Protein AF-A0A5N6UVA0-F1 (afdb_monomer_lite)

pLDDT: mean 71.53, std 19.94, range [23.28, 95.88]

Radius of gyration: 30.98 Å; chains: 1; bounding box: 78×41×83 Å

Structure (mmCIF, N/CA/C/O backbone):
data_AF-A0A5N6UVA0-F1
#
_entry.id   AF-A0A5N6UVA0-F1
#
loop_
_atom_site.group_PDB
_atom_site.id
_atom_site.type_symbol
_atom_site.label_atom_id
_atom_site.label_alt_id
_atom_site.label_comp_id
_atom_site.label_asym_id
_atom_site.label_entity_id
_atom_site.label_seq_id
_atom_site.pdbx_PDB_ins_code
_atom_site.Cartn_x
_atom_site.Cartn_y
_atom_site.Cartn_z
_atom_site.occupancy
_atom_site.B_iso_or_equiv
_atom_site.auth_seq_id
_atom_site.auth_comp_id
_atom_site.auth_asym_id
_atom_site.auth_atom_id
_atom_site.pdbx_PDB_model_num
ATOM 1 N N . MET A 1 1 ? 12.037 -18.767 10.385 1.00 28.78 1 MET A N 1
ATOM 2 C CA . MET A 1 1 ? 10.802 -18.095 10.844 1.00 28.78 1 MET A CA 1
ATOM 3 C C . MET A 1 1 ? 9.648 -18.988 10.441 1.00 28.78 1 MET A C 1
ATOM 5 O O . MET A 1 1 ? 9.606 -19.360 9.275 1.00 28.78 1 MET A O 1
ATOM 9 N N . ALA A 1 2 ? 8.793 -19.405 11.374 1.00 23.28 2 ALA A N 1
ATOM 10 C CA . ALA A 1 2 ? 7.599 -20.163 11.014 1.00 23.28 2 ALA A CA 1
ATOM 11 C C . ALA A 1 2 ? 6.596 -19.219 10.337 1.00 23.28 2 ALA A C 1
ATOM 13 O O . ALA A 1 2 ? 6.366 -18.118 10.840 1.00 23.28 2 ALA A O 1
ATOM 14 N N . ASN A 1 3 ? 6.006 -19.642 9.218 1.00 24.91 3 ASN A N 1
ATOM 15 C CA . ASN A 1 3 ? 4.818 -18.978 8.696 1.00 24.91 3 ASN A CA 1
ATOM 16 C C . ASN A 1 3 ? 3.675 -19.275 9.667 1.00 24.91 3 ASN A C 1
ATOM 18 O O . ASN A 1 3 ? 3.108 -20.363 9.641 1.00 24.91 3 ASN A O 1
ATOM 22 N N . ILE A 1 4 ? 3.363 -18.313 10.534 1.00 28.69 4 ILE A N 1
ATOM 23 C CA . ILE A 1 4 ? 2.099 -18.316 11.263 1.00 28.69 4 ILE A CA 1
ATOM 24 C C . ILE A 1 4 ? 1.028 -18.031 10.214 1.00 28.69 4 ILE A C 1
ATOM 26 O O . ILE A 1 4 ? 0.856 -16.889 9.779 1.00 28.69 4 ILE A O 1
ATOM 30 N N . GLU A 1 5 ? 0.354 -19.082 9.754 1.00 30.89 5 GLU A N 1
ATOM 31 C CA . GLU A 1 5 ? -0.851 -18.925 8.956 1.00 30.89 5 GLU A CA 1
ATOM 32 C C . GLU A 1 5 ? -1.905 -18.240 9.823 1.00 30.89 5 GLU A C 1
ATOM 34 O O . GLU A 1 5 ? -2.515 -18.851 10.698 1.00 30.89 5 GLU A O 1
ATOM 39 N N . ILE A 1 6 ? -2.117 -16.947 9.570 1.00 35.97 6 ILE A N 1
ATOM 40 C CA . ILE A 1 6 ? -3.320 -16.243 10.015 1.00 35.97 6 ILE A CA 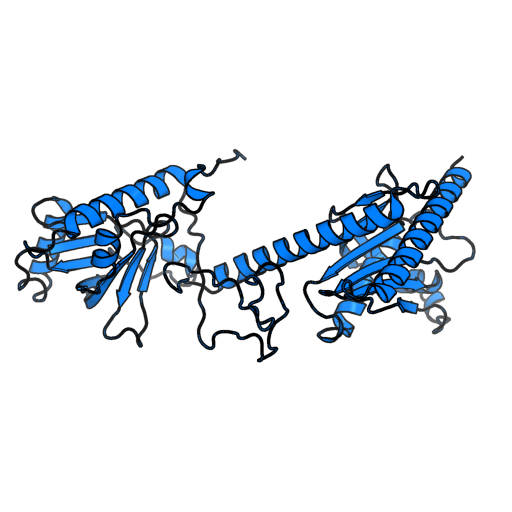1
ATOM 41 C C . ILE A 1 6 ? -4.500 -17.093 9.537 1.00 35.97 6 ILE A C 1
ATOM 43 O O . ILE A 1 6 ? -4.588 -17.366 8.336 1.00 35.97 6 ILE A O 1
ATOM 47 N N . SER A 1 7 ? -5.371 -17.543 10.445 1.00 44.66 7 SER A N 1
ATOM 48 C CA . SER A 1 7 ? -6.482 -18.415 10.056 1.00 44.66 7 SER A CA 1
ATOM 49 C C . SER A 1 7 ? -7.390 -17.732 9.026 1.00 44.66 7 SER A C 1
ATOM 51 O O . SER A 1 7 ? -7.558 -16.507 9.028 1.00 44.66 7 SER A O 1
ATOM 53 N N . ASP A 1 8 ? -7.978 -18.528 8.126 1.00 45.75 8 ASP A N 1
ATOM 54 C CA . ASP A 1 8 ? -8.804 -18.036 7.007 1.00 45.75 8 ASP A CA 1
ATOM 55 C C . ASP A 1 8 ? -9.949 -17.113 7.448 1.00 45.75 8 ASP A C 1
ATOM 57 O O . ASP A 1 8 ? -10.381 -16.256 6.676 1.00 45.75 8 ASP A O 1
ATOM 61 N N . TRP A 1 9 ? -10.382 -17.227 8.707 1.00 40.03 9 TRP A N 1
ATOM 62 C CA . TRP A 1 9 ? -11.408 -16.392 9.323 1.00 40.03 9 TRP A CA 1
ATOM 63 C C . TRP A 1 9 ? -11.185 -14.888 9.099 1.00 40.03 9 TRP A C 1
ATOM 65 O O . TRP A 1 9 ? -12.125 -14.180 8.738 1.00 40.03 9 TRP A O 1
ATOM 75 N N . TYR A 1 10 ? -9.942 -14.410 9.233 1.00 43.03 10 TYR A N 1
ATOM 76 C CA . TYR A 1 10 ? -9.588 -12.993 9.072 1.00 43.03 10 TYR A CA 1
ATOM 77 C C . TYR A 1 10 ? -9.183 -12.601 7.640 1.00 43.03 10 TYR A C 1
ATOM 79 O O . TYR A 1 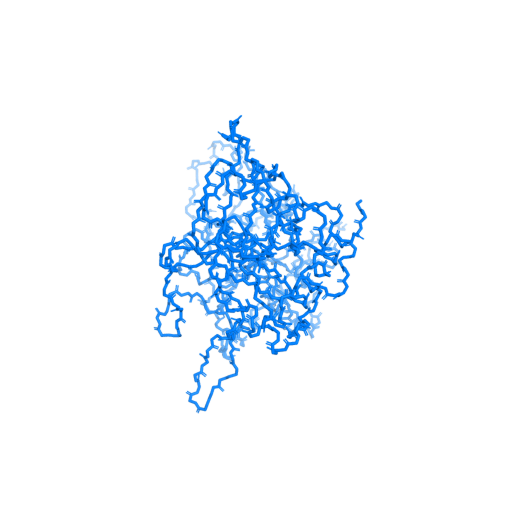10 ? -8.998 -11.415 7.360 1.00 43.03 10 TYR A O 1
ATOM 87 N N . LYS A 1 11 ? -9.040 -13.562 6.714 1.00 42.91 11 LYS A N 1
ATOM 88 C CA . LYS A 1 11 ? -8.676 -13.281 5.308 1.00 42.91 11 LYS A CA 1
ATOM 89 C C . LYS A 1 11 ? -9.860 -12.774 4.480 1.00 42.91 11 LYS A C 1
ATOM 91 O O . LYS A 1 11 ? -9.655 -12.185 3.418 1.00 42.91 11 LYS A O 1
ATOM 96 N N . HIS A 1 12 ? -11.086 -12.975 4.963 1.00 42.50 12 HIS A N 1
ATOM 97 C CA . HIS A 1 12 ? -12.322 -12.627 4.268 1.00 42.50 12 HIS A CA 1
ATOM 98 C C . HIS A 1 12 ? -13.227 -11.740 5.132 1.00 42.50 12 HIS A C 1
ATOM 100 O O . HIS A 1 12 ? -13.207 -11.800 6.360 1.00 42.50 12 HIS A O 1
ATOM 106 N N . ALA A 1 13 ? -14.024 -10.886 4.487 1.00 38.88 13 ALA A N 1
ATOM 107 C CA . ALA A 1 13 ? -15.041 -10.098 5.175 1.00 38.88 13 ALA A CA 1
ATOM 108 C C . ALA A 1 13 ? -16.257 -10.984 5.468 1.00 38.88 13 ALA A C 1
ATOM 110 O O . ALA A 1 13 ? -16.971 -11.367 4.545 1.00 38.88 13 ALA A O 1
ATOM 111 N N . GLN A 1 14 ? -16.469 -11.304 6.745 1.00 44.66 14 GLN A N 1
ATOM 112 C CA . GLN A 1 14 ? -17.535 -12.205 7.201 1.00 44.66 14 GLN A CA 1
ATOM 113 C C . GLN A 1 14 ? -18.925 -11.520 7.223 1.00 44.66 14 GLN A C 1
ATOM 115 O O . GLN A 1 14 ? -19.950 -12.174 7.029 1.00 44.66 14 GLN A O 1
ATOM 120 N N . GLY A 1 15 ? -18.967 -10.181 7.306 1.00 43.75 15 GLY A N 1
ATOM 121 C CA . GLY A 1 15 ? -20.167 -9.368 7.087 1.00 43.75 15 GLY A CA 1
ATOM 122 C C . GLY A 1 15 ? -20.778 -8.803 8.373 1.00 43.75 15 GLY A C 1
ATOM 123 O O . GLY A 1 15 ? -20.153 -8.013 9.075 1.00 43.75 15 GLY A O 1
ATOM 124 N N . LEU A 1 16 ? -22.053 -9.116 8.631 1.00 47.81 16 LEU A N 1
ATOM 125 C CA . LEU A 1 16 ? -22.745 -8.763 9.879 1.00 47.81 16 LEU A CA 1
ATOM 126 C C . LEU A 1 16 ? -22.684 -9.959 10.832 1.00 47.81 16 LEU A C 1
ATOM 128 O O . LEU A 1 16 ? -23.625 -10.744 10.915 1.00 47.81 16 LEU A O 1
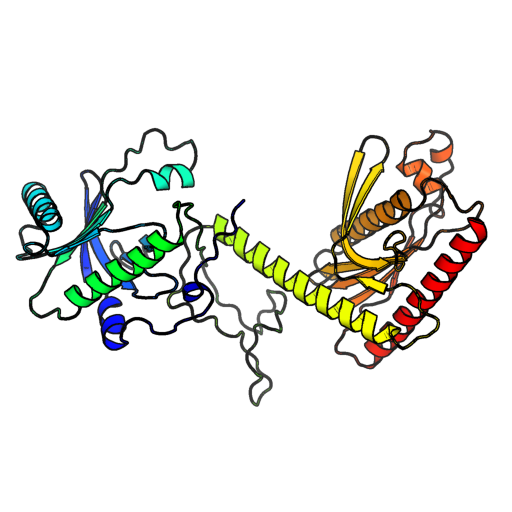ATOM 132 N N . ASP A 1 17 ? -21.556 -10.094 11.520 1.00 58.81 17 ASP A N 1
ATOM 133 C CA . ASP A 1 17 ? -21.188 -11.339 12.212 1.00 58.81 17 ASP A CA 1
ATOM 134 C C . ASP A 1 17 ? -22.026 -11.577 13.469 1.00 58.81 17 ASP A C 1
ATOM 136 O O . ASP A 1 17 ? -22.528 -12.673 13.709 1.00 58.81 17 ASP A O 1
ATOM 140 N N . ALA A 1 18 ? -22.232 -10.514 14.248 1.00 65.44 18 ALA A N 1
ATOM 141 C CA . ALA A 1 18 ? -23.208 -10.504 15.326 1.00 65.44 18 ALA A CA 1
ATOM 142 C C . ALA A 1 18 ? -24.620 -10.236 14.764 1.00 65.44 18 ALA A C 1
ATOM 144 O O . ALA A 1 18 ? -24.768 -9.390 13.873 1.00 65.44 18 ALA A O 1
ATOM 145 N N . PRO A 1 19 ? -25.682 -10.858 15.321 1.00 77.75 19 PRO A N 1
ATOM 146 C CA . PRO A 1 19 ? -27.059 -10.651 14.875 1.00 77.75 19 PRO A CA 1
ATOM 147 C C . PRO A 1 19 ? -27.417 -9.167 14.734 1.00 77.75 19 PRO A C 1
ATOM 149 O O . PRO A 1 19 ? -27.162 -8.367 15.635 1.00 77.75 19 PRO A O 1
ATOM 152 N N . SER A 1 20 ? -28.046 -8.784 13.620 1.00 72.38 20 SER A N 1
ATOM 153 C CA . SER A 1 20 ? -28.293 -7.373 13.270 1.00 72.38 20 SER A CA 1
ATOM 154 C C . SER A 1 20 ? -29.066 -6.594 14.348 1.00 72.38 20 SER A C 1
ATOM 156 O O . SER A 1 20 ? -28.772 -5.423 14.606 1.00 72.38 20 SER A O 1
ATOM 158 N N . ALA A 1 21 ? -30.001 -7.256 15.036 1.00 81.31 21 ALA A N 1
ATOM 159 C CA . ALA A 1 21 ? -30.715 -6.710 16.190 1.00 81.31 21 ALA A CA 1
ATOM 160 C C . ALA A 1 21 ? -29.779 -6.405 17.377 1.00 81.31 21 ALA A C 1
ATOM 162 O O . ALA A 1 21 ? -29.872 -5.321 17.957 1.00 81.31 21 ALA A O 1
ATOM 163 N N . LEU A 1 22 ? -28.844 -7.313 17.683 1.00 81.44 22 LEU A N 1
ATOM 164 C CA . LEU A 1 22 ? -27.844 -7.142 18.739 1.00 81.44 22 LEU A CA 1
ATOM 165 C C . LEU A 1 22 ? -26.867 -6.015 18.383 1.00 81.44 22 LEU A C 1
ATOM 167 O O . LEU A 1 22 ? -26.671 -5.108 19.187 1.00 81.44 22 LEU A O 1
ATOM 171 N N . GLN A 1 23 ? -26.336 -5.982 17.153 1.00 76.19 23 GLN A N 1
ATOM 172 C CA . GLN A 1 23 ? -25.483 -4.871 16.709 1.00 76.19 23 GLN A CA 1
ATOM 173 C C . GLN A 1 23 ? -26.172 -3.508 16.865 1.00 76.19 23 GLN A C 1
ATOM 175 O O . GLN A 1 23 ? -25.541 -2.549 17.312 1.00 76.19 23 GLN A O 1
ATOM 180 N N . LYS A 1 24 ? -27.458 -3.402 16.502 1.00 82.06 24 LYS A N 1
ATOM 181 C CA . LYS A 1 24 ? -28.230 -2.157 16.641 1.00 82.06 24 LYS A CA 1
ATOM 182 C C . LYS A 1 24 ? -28.363 -1.724 18.106 1.00 82.06 24 LYS A C 1
ATOM 184 O O . LYS A 1 24 ? -28.353 -0.526 18.377 1.00 82.06 24 LYS A O 1
ATOM 189 N N . GLN A 1 25 ? -28.464 -2.676 19.033 1.00 85.06 25 GLN A N 1
ATOM 190 C CA . GLN A 1 25 ? -28.547 -2.422 20.474 1.00 85.06 25 GLN A CA 1
ATOM 191 C C . GLN A 1 25 ? -27.182 -2.034 21.071 1.00 85.06 25 GLN A C 1
ATOM 193 O O . GLN A 1 25 ? -27.105 -1.039 21.788 1.00 85.06 25 GLN A O 1
ATOM 198 N N . CYS A 1 26 ? -26.094 -2.729 20.722 1.00 84.81 26 CYS A N 1
ATOM 199 C CA . CYS A 1 26 ? -24.746 -2.434 21.233 1.00 84.81 26 CYS A CA 1
ATOM 200 C C . CYS A 1 26 ? -24.177 -1.092 20.730 1.00 84.81 26 CYS A C 1
ATOM 202 O O . CYS A 1 26 ? -23.444 -0.418 21.458 1.00 84.81 26 CYS A O 1
ATOM 204 N N . LYS A 1 27 ? -24.572 -0.662 19.520 1.00 83.50 27 LYS A N 1
ATOM 205 C CA . LYS A 1 27 ? -24.257 0.662 18.943 1.00 83.50 27 LYS A CA 1
ATOM 206 C C . LYS A 1 27 ? -24.979 1.829 19.648 1.00 83.50 27 LYS A C 1
ATOM 208 O O . LYS A 1 27 ? -24.752 2.987 19.296 1.00 83.50 27 LYS A O 1
ATOM 213 N N . ALA A 1 28 ? -25.857 1.568 20.621 1.00 88.94 28 ALA A N 1
ATOM 214 C CA . ALA A 1 28 ? -26.483 2.618 21.417 1.00 88.94 28 ALA A CA 1
ATOM 215 C C . ALA A 1 28 ? -25.505 3.169 22.468 1.00 88.94 28 ALA A C 1
ATOM 217 O O . ALA A 1 28 ? -24.945 2.426 23.270 1.00 88.94 28 ALA A O 1
ATOM 218 N N . TRP A 1 29 ? -25.347 4.494 22.505 1.00 89.69 29 TRP A N 1
ATOM 219 C CA . TRP A 1 29 ? -24.540 5.168 23.523 1.00 89.69 29 TRP A CA 1
ATOM 220 C C . TRP A 1 29 ? -25.234 5.130 24.882 1.00 89.69 29 TRP A C 1
ATOM 222 O O . TRP A 1 29 ? -26.317 5.691 25.052 1.00 89.69 29 TRP A O 1
ATOM 232 N N . ARG A 1 30 ? -24.577 4.515 25.862 1.00 93.06 30 ARG A N 1
ATOM 233 C CA . ARG A 1 30 ? -25.061 4.353 27.235 1.00 93.06 30 ARG A CA 1
ATOM 234 C C . ARG A 1 30 ? -24.236 5.196 28.199 1.00 93.06 30 ARG A C 1
ATOM 236 O O . ARG A 1 30 ? -23.021 5.234 28.026 1.00 93.06 30 ARG A O 1
ATOM 243 N N . PRO A 1 31 ? -24.841 5.856 29.203 1.00 93.69 31 PRO A N 1
ATOM 244 C CA . PRO A 1 31 ? -24.083 6.485 30.278 1.00 93.69 31 PRO A CA 1
ATOM 245 C C . PRO A 1 31 ? -23.123 5.483 30.927 1.00 93.69 31 PRO A C 1
ATOM 247 O O . PRO A 1 31 ? -23.507 4.347 31.206 1.00 93.69 31 PRO A O 1
ATOM 250 N N . CYS A 1 32 ? -21.885 5.907 31.163 1.00 94.19 32 CYS A N 1
ATOM 251 C CA . CYS A 1 32 ? -20.869 5.106 31.834 1.00 94.19 32 CYS A CA 1
ATOM 252 C C . CYS A 1 32 ? -20.142 5.927 32.904 1.00 94.19 32 CYS A C 1
ATOM 254 O O . CYS A 1 32 ? -20.046 7.156 32.815 1.00 94.19 32 CYS A O 1
ATOM 256 N N . LYS A 1 33 ? -19.602 5.231 33.902 1.00 93.56 33 LYS A N 1
ATOM 257 C CA . LYS A 1 33 ? -18.634 5.762 34.865 1.00 93.56 33 LYS A CA 1
ATOM 258 C C . LYS A 1 33 ? -17.298 5.082 34.611 1.00 93.56 33 LYS A C 1
ATOM 260 O O . LYS A 1 33 ? -17.266 3.888 34.334 1.00 93.56 33 LYS A O 1
ATOM 265 N N . ILE A 1 34 ? -16.210 5.832 34.657 1.00 90.19 34 ILE A N 1
ATOM 266 C CA . ILE A 1 34 ? -14.884 5.355 34.270 1.00 90.19 34 ILE A CA 1
ATOM 267 C C . ILE A 1 34 ? -13.940 5.644 35.427 1.00 90.19 34 ILE A C 1
ATOM 269 O O . ILE A 1 34 ? -13.817 6.798 35.837 1.00 90.19 34 ILE A O 1
ATOM 273 N N . THR A 1 35 ? -13.279 4.614 35.942 1.00 87.06 35 THR A N 1
ATOM 274 C CA . THR A 1 35 ? -12.176 4.775 36.891 1.00 87.06 35 THR A CA 1
ATOM 275 C C . THR A 1 35 ? -10.858 4.751 36.136 1.00 87.06 35 THR A C 1
ATOM 277 O O . THR A 1 35 ? -10.579 3.792 35.413 1.00 87.06 35 THR A O 1
ATOM 280 N N . ILE A 1 36 ? -10.054 5.795 36.328 1.00 78.81 36 ILE A N 1
ATOM 281 C CA . ILE A 1 36 ? -8.663 5.868 35.876 1.00 78.81 36 ILE A CA 1
ATOM 282 C C . ILE A 1 36 ? -7.848 6.314 37.087 1.00 78.81 36 ILE A C 1
ATOM 284 O O . ILE A 1 36 ? -8.032 7.421 37.588 1.00 78.81 36 ILE A O 1
ATOM 288 N N . ASN A 1 37 ? -6.955 5.463 37.589 1.00 74.00 37 ASN A N 1
ATOM 289 C CA . ASN A 1 37 ? -6.141 5.747 38.774 1.00 74.00 37 ASN A CA 1
ATOM 290 C C . ASN A 1 37 ? -7.002 6.070 40.025 1.00 74.00 37 ASN A C 1
ATOM 292 O O . ASN A 1 37 ? -7.691 5.210 40.580 1.00 74.00 37 ASN A O 1
ATOM 296 N N . ALA A 1 38 ? -6.942 7.314 40.508 1.00 72.56 38 ALA A N 1
ATOM 297 C CA . ALA A 1 38 ? -7.786 7.829 41.582 1.00 72.56 38 ALA A CA 1
ATOM 298 C C . ALA A 1 38 ? -9.022 8.590 41.070 1.00 72.56 38 ALA A C 1
ATOM 300 O O . ALA A 1 38 ? -9.914 8.872 41.869 1.00 72.56 38 ALA A O 1
ATOM 301 N N . GLU A 1 39 ? -9.114 8.874 39.773 1.00 77.81 39 GLU A N 1
ATOM 302 C CA . GLU A 1 39 ? -10.163 9.694 39.173 1.00 77.81 39 GLU A CA 1
ATOM 303 C C . GLU A 1 39 ? -11.407 8.881 38.797 1.00 77.81 39 GLU A C 1
ATOM 305 O O . GLU A 1 39 ? -11.338 7.691 38.476 1.00 77.81 39 GLU A O 1
ATOM 310 N N . PHE A 1 40 ? -12.558 9.556 38.822 1.00 85.31 40 PHE A N 1
ATOM 311 C CA . PHE A 1 40 ? -13.865 8.986 38.516 1.00 85.31 40 PHE A CA 1
ATOM 312 C C . PHE A 1 40 ? -14.610 9.899 37.542 1.00 85.31 40 PHE A C 1
ATOM 314 O O . PHE A 1 40 ? -15.115 10.960 37.910 1.00 85.31 40 PHE A O 1
ATOM 321 N N . ILE A 1 41 ? -14.655 9.491 36.277 1.00 86.88 41 ILE A N 1
ATOM 322 C CA . ILE A 1 41 ? -15.105 10.322 35.159 1.00 86.88 41 ILE A CA 1
ATOM 323 C C . ILE A 1 41 ? -16.463 9.815 34.667 1.00 86.88 41 ILE A C 1
ATOM 325 O O . ILE A 1 41 ? -16.686 8.612 34.532 1.00 86.88 41 ILE A O 1
ATOM 329 N N . SER A 1 42 ? -17.394 10.728 34.384 1.00 90.19 42 SER A N 1
ATOM 330 C CA . SER A 1 42 ? -18.672 10.386 33.744 1.00 90.19 42 SER A CA 1
ATOM 331 C C . SER A 1 42 ? -18.580 10.567 32.231 1.00 90.19 42 SER A C 1
ATOM 333 O O . SER A 1 42 ? -18.041 11.560 31.748 1.00 90.19 42 SER A O 1
ATOM 335 N N . GLY A 1 43 ? -19.148 9.633 31.476 1.00 90.25 43 GLY A N 1
ATOM 336 C CA . GLY A 1 43 ? -19.160 9.690 30.019 1.00 90.25 43 GLY A CA 1
ATOM 337 C C . GLY A 1 43 ? -20.301 8.881 29.421 1.00 90.25 43 GLY A C 1
ATOM 338 O O . GLY A 1 43 ? -21.286 8.553 30.088 1.00 90.25 43 GLY A O 1
ATOM 339 N N . LYS A 1 44 ? -20.156 8.545 28.143 1.00 91.94 44 LYS A N 1
ATOM 340 C CA . LYS A 1 44 ? -20.974 7.543 27.463 1.00 91.94 44 LYS A CA 1
ATOM 341 C C . LYS A 1 44 ? -20.067 6.509 26.814 1.00 91.94 44 LYS A C 1
ATOM 343 O O . LYS A 1 44 ? -19.005 6.868 26.315 1.00 91.94 44 LYS A O 1
ATOM 348 N N . ALA A 1 45 ? -20.512 5.262 26.752 1.00 91.44 45 ALA A N 1
ATOM 349 C CA . ALA A 1 45 ? -19.839 4.191 26.033 1.00 91.44 45 ALA A CA 1
ATOM 350 C C . ALA A 1 45 ? -20.792 3.477 25.060 1.00 91.44 45 ALA A C 1
ATOM 352 O O . ALA A 1 45 ? -22.006 3.454 25.266 1.00 91.44 45 ALA A O 1
ATOM 353 N N . GLN A 1 46 ? -20.236 2.900 23.998 1.00 91.38 46 GLN A N 1
ATOM 354 C CA . GLN A 1 46 ? -20.911 2.001 23.053 1.00 91.38 46 GLN A CA 1
ATOM 355 C C . GLN A 1 46 ? -19.972 0.840 22.699 1.00 91.38 46 GLN A C 1
ATOM 357 O O . GLN A 1 46 ? -18.749 0.996 22.769 1.00 91.38 46 GLN A O 1
ATOM 362 N N . VAL A 1 47 ? -20.520 -0.291 22.253 1.00 88.12 47 VAL A N 1
ATOM 363 C CA . VAL A 1 47 ? -19.726 -1.421 21.746 1.00 88.12 47 VAL A CA 1
ATOM 364 C C . VAL A 1 47 ? -20.079 -1.720 20.297 1.00 88.12 47 VAL A C 1
ATOM 366 O O . VAL A 1 47 ? -21.248 -1.767 19.916 1.00 88.12 47 VAL A O 1
ATOM 369 N N . LEU A 1 48 ? -19.055 -1.966 19.484 1.00 84.25 48 LEU A N 1
ATOM 370 C CA . LEU A 1 48 ? -19.201 -2.444 18.119 1.00 84.25 48 LEU A CA 1
ATOM 371 C C . LEU A 1 48 ? -18.747 -3.905 18.047 1.00 84.25 48 LEU A C 1
ATOM 373 O O . LEU A 1 48 ? -17.570 -4.206 18.237 1.00 84.25 48 LEU A O 1
ATOM 377 N N . LEU A 1 49 ? -19.710 -4.788 17.764 1.00 75.62 49 LEU A N 1
ATOM 378 C CA . LEU A 1 49 ? -19.524 -6.223 17.524 1.00 75.62 49 LEU A CA 1
ATOM 379 C C . LEU A 1 49 ? -19.296 -6.472 16.023 1.00 75.62 49 LEU A C 1
ATOM 381 O O . LEU A 1 49 ? -20.178 -6.945 15.305 1.00 75.62 49 LEU A O 1
ATOM 385 N N . ASP A 1 50 ? -18.132 -6.039 15.561 1.00 68.69 50 ASP A N 1
ATOM 386 C CA . ASP A 1 50 ? -17.597 -6.182 14.205 1.00 68.69 50 ASP A CA 1
ATOM 387 C C . ASP A 1 50 ? -16.485 -7.240 14.288 1.00 68.69 50 ASP A C 1
ATOM 389 O O . ASP A 1 50 ? -15.592 -7.066 15.112 1.00 68.69 50 ASP A O 1
ATOM 393 N N . SER A 1 51 ? -16.527 -8.350 13.536 1.00 57.62 51 SER A N 1
ATOM 394 C CA . SER A 1 51 ? -15.493 -9.398 13.676 1.00 57.62 51 SER A CA 1
ATOM 395 C C . SER A 1 51 ? -14.112 -8.961 13.193 1.00 57.62 51 SER A C 1
ATOM 397 O O . SER A 1 51 ? -13.110 -9.507 13.655 1.00 57.62 51 SER A O 1
ATOM 399 N N . GLN A 1 52 ? -14.042 -7.972 12.297 1.00 56.25 52 GLN A N 1
ATOM 400 C CA . GLN A 1 52 ? -12.781 -7.455 11.773 1.00 56.25 52 GLN A CA 1
ATOM 401 C C . GLN A 1 52 ? -12.144 -6.450 12.731 1.00 56.25 52 GLN A C 1
ATOM 403 O O . GLN A 1 52 ? -10.921 -6.327 12.776 1.00 56.25 52 GLN A O 1
ATOM 408 N N . GLN A 1 53 ? -12.961 -5.713 13.490 1.00 63.28 53 GLN A N 1
ATOM 409 C CA . GLN A 1 53 ? -12.466 -4.751 14.469 1.00 63.28 53 GLN A CA 1
ATOM 410 C C . GLN A 1 53 ? -13.433 -4.536 15.650 1.00 63.28 53 GLN A C 1
ATOM 412 O O . GLN A 1 53 ? -14.021 -3.448 15.788 1.00 63.28 53 GLN A O 1
ATOM 417 N N . PRO A 1 54 ? -13.574 -5.541 16.534 1.00 72.38 54 PRO A N 1
ATOM 418 C CA . PRO A 1 54 ? -14.439 -5.442 17.699 1.00 72.38 54 PRO A CA 1
ATOM 419 C C . PRO A 1 54 ? -13.865 -4.393 18.646 1.00 72.38 54 PRO A C 1
ATOM 421 O O . PRO A 1 54 ? -12.660 -4.374 18.911 1.00 72.38 54 PRO A O 1
ATOM 424 N N . ARG A 1 55 ? -14.696 -3.456 19.109 1.00 80.81 55 ARG A N 1
ATOM 425 C CA . ARG A 1 55 ? -14.201 -2.300 19.871 1.00 80.81 55 ARG A CA 1
ATOM 426 C C . ARG A 1 55 ? -15.206 -1.710 20.842 1.00 80.81 55 ARG A C 1
ATOM 428 O O . ARG A 1 55 ? -16.399 -1.611 20.556 1.00 80.81 55 ARG A O 1
ATOM 435 N N . LEU A 1 56 ? -14.679 -1.255 21.970 1.00 85.38 56 LEU A N 1
ATOM 436 C CA . LEU A 1 56 ? -15.364 -0.406 22.935 1.00 85.38 56 LEU A CA 1
ATOM 437 C C . LEU A 1 56 ? -15.005 1.051 22.620 1.00 85.38 56 LEU A C 1
ATOM 439 O O . LEU A 1 56 ? -13.851 1.371 22.338 1.00 85.38 56 LEU A O 1
ATOM 443 N N . THR A 1 57 ? -15.989 1.945 22.613 1.00 84.19 57 THR A N 1
ATOM 444 C CA . THR A 1 57 ? -15.767 3.377 22.369 1.00 84.19 57 THR A CA 1
ATOM 445 C C . THR A 1 57 ? -16.372 4.197 23.491 1.00 84.19 57 THR A C 1
ATOM 447 O O . THR A 1 57 ? -17.528 3.984 23.844 1.00 84.19 57 THR A O 1
ATOM 450 N N . ILE A 1 58 ? -15.604 5.149 24.014 1.00 81.62 58 ILE A N 1
ATOM 451 C CA . ILE A 1 58 ? -15.990 6.091 25.062 1.00 81.62 58 ILE A CA 1
ATOM 452 C C . ILE A 1 58 ? -16.079 7.501 24.474 1.00 81.62 58 ILE A C 1
ATOM 454 O O . ILE A 1 58 ? -15.299 7.874 23.603 1.00 81.62 58 ILE A O 1
ATOM 458 N N . CYS A 1 59 ? -16.998 8.304 24.994 1.00 80.81 59 CYS A N 1
ATOM 459 C CA . CYS A 1 59 ? -17.095 9.740 24.786 1.00 80.81 59 CYS A CA 1
ATOM 460 C C . CYS A 1 59 ? -17.197 10.420 26.159 1.00 80.81 59 CYS A C 1
ATOM 462 O O . CYS A 1 59 ? -18.057 10.063 26.969 1.00 80.81 59 CYS A O 1
ATOM 464 N N . LEU A 1 60 ? -16.313 11.382 26.426 1.00 78.44 60 LEU A N 1
ATOM 465 C CA . LEU A 1 60 ? -16.346 12.213 27.630 1.00 78.44 60 LEU A CA 1
ATOM 466 C C . LEU A 1 60 ? -17.128 13.492 27.292 1.00 78.44 60 LEU A C 1
ATOM 468 O O . LEU A 1 60 ? -16.695 14.284 26.462 1.00 78.44 60 LEU A O 1
ATOM 472 N N . GLY A 1 61 ? -18.313 13.673 27.879 1.00 75.81 61 GLY A N 1
ATOM 473 C CA . GLY A 1 61 ? -19.201 14.793 27.537 1.00 75.81 61 GLY A CA 1
ATOM 474 C C . GLY A 1 61 ? -19.939 14.616 26.198 1.00 75.81 61 GLY A C 1
ATOM 475 O O . GLY A 1 61 ? -20.889 13.829 26.115 1.00 75.81 61 GLY A O 1
ATOM 476 N N . SER A 1 62 ? -19.550 15.385 25.169 1.00 66.88 62 SER A N 1
ATOM 477 C CA . SER A 1 62 ? -20.131 15.343 23.810 1.00 66.88 62 SER A CA 1
ATOM 478 C C . SER A 1 62 ? -19.152 14.747 22.793 1.00 66.88 62 SER A C 1
ATOM 480 O O . SER A 1 62 ? -17.938 14.789 22.980 1.00 66.88 62 SER A O 1
ATOM 482 N N . LYS A 1 63 ? -19.668 14.218 21.673 1.00 58.16 63 LYS A N 1
ATOM 483 C CA . LYS A 1 63 ? -18.836 13.613 20.613 1.00 58.16 63 LYS A CA 1
ATOM 484 C C . LYS A 1 63 ? -17.857 14.599 19.966 1.00 58.16 63 LYS A C 1
ATOM 486 O O . LYS A 1 63 ? -16.889 14.157 19.359 1.00 58.16 63 LYS A O 1
ATOM 491 N N . GLU A 1 64 ? -18.119 15.898 20.085 1.00 52.78 64 GLU A N 1
ATOM 492 C CA . GLU A 1 64 ? -17.279 16.976 19.546 1.00 52.78 64 GLU A CA 1
ATOM 493 C C . GLU A 1 64 ? -15.980 17.139 20.347 1.00 52.78 64 GLU A C 1
ATOM 495 O O . GLU A 1 64 ? -14.984 17.597 19.802 1.00 52.78 64 GLU A O 1
ATOM 500 N N . HIS A 1 65 ? -15.967 16.690 21.607 1.00 51.97 65 HIS A N 1
ATOM 501 C CA . HIS A 1 65 ? -14.791 16.680 22.482 1.00 51.97 65 HIS A CA 1
ATOM 502 C C . HIS A 1 65 ? -13.910 15.429 22.277 1.00 51.97 65 HIS A C 1
ATOM 504 O O . HIS A 1 65 ? -12.987 15.177 23.049 1.00 51.97 65 HIS A O 1
ATOM 510 N N . GLY A 1 66 ? -14.187 14.639 21.234 1.00 49.97 66 GLY A N 1
ATOM 511 C CA . GLY A 1 66 ? -13.445 13.432 20.882 1.00 49.97 66 GLY A CA 1
ATOM 512 C C . GLY A 1 66 ? -14.035 12.135 21.442 1.00 49.97 66 GLY A C 1
ATOM 513 O O . GLY A 1 66 ? -15.047 12.104 22.151 1.00 49.97 66 GLY A O 1
ATOM 514 N N . GLN A 1 67 ? -13.404 11.024 21.059 1.00 68.12 67 GLN A N 1
ATOM 515 C CA . GLN A 1 67 ? -13.757 9.670 21.484 1.00 68.12 67 GLN A CA 1
ATOM 516 C C . GLN A 1 67 ? -12.486 8.876 21.786 1.00 68.12 67 GLN A C 1
ATOM 518 O O . GLN A 1 67 ? -11.500 8.985 21.062 1.00 68.12 67 GLN A O 1
ATOM 523 N N . ILE A 1 68 ? -12.528 8.050 22.830 1.00 65.81 68 ILE A N 1
ATOM 524 C CA . ILE A 1 68 ? -11.454 7.112 23.175 1.00 65.81 68 ILE A CA 1
ATOM 525 C C . ILE A 1 68 ? -11.879 5.732 22.675 1.00 65.81 68 ILE A C 1
ATOM 527 O O . ILE A 1 68 ? -12.981 5.274 22.985 1.00 65.81 68 ILE A O 1
ATOM 531 N N . ILE A 1 69 ? -11.034 5.075 21.882 1.00 68.81 69 ILE A N 1
ATOM 532 C CA . ILE A 1 69 ? -11.352 3.799 21.234 1.00 68.81 69 ILE A CA 1
ATOM 533 C C . ILE A 1 69 ? -10.422 2.711 21.760 1.00 68.81 69 ILE A C 1
ATOM 535 O O . ILE A 1 69 ? -9.205 2.862 21.752 1.00 68.81 69 ILE A O 1
ATOM 539 N N . PHE A 1 70 ? -11.015 1.589 22.156 1.00 74.38 70 PHE A N 1
ATOM 540 C CA . PHE A 1 70 ? -10.331 0.384 22.603 1.00 74.38 70 PHE A CA 1
ATOM 541 C C . PHE A 1 70 ? -10.657 -0.748 21.619 1.00 74.38 70 PHE A C 1
ATOM 543 O O . PHE A 1 70 ? -11.713 -1.376 21.752 1.00 74.38 70 PHE A O 1
ATOM 550 N N . PRO A 1 71 ? -9.810 -1.001 20.603 1.00 70.12 71 PRO A N 1
ATOM 551 C CA . PRO A 1 71 ? -9.920 -2.192 19.768 1.00 70.12 71 PRO A CA 1
ATOM 552 C C . PRO A 1 71 ? -9.581 -3.394 20.623 1.00 70.12 71 PRO A C 1
ATOM 554 O O . PRO A 1 71 ? -8.516 -3.441 21.228 1.00 70.12 71 PRO A O 1
ATOM 557 N N . MET A 1 72 ? -10.456 -4.383 20.659 1.00 73.25 72 MET A N 1
ATOM 558 C CA . MET A 1 72 ? -10.300 -5.528 21.551 1.00 73.25 72 MET A CA 1
ATOM 559 C C . MET A 1 72 ? -9.139 -6.450 21.137 1.00 73.25 72 MET A C 1
ATOM 561 O O . MET A 1 72 ? -8.704 -7.272 21.937 1.00 73.25 72 MET A O 1
ATOM 565 N N . ALA A 1 73 ? -8.605 -6.266 19.922 1.00 63.50 73 ALA A N 1
ATOM 566 C CA . ALA A 1 73 ? -7.383 -6.900 19.431 1.00 63.50 73 ALA A CA 1
ATOM 567 C C . ALA A 1 73 ? -6.113 -6.422 20.161 1.00 63.50 73 ALA A C 1
ATOM 569 O O . ALA A 1 73 ? -5.289 -7.234 20.571 1.00 63.50 73 ALA A O 1
ATOM 570 N N . ASP A 1 74 ? -5.979 -5.107 20.358 1.00 59.12 74 ASP A N 1
ATOM 571 C CA . ASP A 1 74 ? -4.812 -4.464 20.989 1.00 59.12 74 ASP A CA 1
ATOM 572 C C . ASP A 1 74 ? -5.074 -4.108 22.471 1.00 59.12 74 ASP A C 1
ATOM 574 O O . ASP A 1 74 ? -4.172 -3.799 23.259 1.00 59.12 74 ASP A O 1
ATOM 578 N N . CYS A 1 75 ? -6.349 -4.126 22.857 1.00 70.00 75 CYS A N 1
ATOM 579 C CA . CYS A 1 75 ? -6.870 -3.761 24.163 1.00 70.00 75 CYS A CA 1
ATOM 580 C C . CYS A 1 75 ? -7.796 -4.869 24.683 1.00 70.00 75 CYS A C 1
ATOM 582 O O . CYS A 1 75 ? -9.010 -4.651 24.734 1.00 70.00 75 CYS A O 1
ATOM 584 N N . PRO A 1 76 ? -7.261 -6.044 25.072 1.00 75.44 76 PRO A N 1
ATOM 585 C CA . PRO A 1 76 ? -8.071 -7.069 25.708 1.00 75.44 76 PRO A CA 1
ATOM 586 C C . PRO A 1 76 ? -8.705 -6.502 26.984 1.00 75.44 76 PRO A C 1
ATOM 588 O O . PRO A 1 76 ? -8.019 -5.998 27.875 1.00 75.44 76 PRO A O 1
ATOM 591 N N . ILE A 1 77 ? -10.031 -6.561 27.024 1.00 84.25 77 ILE A N 1
ATOM 592 C CA . ILE A 1 77 ? -10.873 -6.211 28.165 1.00 84.25 77 ILE A CA 1
ATOM 593 C C . ILE A 1 77 ? -11.464 -7.487 28.768 1.00 84.25 77 ILE A C 1
ATOM 595 O O . ILE A 1 77 ? -11.771 -8.435 28.054 1.00 84.25 77 ILE A O 1
ATOM 599 N N . ASN A 1 78 ? -11.661 -7.497 30.075 1.00 88.12 78 ASN A N 1
ATOM 600 C CA . ASN A 1 78 ? -12.433 -8.494 30.792 1.00 88.12 78 ASN A CA 1
ATOM 601 C C . ASN A 1 78 ? -13.857 -7.934 30.944 1.00 88.12 78 ASN A C 1
ATOM 603 O O . ASN A 1 78 ? -14.061 -7.017 31.749 1.00 88.12 78 ASN A O 1
ATOM 607 N N . PRO A 1 79 ? -14.837 -8.390 30.144 1.00 92.19 79 PRO A N 1
ATOM 608 C CA . PRO A 1 79 ? -16.236 -8.059 30.370 1.00 92.19 79 PRO A CA 1
ATOM 609 C C . PRO A 1 79 ? -16.782 -8.840 31.573 1.00 92.19 79 PRO A C 1
ATOM 611 O O . PRO A 1 79 ? -16.480 -10.020 31.746 1.00 92.19 79 PRO A O 1
ATOM 614 N N . GLY A 1 80 ? -17.648 -8.219 32.372 1.00 93.38 80 GLY A N 1
ATOM 615 C CA . GLY A 1 80 ? -18.300 -8.898 33.491 1.00 93.38 80 GLY A CA 1
ATOM 616 C C . GLY A 1 80 ? -19.581 -8.216 33.959 1.00 93.38 80 GLY A C 1
ATOM 617 O O . GLY A 1 80 ? -19.818 -7.042 33.676 1.00 93.38 80 GLY A O 1
ATOM 618 N N . ILE A 1 81 ? -20.417 -8.965 34.679 1.00 94.94 81 ILE A N 1
ATOM 619 C CA . ILE A 1 81 ? -21.645 -8.473 35.315 1.00 94.94 81 ILE A CA 1
ATOM 620 C C . ILE A 1 81 ? -21.521 -8.715 36.818 1.00 94.94 81 ILE A C 1
ATOM 622 O O . ILE A 1 81 ? -21.164 -9.810 37.255 1.00 94.94 81 ILE A O 1
ATOM 626 N N . GLU A 1 82 ? -21.819 -7.690 37.609 1.00 94.75 82 GLU A N 1
ATOM 627 C CA . GLU A 1 82 ? -21.865 -7.778 39.067 1.00 94.75 82 GLU A CA 1
ATOM 628 C C . GLU A 1 82 ? -22.835 -8.881 39.526 1.00 94.75 82 GLU A C 1
ATOM 630 O O . GLU A 1 82 ? -23.931 -9.017 38.987 1.00 94.75 82 GLU A O 1
ATOM 635 N N . GLY A 1 83 ? -22.446 -9.680 40.517 1.00 92.31 83 GLY A N 1
ATOM 636 C CA . GLY A 1 83 ? -23.224 -10.809 41.038 1.00 92.31 83 GLY A CA 1
ATOM 637 C C . GLY A 1 83 ? -23.247 -12.057 40.144 1.00 92.31 83 GLY A C 1
ATOM 638 O O . GLY A 1 83 ? -23.741 -13.090 40.580 1.00 92.31 83 GLY A O 1
ATOM 639 N N . GLU A 1 84 ? -22.712 -11.988 38.922 1.00 91.56 84 GLU A N 1
ATOM 640 C CA . GLU A 1 84 ? -22.560 -13.133 38.003 1.00 91.56 84 GLU A CA 1
ATOM 641 C C . GLU A 1 84 ? -21.084 -13.487 37.761 1.00 91.56 84 GLU A C 1
ATOM 643 O O . GLU A 1 84 ? -20.757 -14.630 37.454 1.00 91.56 84 GLU A O 1
ATOM 648 N N . ASN A 1 85 ? -20.182 -12.516 37.921 1.00 89.88 85 ASN A N 1
ATOM 649 C CA . ASN A 1 85 ? -18.736 -12.693 37.865 1.00 89.88 85 ASN A CA 1
ATOM 650 C C . ASN A 1 85 ? -18.107 -12.149 39.159 1.00 89.88 85 ASN A C 1
ATOM 652 O O . ASN A 1 85 ? -18.385 -11.015 39.557 1.00 89.88 85 ASN A O 1
ATOM 656 N N . GLU A 1 86 ? -17.278 -12.960 39.820 1.00 89.50 86 GLU A N 1
ATOM 657 C CA . GLU A 1 86 ? -16.671 -12.637 41.119 1.00 89.50 86 GLU A CA 1
ATOM 658 C C . GLU A 1 86 ? -15.814 -11.367 41.032 1.00 89.50 86 GLU A C 1
ATOM 660 O O . GLU A 1 86 ? -16.143 -10.377 41.682 1.00 89.50 86 GLU A O 1
ATOM 665 N N . HIS A 1 87 ? -14.847 -11.316 40.110 1.00 86.44 87 HIS A N 1
ATOM 666 C CA . HIS A 1 87 ? -14.017 -10.127 39.881 1.00 86.44 87 HIS A CA 1
ATOM 667 C C . HIS A 1 87 ? -14.838 -8.869 39.571 1.00 86.44 87 HIS A C 1
ATOM 669 O O . HIS A 1 87 ? -14.621 -7.819 40.173 1.00 86.44 87 HIS A O 1
ATOM 675 N N . ALA A 1 88 ? -15.836 -8.947 38.686 1.00 88.88 88 ALA A N 1
ATOM 676 C CA . ALA A 1 88 ? -16.709 -7.806 38.395 1.00 88.88 88 ALA A CA 1
ATOM 677 C C . ALA A 1 88 ? -17.441 -7.290 39.649 1.00 88.88 88 ALA A C 1
ATOM 679 O O . ALA A 1 88 ? -17.678 -6.087 39.777 1.00 88.88 88 ALA A O 1
ATOM 680 N N . SER A 1 89 ? -17.768 -8.191 40.579 1.00 92.38 89 SER A N 1
ATOM 681 C CA . SER A 1 89 ? -18.397 -7.873 41.864 1.00 92.38 89 SER A CA 1
ATOM 682 C C . SER A 1 89 ? -17.409 -7.232 42.841 1.00 92.38 89 SER A C 1
ATOM 684 O O . SER A 1 89 ? -17.751 -6.238 43.484 1.00 92.38 89 SER A O 1
ATOM 686 N N . GLU A 1 90 ? -16.171 -7.733 42.906 1.00 89.94 90 GLU A N 1
ATOM 687 C CA . GLU A 1 90 ? -15.071 -7.137 43.677 1.00 89.94 90 GLU A CA 1
ATOM 688 C C . GLU A 1 90 ? -14.806 -5.692 43.224 1.00 89.94 90 GLU A C 1
ATOM 690 O O . GLU A 1 90 ? -14.881 -4.765 44.036 1.00 89.94 90 GLU A O 1
ATOM 695 N N . TYR A 1 91 ? -14.611 -5.464 41.919 1.00 87.75 91 TYR A N 1
ATOM 696 C CA . TYR A 1 91 ? -14.376 -4.121 41.372 1.00 87.75 91 TYR A CA 1
ATOM 697 C C . TYR A 1 91 ? -15.571 -3.180 41.569 1.00 87.75 91 TYR A C 1
ATOM 699 O O . TYR A 1 91 ? -15.368 -2.008 41.889 1.00 87.75 91 TYR A O 1
ATOM 707 N N . ALA A 1 92 ? -16.812 -3.661 41.423 1.00 90.56 92 ALA A N 1
ATOM 708 C CA . ALA A 1 92 ? -18.003 -2.860 41.712 1.00 90.56 92 ALA A CA 1
ATOM 709 C C . ALA A 1 92 ? -18.087 -2.476 43.202 1.00 90.56 92 ALA A C 1
ATOM 711 O O . ALA A 1 92 ? -18.406 -1.330 43.527 1.00 90.56 92 ALA A O 1
ATOM 712 N N . SER A 1 93 ? -17.754 -3.399 44.110 1.00 92.50 93 SER A N 1
ATOM 713 C CA . SER A 1 93 ? -17.703 -3.153 45.556 1.00 92.50 93 SER A CA 1
ATOM 714 C C . SER A 1 93 ? -16.632 -2.116 45.917 1.00 92.50 93 SER A C 1
ATOM 716 O O . SER A 1 93 ? -16.947 -1.093 46.530 1.00 92.50 93 SER A O 1
ATOM 718 N N . MET A 1 94 ? -15.392 -2.303 45.448 1.00 89.19 94 MET A N 1
ATOM 719 C CA . MET A 1 94 ? -14.287 -1.354 45.649 1.00 89.19 94 MET A CA 1
ATOM 720 C C . MET A 1 94 ? -14.620 0.038 45.096 1.00 89.19 94 MET A C 1
ATOM 722 O O . MET A 1 94 ? -14.395 1.050 45.765 1.00 89.19 94 MET A O 1
ATOM 726 N N . ALA A 1 95 ? -15.207 0.108 43.897 1.00 88.50 95 ALA A N 1
ATOM 727 C CA . ALA A 1 95 ? -15.606 1.371 43.292 1.00 88.50 95 ALA A CA 1
ATOM 728 C C . ALA A 1 95 ? -16.723 2.071 44.086 1.00 88.50 95 ALA A C 1
ATOM 730 O O . ALA A 1 95 ? -16.637 3.281 44.279 1.00 88.50 95 ALA A O 1
ATOM 731 N N . ARG A 1 96 ? -17.723 1.348 44.618 1.00 91.88 96 ARG A N 1
ATOM 732 C CA . ARG A 1 96 ? -18.761 1.942 45.487 1.00 91.88 96 ARG A CA 1
ATOM 733 C C . ARG A 1 96 ? -18.236 2.390 46.850 1.00 91.88 96 ARG A C 1
ATOM 735 O O . ARG A 1 96 ? -18.769 3.349 47.400 1.00 91.88 96 ARG A O 1
ATOM 742 N N . GLN A 1 97 ? -17.217 1.736 47.408 1.00 91.06 97 GLN A N 1
ATOM 743 C CA . GLN A 1 97 ? -16.581 2.197 48.650 1.00 91.06 97 GLN A CA 1
ATOM 744 C C . GLN A 1 97 ? -15.834 3.522 48.442 1.00 91.06 97 GLN A C 1
ATOM 746 O O . GLN A 1 97 ? -15.887 4.397 49.304 1.00 91.06 97 GLN A O 1
ATOM 751 N N . LYS A 1 98 ? -15.172 3.680 47.288 1.00 88.94 98 LYS A N 1
ATOM 752 C CA . LYS A 1 98 ? -14.307 4.825 46.974 1.00 88.94 98 LYS A CA 1
ATOM 753 C C . LYS A 1 98 ? -15.029 6.001 46.298 1.00 88.94 98 LYS A C 1
ATOM 755 O O . LYS A 1 98 ? -14.577 7.134 46.435 1.00 88.94 98 LYS A O 1
ATOM 760 N N . TYR A 1 99 ? -16.125 5.753 45.575 1.00 87.69 99 TYR A N 1
ATOM 761 C CA . TYR A 1 99 ? -16.805 6.750 44.741 1.00 87.69 99 TYR A CA 1
ATOM 762 C C . TYR A 1 99 ? -18.329 6.724 44.920 1.00 87.69 99 TYR A C 1
ATOM 764 O O . TYR A 1 99 ? -19.001 5.748 44.579 1.00 87.69 99 TYR A O 1
ATOM 772 N N . ASP A 1 100 ? -18.904 7.839 45.379 1.00 86.56 100 ASP A N 1
ATOM 773 C CA . ASP A 1 100 ? -20.352 7.954 45.609 1.00 86.56 100 ASP A CA 1
ATOM 774 C C . ASP A 1 100 ? -21.182 7.799 44.330 1.00 86.56 100 ASP A C 1
ATOM 776 O O . ASP A 1 100 ? -22.250 7.192 44.350 1.00 86.56 100 ASP A O 1
ATOM 780 N N . GLY A 1 101 ? -20.665 8.263 43.188 1.00 84.25 101 GLY A N 1
ATOM 781 C CA . GLY A 1 101 ? -21.378 8.256 41.906 1.00 84.25 101 GLY A CA 1
ATOM 782 C C . GLY A 1 101 ? -21.615 6.877 41.270 1.00 84.25 101 GLY A C 1
ATOM 783 O O . GLY A 1 101 ? -22.052 6.831 40.119 1.00 84.25 101 GLY A O 1
ATOM 784 N N . LEU A 1 102 ? -21.305 5.780 41.974 1.00 90.06 102 LEU A N 1
ATOM 785 C CA . LEU A 1 102 ? -21.695 4.405 41.630 1.00 90.06 102 LEU A CA 1
ATOM 786 C C . LEU A 1 102 ? -22.692 3.796 42.646 1.00 90.06 102 LEU A C 1
ATOM 788 O O . LEU A 1 102 ? -23.285 2.753 42.373 1.00 90.06 102 LEU A O 1
ATOM 792 N N . LYS A 1 103 ? -22.912 4.433 43.808 1.00 89.81 103 LYS A N 1
ATOM 793 C CA . LYS A 1 103 ? -23.828 3.946 44.862 1.00 89.81 103 LYS A CA 1
ATOM 794 C C . LYS A 1 103 ? -25.297 3.983 44.434 1.00 89.81 103 LYS A C 1
ATOM 796 O O . LYS A 1 103 ? -26.078 3.150 44.875 1.00 89.81 103 LYS A O 1
ATOM 801 N N . GLU A 1 104 ? -25.650 4.902 43.538 1.00 90.75 104 GLU A N 1
ATOM 802 C CA . GLU A 1 104 ? -26.989 5.022 42.943 1.00 90.75 104 GLU A CA 1
ATOM 803 C C . GLU A 1 104 ? -27.344 3.854 42.002 1.00 90.75 104 GLU A C 1
ATOM 805 O O . GLU A 1 104 ? -28.514 3.641 41.687 1.00 90.75 104 GLU A O 1
ATOM 810 N N . TRP A 1 105 ? -26.351 3.098 41.517 1.00 93.00 105 TRP A N 1
ATOM 811 C CA . TRP A 1 105 ? -26.558 2.022 40.547 1.00 93.00 105 TRP A CA 1
ATOM 812 C C . TRP A 1 105 ? -26.719 0.676 41.253 1.00 93.00 105 TRP A C 1
ATOM 814 O O . TRP A 1 105 ? -25.750 0.091 41.739 1.00 93.00 105 TRP A O 1
ATOM 824 N N . ALA A 1 106 ? -27.954 0.164 41.261 1.00 92.81 106 ALA A N 1
ATOM 825 C CA . ALA A 1 106 ? -28.328 -1.078 41.942 1.00 92.81 106 ALA A CA 1
ATOM 826 C C . ALA A 1 106 ? -27.572 -2.324 41.440 1.00 92.81 106 ALA A C 1
ATOM 828 O O . ALA A 1 106 ? -27.326 -3.240 42.218 1.00 92.81 106 ALA A O 1
ATOM 829 N N . LYS A 1 107 ? -27.208 -2.362 40.152 1.00 94.62 107 LYS A N 1
ATOM 830 C CA . LYS A 1 107 ? -26.378 -3.410 39.545 1.00 94.62 107 LYS A CA 1
ATOM 831 C C . LYS A 1 107 ? -25.574 -2.822 38.387 1.00 94.62 107 LYS A C 1
ATOM 833 O O . LYS A 1 107 ? -26.090 -1.969 37.658 1.00 94.62 107 LYS A O 1
ATOM 838 N N . VAL A 1 108 ? -24.340 -3.276 38.184 1.00 95.12 108 VAL A N 1
ATOM 839 C CA . VAL A 1 108 ? -23.483 -2.824 37.073 1.00 95.12 108 VAL A CA 1
ATOM 840 C C . VAL A 1 108 ? -22.982 -3.971 36.197 1.00 95.12 108 VAL A C 1
ATOM 842 O O . VAL A 1 108 ? -22.912 -5.126 36.612 1.00 95.12 108 VAL A O 1
ATOM 845 N N . TYR A 1 109 ? -22.608 -3.635 34.966 1.00 95.12 109 TYR A N 1
ATOM 846 C CA . TYR A 1 109 ? -21.701 -4.439 34.151 1.00 95.12 109 TYR A CA 1
ATOM 847 C C . TYR A 1 109 ? -20.489 -3.592 33.782 1.00 95.12 109 TYR A C 1
ATOM 849 O O . TYR A 1 109 ? -20.588 -2.366 33.673 1.00 95.12 109 TYR A O 1
ATOM 857 N N . CYS A 1 110 ? -19.334 -4.227 33.644 1.00 93.00 110 CYS A N 1
ATOM 858 C CA . CYS A 1 110 ? -18.067 -3.540 33.467 1.00 93.00 110 CYS A CA 1
ATOM 859 C C . CYS A 1 110 ? -17.249 -4.105 32.306 1.00 93.00 110 CYS A C 1
ATOM 861 O O . CYS A 1 110 ? -17.339 -5.281 31.956 1.00 93.00 110 CYS A O 1
ATOM 863 N N . TYR A 1 111 ? -16.430 -3.226 31.733 1.00 91.44 111 TYR A N 1
ATOM 864 C CA . TYR A 1 111 ? -15.298 -3.577 30.890 1.00 91.44 111 TYR A CA 1
ATOM 865 C C . TYR A 1 111 ? -14.035 -3.159 31.635 1.00 91.44 111 TYR A C 1
ATOM 867 O O . TYR A 1 111 ? -13.777 -1.964 31.799 1.00 91.44 111 TYR A O 1
ATOM 875 N N . GLN A 1 112 ? -13.284 -4.135 32.129 1.00 87.44 112 GLN A N 1
ATOM 876 C CA . GLN A 1 112 ? -12.058 -3.916 32.890 1.00 87.44 112 GLN A CA 1
ATOM 877 C C . GLN A 1 112 ? -10.842 -4.208 32.006 1.00 87.44 112 GLN A C 1
ATOM 879 O O . GLN A 1 112 ? -10.845 -5.189 31.274 1.00 87.44 112 GLN A O 1
ATOM 884 N N . ARG A 1 113 ? -9.774 -3.414 32.084 1.00 80.44 113 ARG A N 1
ATOM 885 C CA . ARG A 1 113 ? -8.467 -3.765 31.513 1.00 80.44 113 ARG A CA 1
ATOM 886 C C . ARG A 1 113 ? -7.438 -3.914 32.640 1.00 80.44 113 ARG A C 1
ATOM 888 O O . ARG A 1 113 ? -7.034 -2.890 33.199 1.00 80.44 113 ARG A O 1
ATOM 895 N N . PRO A 1 114 ? -6.985 -5.138 32.968 1.00 61.47 114 PRO A N 1
ATOM 896 C CA . PRO A 1 114 ? -5.904 -5.324 33.931 1.00 61.47 114 PRO A CA 1
ATOM 897 C C . PRO A 1 114 ? -4.574 -4.818 33.340 1.00 61.47 114 PRO A C 1
ATOM 899 O O . PRO A 1 114 ? -4.192 -5.244 32.255 1.00 61.47 114 PRO A O 1
ATOM 902 N N . ALA A 1 115 ? -3.906 -3.911 34.068 1.00 59.97 115 ALA A N 1
ATOM 903 C CA . ALA A 1 115 ? -2.552 -3.356 33.862 1.00 59.97 115 ALA A CA 1
ATOM 904 C C . ALA A 1 115 ? -2.140 -2.895 32.435 1.00 59.97 115 ALA A C 1
ATOM 906 O O . ALA A 1 115 ? -2.039 -3.667 31.482 1.00 59.97 115 ALA A O 1
ATOM 907 N N . TRP A 1 116 ? -1.777 -1.614 32.282 1.00 61.50 116 TRP A N 1
ATOM 908 C CA . TRP A 1 116 ? -1.565 -0.997 30.962 1.00 61.50 116 TRP A CA 1
ATOM 909 C C . TRP A 1 116 ? -0.094 -0.833 30.527 1.00 61.50 116 TRP A C 1
ATOM 911 O O . TRP A 1 116 ? 0.314 0.228 30.057 1.00 61.50 116 TRP A O 1
ATOM 921 N N . ASN A 1 117 ? 0.705 -1.901 30.582 1.00 51.50 117 ASN A N 1
ATOM 922 C CA . ASN A 1 117 ? 2.129 -1.840 30.198 1.00 51.50 117 ASN A CA 1
ATOM 923 C C . ASN A 1 117 ? 2.356 -1.464 28.713 1.00 51.50 117 ASN A C 1
ATOM 925 O O . ASN A 1 117 ? 3.385 -0.891 28.361 1.00 51.50 117 ASN A O 1
ATOM 929 N N . PHE A 1 118 ? 1.399 -1.770 27.828 1.00 44.50 118 PHE A N 1
ATOM 930 C CA . PHE A 1 118 ? 1.586 -1.661 26.376 1.00 44.50 118 PHE A CA 1
ATOM 931 C C . PHE A 1 118 ? 1.642 -0.218 25.832 1.00 44.50 118 PHE A C 1
ATOM 933 O O . PHE A 1 118 ? 2.430 0.048 24.925 1.00 44.50 118 PHE A O 1
ATOM 940 N N . LEU A 1 119 ? 0.872 0.736 26.381 1.00 44.94 119 LEU A N 1
ATOM 941 C CA . LEU A 1 119 ? 0.827 2.108 25.834 1.00 44.94 119 LEU A CA 1
ATOM 942 C C . LEU A 1 119 ? 2.186 2.816 25.943 1.00 44.94 119 LEU A C 1
ATOM 944 O O . LEU A 1 119 ? 2.562 3.592 25.070 1.00 44.94 119 LEU A O 1
ATOM 948 N N . MET A 1 120 ? 2.945 2.480 26.984 1.00 42.53 120 MET A N 1
ATOM 949 C CA . MET A 1 120 ? 4.277 3.014 27.268 1.00 42.53 120 MET A CA 1
ATOM 950 C C . MET A 1 120 ? 5.278 2.670 26.153 1.00 42.53 120 MET A C 1
ATOM 952 O O . MET A 1 120 ? 6.097 3.503 25.781 1.00 42.53 120 MET A O 1
ATOM 956 N N . SER A 1 121 ? 5.149 1.486 25.541 1.00 40.91 121 SER A N 1
ATOM 957 C CA . SER A 1 121 ? 5.969 1.083 24.384 1.00 40.91 121 SER A CA 1
ATOM 958 C C . SER A 1 121 ? 5.572 1.772 23.068 1.00 40.91 121 SER A C 1
ATOM 960 O O . SER A 1 121 ? 6.381 1.854 22.146 1.00 40.91 121 SER A O 1
ATOM 962 N N . VAL A 1 122 ? 4.341 2.291 22.978 1.00 38.03 122 VAL A N 1
ATOM 963 C CA . VAL A 1 122 ? 3.816 2.995 21.794 1.00 38.03 122 VAL A CA 1
ATOM 964 C C . VAL A 1 122 ? 4.104 4.500 21.859 1.00 38.03 122 VAL A C 1
ATOM 966 O O . VAL A 1 122 ? 4.358 5.119 20.828 1.00 38.03 122 VAL A O 1
ATOM 969 N N . LEU A 1 123 ? 4.101 5.087 23.061 1.00 38.75 123 LEU A N 1
ATOM 970 C CA . LEU A 1 123 ? 4.324 6.523 23.291 1.00 38.75 123 LEU A CA 1
ATOM 971 C C . LEU A 1 123 ? 5.810 6.925 23.414 1.00 38.75 123 LEU A C 1
ATOM 973 O O . LEU A 1 123 ? 6.125 8.113 23.344 1.00 38.75 123 LEU A O 1
ATOM 977 N N . GLY A 1 124 ? 6.721 5.953 23.532 1.00 40.66 124 GLY A N 1
ATOM 978 C CA . GLY A 1 124 ? 8.174 6.153 23.498 1.00 40.66 124 GLY A CA 1
ATOM 979 C C . GLY A 1 124 ? 8.811 6.594 24.824 1.00 40.66 124 GLY A C 1
ATOM 980 O O . GLY A 1 124 ? 8.136 6.977 25.780 1.00 40.66 124 GLY A O 1
ATOM 981 N N . ASP A 1 125 ? 10.149 6.571 24.853 1.00 39.38 125 ASP A N 1
ATOM 982 C CA . ASP A 1 125 ? 11.022 6.572 26.049 1.00 39.38 125 ASP A CA 1
ATOM 983 C C . ASP A 1 125 ? 10.904 7.770 27.021 1.00 39.38 125 ASP A C 1
ATOM 985 O O . ASP A 1 125 ? 11.631 7.845 28.011 1.00 39.38 125 ASP A O 1
ATOM 989 N N . LYS A 1 126 ? 10.009 8.733 26.771 1.00 44.84 126 LYS A N 1
ATOM 990 C CA . LYS A 1 126 ? 9.774 9.888 27.658 1.00 44.84 126 LYS A CA 1
ATOM 991 C C . LYS A 1 126 ? 8.708 9.646 28.731 1.00 44.84 126 LYS A C 1
ATOM 993 O O . LYS A 1 126 ? 8.572 10.472 29.631 1.00 44.84 126 LYS A O 1
ATOM 998 N N . ALA A 1 127 ? 7.977 8.536 28.672 1.00 45.84 127 ALA A N 1
ATOM 999 C CA . ALA A 1 127 ? 7.017 8.146 29.701 1.00 45.84 127 ALA A CA 1
ATOM 1000 C C . ALA A 1 127 ? 7.665 7.191 30.725 1.00 45.84 127 ALA A C 1
ATOM 1002 O O . ALA A 1 127 ? 7.414 5.995 30.709 1.00 45.84 127 ALA A O 1
ATOM 1003 N N . THR A 1 128 ? 8.504 7.698 31.633 1.00 43.88 128 THR A N 1
ATOM 1004 C CA . THR A 1 128 ? 9.150 6.875 32.686 1.00 43.88 128 THR A CA 1
ATOM 1005 C C . THR A 1 128 ? 8.474 6.951 34.061 1.00 43.88 128 THR A C 1
ATOM 1007 O O . THR A 1 128 ? 8.912 6.284 34.993 1.00 43.88 128 THR A O 1
ATOM 1010 N N . SER A 1 129 ? 7.395 7.729 34.204 1.00 43.91 129 SER A N 1
ATOM 1011 C CA . SER A 1 129 ? 6.679 7.938 35.478 1.00 43.91 129 SER A CA 1
ATOM 1012 C C . SER A 1 129 ? 5.182 7.600 35.451 1.00 43.91 129 SER A C 1
ATOM 1014 O O . SER A 1 129 ? 4.526 7.645 36.491 1.00 43.91 129 SER A O 1
ATOM 1016 N N . TRP A 1 130 ? 4.624 7.235 34.293 1.00 42.78 130 TRP A N 1
ATOM 1017 C CA . TRP A 1 130 ? 3.202 6.897 34.152 1.00 42.78 130 TRP A CA 1
ATOM 1018 C C . TRP A 1 130 ? 2.957 5.405 34.404 1.00 42.78 130 TRP A C 1
ATOM 1020 O O . TRP A 1 130 ? 2.605 4.651 33.501 1.00 42.78 130 TRP A O 1
ATOM 1030 N N . ASN A 1 131 ? 3.078 4.980 35.665 1.00 45.19 131 ASN A N 1
ATOM 1031 C CA . ASN A 1 131 ? 2.352 3.789 36.105 1.00 45.19 131 ASN A CA 1
ATOM 1032 C C . ASN A 1 131 ? 0.857 4.090 35.943 1.00 45.19 131 ASN A C 1
ATOM 1034 O O . ASN A 1 131 ? 0.289 4.814 36.758 1.00 45.19 131 ASN A O 1
ATOM 1038 N N . CYS A 1 132 ? 0.239 3.578 34.877 1.00 48.62 132 CYS A N 1
ATOM 1039 C CA . CYS A 1 132 ? -1.192 3.702 34.620 1.00 48.62 132 CYS A CA 1
ATOM 1040 C C . CYS A 1 132 ? -1.895 2.417 35.096 1.00 48.62 132 CYS A C 1
ATOM 1042 O O . CYS A 1 132 ? -1.948 1.434 34.344 1.00 48.62 132 CYS A O 1
ATOM 1044 N N . PRO A 1 133 ? -2.364 2.367 36.360 1.00 62.28 133 PRO A N 1
ATOM 1045 C CA . PRO A 1 133 ? -3.169 1.262 36.857 1.00 62.28 133 PRO A CA 1
ATOM 1046 C C . PRO A 1 133 ? -4.514 1.144 36.129 1.00 62.28 133 PRO A C 1
ATOM 1048 O O . PRO A 1 133 ? -4.927 1.996 35.347 1.00 62.28 133 PRO A O 1
ATOM 1051 N N . GLU A 1 134 ? -5.158 0.022 36.420 1.00 70.31 134 GLU A N 1
ATOM 1052 C CA . GLU A 1 134 ? -6.394 -0.517 35.855 1.00 70.31 134 GLU A CA 1
ATOM 1053 C C . GLU A 1 134 ? -7.427 0.526 35.394 1.00 70.31 134 GLU A C 1
ATOM 1055 O O . GLU A 1 134 ? -7.906 1.364 36.160 1.00 70.31 134 GLU A O 1
ATOM 1060 N N . LEU A 1 135 ? -7.829 0.397 34.128 1.00 83.56 135 LEU A N 1
ATOM 1061 C CA . LEU A 1 135 ? -8.984 1.087 33.566 1.00 83.56 135 LEU A CA 1
ATOM 1062 C C . LEU A 1 135 ? -10.220 0.207 33.766 1.00 83.56 135 LEU A C 1
ATOM 1064 O O . LEU A 1 135 ? -10.259 -0.907 33.242 1.00 83.56 135 LEU A O 1
ATOM 1068 N N . THR A 1 136 ? -11.257 0.735 34.415 1.00 88.00 136 THR A N 1
ATOM 1069 C CA . THR A 1 136 ? -12.559 0.052 34.503 1.00 88.00 136 THR A CA 1
ATOM 1070 C C . THR A 1 136 ? -13.680 0.982 34.072 1.00 88.00 136 THR A C 1
ATOM 1072 O O . THR A 1 136 ? -13.781 2.126 34.514 1.00 88.00 136 THR A O 1
ATOM 1075 N N . ILE A 1 137 ? -14.526 0.485 33.173 1.00 91.38 137 ILE A N 1
ATOM 1076 C CA . ILE A 1 137 ? -15.637 1.222 32.573 1.00 91.38 137 ILE A CA 1
ATOM 1077 C C . ILE A 1 137 ? -16.922 0.541 33.025 1.00 91.38 137 ILE A C 1
ATOM 1079 O O . ILE A 1 137 ? -17.249 -0.545 32.553 1.00 91.38 137 ILE A O 1
ATOM 1083 N N . PHE A 1 138 ? -17.636 1.172 33.948 1.00 94.00 138 PHE A N 1
ATOM 1084 C CA . PHE A 1 138 ? -18.892 0.697 34.516 1.00 94.00 138 PHE A CA 1
ATOM 1085 C C . PHE A 1 138 ? -20.085 1.254 33.741 1.00 94.00 138 PHE A C 1
ATOM 1087 O O . PHE A 1 138 ? -20.132 2.440 33.404 1.00 94.00 138 PHE A O 1
ATOM 1094 N N . LEU A 1 139 ? -21.086 0.411 33.517 1.00 94.31 139 LEU A N 1
ATOM 1095 C CA . LEU A 1 139 ? -22.368 0.759 32.923 1.00 94.31 139 LEU A CA 1
ATOM 1096 C C . LEU A 1 139 ? -23.499 0.224 33.809 1.00 94.31 139 LEU A C 1
ATOM 1098 O O . LEU A 1 139 ? -23.417 -0.876 34.354 1.00 94.31 139 LEU A O 1
ATOM 1102 N N . GLU A 1 140 ? -24.573 0.999 33.937 1.00 94.44 140 GLU A N 1
ATOM 1103 C CA . GLU A 1 140 ? -25.752 0.619 34.719 1.00 94.44 140 GLU A CA 1
ATOM 1104 C C . GLU A 1 140 ? -26.453 -0.600 34.088 1.00 94.44 140 GLU A C 1
ATOM 1106 O O . GLU A 1 140 ? -26.888 -0.549 32.931 1.00 94.44 140 GLU A O 1
ATOM 1111 N N . TYR A 1 141 ? -26.587 -1.695 34.839 1.00 91.56 141 TYR A N 1
ATOM 1112 C CA . TYR A 1 141 ? -27.321 -2.882 34.404 1.00 91.56 141 TYR A CA 1
ATOM 1113 C C . TYR A 1 141 ? -28.806 -2.736 34.747 1.00 91.56 141 TYR A C 1
ATOM 1115 O O . TYR A 1 141 ? -29.179 -2.680 35.918 1.00 91.56 141 TYR A O 1
ATOM 1123 N N . LYS A 1 142 ? -29.677 -2.737 33.731 1.00 89.81 142 LYS A N 1
ATOM 1124 C CA . LYS A 1 142 ? -31.138 -2.745 33.922 1.00 89.81 142 LYS A CA 1
ATOM 1125 C C . LYS A 1 142 ? -31.707 -4.109 33.546 1.00 89.81 142 LYS A C 1
ATOM 1127 O O . LYS A 1 142 ? -31.365 -4.597 32.471 1.00 89.81 142 LYS A O 1
ATOM 1132 N N . PRO A 1 143 ? -32.646 -4.687 34.323 1.00 80.25 143 PRO A N 1
ATOM 1133 C CA . PRO A 1 143 ? -33.280 -5.969 33.990 1.00 80.25 143 PRO A CA 1
ATOM 1134 C C . PRO A 1 143 ? -33.933 -6.034 32.596 1.00 80.25 143 PRO A C 1
ATOM 1136 O O . PRO A 1 143 ? -34.107 -7.116 32.045 1.00 80.25 143 PRO A O 1
ATOM 1139 N N . GLY A 1 144 ? -34.280 -4.887 31.998 1.00 83.88 144 GLY A N 1
ATOM 1140 C CA . GLY A 1 144 ? -34.797 -4.808 30.627 1.00 83.88 144 GLY A CA 1
ATOM 1141 C C . GLY A 1 144 ? -33.743 -4.911 29.510 1.00 83.88 144 GLY A C 1
ATOM 1142 O O . GLY A 1 144 ? -34.122 -5.058 28.348 1.00 83.88 144 GLY A O 1
ATOM 1143 N N . TYR A 1 145 ? -32.441 -4.831 29.811 1.00 85.56 145 TYR A N 1
ATOM 1144 C CA . TYR A 1 145 ? -31.365 -4.836 28.809 1.00 85.56 145 TYR A CA 1
ATOM 1145 C C . TYR A 1 145 ? -31.003 -6.259 28.356 1.00 85.56 145 TYR A C 1
ATOM 1147 O O . TYR A 1 145 ? -29.977 -6.825 28.731 1.00 85.56 145 TYR A O 1
ATOM 1155 N N . ARG A 1 146 ? -31.854 -6.830 27.496 1.00 87.12 146 ARG A N 1
ATOM 1156 C CA . ARG A 1 146 ? -31.684 -8.180 26.918 1.00 87.12 146 ARG A CA 1
ATOM 1157 C C . ARG A 1 146 ? -30.415 -8.357 26.073 1.00 87.12 146 ARG A C 1
ATOM 1159 O O . ARG A 1 146 ? -30.046 -9.485 25.770 1.00 87.12 146 ARG A O 1
ATOM 1166 N N . ASP A 1 147 ? -29.773 -7.265 25.672 1.00 86.06 147 ASP A N 1
ATOM 1167 C CA . ASP A 1 147 ? -28.572 -7.258 24.838 1.00 86.06 147 ASP A CA 1
ATOM 1168 C C . ASP A 1 147 ? -27.263 -7.420 25.626 1.00 86.06 147 ASP A C 1
ATOM 1170 O O . ASP A 1 147 ? -26.267 -7.826 25.034 1.00 86.06 147 ASP A O 1
ATOM 1174 N N . VAL A 1 148 ? -27.245 -7.136 26.939 1.00 88.81 148 VAL A N 1
ATOM 1175 C CA . VAL A 1 148 ? -25.988 -7.083 27.708 1.00 88.81 148 VAL A CA 1
ATOM 1176 C C . VAL A 1 148 ? -25.310 -8.449 27.735 1.00 88.81 148 VAL A C 1
ATOM 1178 O O . VAL A 1 148 ? -24.200 -8.561 27.222 1.00 88.81 148 VAL A O 1
ATOM 1181 N N . VAL A 1 149 ? -25.976 -9.496 28.234 1.00 91.12 149 VAL A N 1
ATOM 1182 C CA . VAL A 1 149 ? -25.390 -10.850 28.322 1.00 91.12 149 VAL A CA 1
ATOM 1183 C C . VAL A 1 149 ? -24.914 -11.367 26.947 1.00 91.12 149 VAL A C 1
ATOM 1185 O O . VAL A 1 149 ? -23.745 -11.750 26.849 1.00 91.12 149 VAL A O 1
ATOM 1188 N N . PRO A 1 150 ? -25.713 -11.299 25.856 1.00 88.75 150 PRO A N 1
ATOM 1189 C CA . PRO A 1 150 ? -25.221 -11.616 24.515 1.00 88.75 150 PRO A CA 1
ATOM 1190 C C . PRO A 1 150 ? -24.022 -10.768 24.083 1.00 88.75 150 PRO A C 1
ATOM 1192 O O . PRO A 1 150 ? -23.080 -11.314 23.518 1.00 88.75 150 PRO A O 1
ATOM 1195 N N . SER A 1 151 ? -24.019 -9.457 24.349 1.00 85.69 151 SER A N 1
ATOM 1196 C CA . SER A 1 151 ? -22.906 -8.587 23.956 1.00 85.69 151 SER A CA 1
ATOM 1197 C C . SER A 1 151 ? -21.603 -8.969 24.653 1.00 85.69 151 SER A C 1
ATOM 1199 O O . SER A 1 151 ? -20.591 -9.098 23.976 1.00 85.69 151 SER A O 1
ATOM 1201 N N . LEU A 1 152 ? -21.625 -9.244 25.963 1.00 89.44 152 LEU A N 1
ATOM 1202 C CA . LEU A 1 152 ? -20.430 -9.648 26.706 1.00 89.44 152 LEU A CA 1
ATOM 1203 C C . LEU A 1 152 ? -19.910 -11.012 26.235 1.00 89.44 152 LEU A C 1
ATOM 1205 O O . LEU A 1 152 ? -18.707 -11.181 26.066 1.00 89.44 152 LEU A O 1
ATOM 1209 N N . SER A 1 153 ? -20.809 -11.958 25.948 1.00 86.38 153 SER A N 1
ATOM 1210 C CA . SER A 1 153 ? -20.448 -13.259 25.370 1.00 86.38 153 SER A CA 1
ATOM 1211 C C . SER A 1 153 ? -19.783 -13.115 23.993 1.00 86.38 153 SER A C 1
ATOM 1213 O O . SER A 1 153 ? -18.725 -13.702 23.759 1.00 86.38 153 SER A O 1
ATOM 1215 N N . TRP A 1 154 ? -20.339 -12.277 23.110 1.00 80.00 154 TRP A N 1
ATOM 1216 C CA . TRP A 1 154 ? -19.752 -11.974 21.800 1.00 80.00 154 TRP A CA 1
ATOM 1217 C C . TRP A 1 154 ? -18.389 -11.286 21.906 1.00 80.00 154 TRP A C 1
ATOM 1219 O O . TRP A 1 154 ? -17.477 -11.626 21.158 1.00 80.00 154 TRP A O 1
ATOM 1229 N N . ILE A 1 155 ? -18.233 -10.352 22.844 1.00 82.12 155 ILE A N 1
ATOM 1230 C CA . ILE A 1 155 ? -16.969 -9.664 23.138 1.00 82.12 155 ILE A CA 1
ATOM 1231 C C . ILE A 1 155 ? -15.898 -10.678 23.554 1.00 82.12 155 ILE A C 1
ATOM 1233 O O . ILE A 1 155 ? -14.863 -10.764 22.893 1.00 82.12 155 ILE A O 1
ATOM 1237 N N . SER A 1 156 ? -16.182 -11.518 24.555 1.00 84.19 156 SER A N 1
ATOM 1238 C CA . SER A 1 156 ? -15.267 -12.575 25.006 1.00 84.19 156 SER A CA 1
ATOM 1239 C C . SER A 1 156 ? -14.904 -13.557 23.891 1.00 84.19 156 SER A C 1
ATOM 1241 O O . SER A 1 156 ? -13.745 -13.947 23.774 1.00 84.19 156 SER A O 1
ATOM 1243 N N . MET A 1 157 ? -15.864 -13.937 23.040 1.00 78.88 157 MET A N 1
ATOM 1244 C CA . MET A 1 157 ? -15.621 -14.837 21.909 1.00 78.88 157 MET A CA 1
ATOM 1245 C C . MET A 1 157 ? -14.703 -14.200 20.855 1.00 78.88 157 MET A C 1
ATOM 1247 O O . MET A 1 157 ? -13.704 -14.802 20.467 1.00 78.88 157 MET A O 1
ATOM 1251 N N . LEU A 1 158 ? -15.009 -12.977 20.407 1.00 67.38 158 LEU A N 1
ATOM 1252 C CA . LEU A 1 158 ? -14.211 -12.266 19.401 1.00 67.38 158 LEU A CA 1
ATOM 1253 C C . LEU A 1 158 ? -12.801 -11.945 19.922 1.00 67.38 158 LEU A C 1
ATOM 1255 O O . LEU A 1 158 ? -11.823 -12.048 19.179 1.00 67.38 158 LEU A O 1
ATOM 1259 N N . GLN A 1 159 ? -12.671 -11.628 21.211 1.00 73.88 159 GLN A N 1
ATOM 1260 C CA . GLN A 1 159 ? -11.376 -11.516 21.878 1.00 73.88 159 GLN A CA 1
ATOM 1261 C C . GLN A 1 159 ? -10.626 -12.842 21.919 1.00 73.88 159 GLN A C 1
ATOM 1263 O O . GLN A 1 159 ? -9.456 -12.866 21.558 1.00 73.88 159 GLN A O 1
ATOM 1268 N N . GLY A 1 160 ? -11.282 -13.938 22.308 1.00 69.50 160 GLY A N 1
ATOM 1269 C CA . GLY A 1 160 ? -10.679 -15.271 22.340 1.00 69.50 160 GLY A CA 1
ATOM 1270 C C . GLY A 1 160 ? -10.108 -15.676 20.982 1.00 69.50 160 GLY A C 1
ATOM 1271 O O . GLY A 1 160 ? -8.947 -16.073 20.909 1.00 69.50 160 GLY A O 1
ATOM 1272 N N . LEU A 1 161 ? -10.872 -15.470 19.902 1.00 62.81 161 LEU A N 1
ATOM 1273 C CA . LEU A 1 161 ? -10.401 -15.678 18.527 1.00 62.81 161 LEU A CA 1
ATOM 1274 C C . LEU A 1 161 ? -9.173 -14.816 18.206 1.00 62.81 161 LEU A C 1
ATOM 1276 O O . LEU A 1 161 ? -8.212 -15.308 17.617 1.00 62.81 161 LEU A O 1
ATOM 1280 N N . THR A 1 162 ? -9.165 -13.554 18.631 1.00 59.28 162 THR A N 1
ATOM 1281 C CA . THR A 1 162 ? -8.046 -12.646 18.346 1.00 59.28 162 THR A CA 1
ATOM 1282 C C . THR A 1 162 ? -6.789 -13.037 19.134 1.00 59.28 162 THR A C 1
ATOM 1284 O O . THR A 1 162 ? -5.697 -13.084 18.577 1.00 59.28 162 THR A O 1
ATOM 1287 N N . ILE A 1 163 ? -6.935 -13.410 20.408 1.00 64.25 163 ILE A N 1
ATOM 1288 C CA . ILE A 1 163 ? -5.833 -13.856 21.275 1.00 64.25 163 ILE A CA 1
ATOM 1289 C C . ILE A 1 163 ? -5.227 -15.168 20.755 1.00 64.25 163 ILE A C 1
ATOM 1291 O O . ILE A 1 163 ? -4.009 -15.267 20.619 1.00 64.25 163 ILE A O 1
ATOM 1295 N N . GLN A 1 164 ? -6.063 -16.154 20.408 1.00 58.47 164 GLN A N 1
ATOM 1296 C CA . GLN A 1 164 ? -5.614 -17.465 19.919 1.00 58.47 164 GLN A CA 1
ATOM 1297 C C . GLN A 1 164 ? -4.826 -17.385 18.604 1.00 58.47 164 GLN A C 1
ATOM 1299 O O . GLN A 1 164 ? -3.898 -18.165 18.407 1.00 58.47 164 GLN A O 1
ATOM 1304 N N . ASN A 1 165 ? -5.177 -16.456 17.709 1.00 52.66 165 ASN A N 1
ATOM 1305 C CA . ASN A 1 165 ? -4.551 -16.350 16.388 1.00 52.66 165 ASN A CA 1
ATOM 1306 C C . ASN A 1 165 ? -3.291 -15.467 16.350 1.00 52.66 165 ASN A C 1
ATOM 1308 O O . ASN A 1 165 ? -2.544 -15.550 15.375 1.00 52.66 165 ASN A O 1
ATOM 1312 N N . HIS A 1 166 ? -3.045 -14.615 17.355 1.00 52.09 166 HIS A N 1
ATOM 1313 C CA . HIS A 1 166 ? -1.976 -13.610 17.267 1.00 52.09 166 HIS A CA 1
ATOM 1314 C C . HIS A 1 166 ? -0.678 -13.921 18.022 1.00 52.09 166 HIS A C 1
ATOM 1316 O O . HIS A 1 166 ? 0.342 -13.342 17.652 1.00 52.09 166 HIS A O 1
ATOM 1322 N N . GLY A 1 167 ? -0.673 -14.851 18.985 1.00 41.91 167 GLY A N 1
ATOM 1323 C CA . GLY A 1 167 ? 0.537 -15.410 19.621 1.00 41.91 167 GLY A CA 1
ATOM 1324 C C . GLY A 1 167 ? 1.298 -14.464 20.563 1.00 41.91 167 GLY A C 1
ATOM 1325 O O . GLY A 1 167 ? 1.535 -14.821 21.710 1.00 41.91 167 GLY A O 1
ATOM 1326 N N . ASP A 1 168 ? 1.610 -13.253 20.097 1.00 47.31 168 ASP A N 1
ATOM 1327 C CA . ASP A 1 168 ? 2.223 -12.146 20.833 1.00 47.31 168 ASP A CA 1
ATOM 1328 C C . ASP A 1 168 ? 1.543 -10.819 20.442 1.00 47.31 168 ASP A C 1
ATOM 1330 O O . ASP A 1 168 ? 1.422 -10.473 19.259 1.00 47.31 168 ASP A O 1
ATOM 1334 N N . PHE A 1 169 ? 1.129 -10.020 21.431 1.00 45.59 169 PHE A N 1
ATOM 1335 C CA . PHE A 1 169 ? 0.502 -8.712 21.202 1.00 45.59 169 PHE A CA 1
ATOM 1336 C C . PHE A 1 169 ? 1.513 -7.684 20.660 1.00 45.59 169 PHE A C 1
ATOM 1338 O O . PHE A 1 169 ? 2.134 -6.944 21.420 1.00 45.59 169 PHE A O 1
ATOM 1345 N N . SER A 1 170 ? 1.659 -7.590 19.333 1.00 39.59 170 SER A N 1
ATOM 1346 C CA . SER A 1 170 ? 2.533 -6.576 18.706 1.00 39.59 170 SER A CA 1
ATOM 1347 C C . SER A 1 170 ? 1.867 -5.218 18.423 1.00 39.59 170 SER A C 1
ATOM 1349 O O . SER A 1 170 ? 2.552 -4.310 17.954 1.00 39.59 170 SER A O 1
ATOM 1351 N N . GLY A 1 171 ? 0.561 -5.085 18.701 1.00 39.53 171 GLY A N 1
ATOM 1352 C CA . GLY A 1 171 ? -0.236 -3.850 18.638 1.00 39.53 171 GLY A CA 1
ATOM 1353 C C . GLY A 1 171 ? -0.113 -3.056 17.337 1.00 39.53 171 GLY A C 1
ATOM 1354 O O . GLY A 1 171 ? 0.447 -1.959 17.320 1.00 39.53 171 GLY A O 1
ATOM 1355 N N . LYS A 1 172 ? -0.592 -3.628 16.227 1.00 32.53 172 LYS A N 1
ATOM 1356 C CA . LYS A 1 172 ? -0.425 -3.076 14.870 1.00 32.53 172 LYS A CA 1
ATOM 1357 C C . LYS A 1 172 ? -1.778 -2.876 14.188 1.00 32.53 172 LYS A C 1
ATOM 1359 O O . LYS A 1 172 ? -2.189 -3.729 13.401 1.00 32.53 172 LYS A O 1
ATOM 1364 N N . SER A 1 173 ? -2.447 -1.747 14.442 1.00 30.80 173 SER A N 1
ATOM 1365 C CA . SER A 1 173 ? -3.574 -1.276 13.617 1.00 30.80 173 SER A CA 1
ATOM 1366 C C . SER A 1 173 ? -3.914 0.226 13.762 1.00 30.80 173 SER A C 1
ATOM 1368 O O . SER A 1 173 ? -3.486 0.877 14.700 1.00 30.80 173 SER A O 1
ATOM 1370 N N . PHE A 1 174 ? -4.687 0.716 12.781 1.00 28.78 174 PHE A N 1
ATOM 1371 C CA . PHE A 1 174 ? -5.614 1.854 12.555 1.00 28.78 174 PHE A CA 1
ATOM 1372 C C . PHE A 1 174 ? -5.220 3.364 12.795 1.00 28.78 174 PHE A C 1
ATOM 1374 O O . PHE A 1 174 ? -4.426 3.680 13.665 1.00 28.78 174 PHE A O 1
ATOM 1381 N N . TRP A 1 175 ? -5.765 4.313 11.984 1.00 32.97 175 TRP A N 1
ATOM 1382 C CA . TRP A 1 175 ? -5.260 5.693 11.641 1.00 32.97 175 TRP A CA 1
ATOM 1383 C C . TRP A 1 175 ? -5.983 7.020 12.118 1.00 32.97 175 TRP A C 1
ATOM 1385 O O . TRP A 1 175 ? -6.276 7.154 13.279 1.00 32.97 175 TRP A O 1
ATOM 1395 N N . TRP A 1 176 ? -6.349 8.022 11.268 1.00 26.41 176 TRP A N 1
ATOM 1396 C CA . TRP A 1 176 ? -7.378 9.101 11.483 1.00 26.41 176 TRP A CA 1
ATOM 1397 C C . TRP A 1 176 ? -7.704 9.845 10.148 1.00 26.41 176 TRP A C 1
ATOM 1399 O O . TRP A 1 176 ? -6.851 9.859 9.259 1.00 26.41 176 TRP A O 1
ATOM 1409 N N . TYR A 1 177 ? -8.877 10.503 10.002 1.00 25.42 177 TYR A N 1
ATOM 1410 C CA . TYR A 1 177 ? -9.120 11.605 9.026 1.00 25.42 177 TYR A CA 1
ATOM 1411 C C . TYR A 1 177 ? -9.939 12.772 9.628 1.00 25.42 177 TYR A C 1
ATOM 1413 O O . TYR A 1 177 ? -10.927 12.532 10.315 1.00 25.42 177 TYR A O 1
ATOM 1421 N N . GLU A 1 178 ? -9.548 14.031 9.354 1.00 29.02 178 GLU A N 1
ATOM 1422 C CA . GLU A 1 178 ? -10.017 15.204 10.129 1.00 29.02 178 GLU A CA 1
ATOM 1423 C C . GLU A 1 178 ? -11.130 16.063 9.501 1.00 29.02 178 GLU A C 1
ATOM 1425 O O . GLU A 1 178 ? -11.990 16.547 10.236 1.00 29.02 178 GLU A O 1
ATOM 1430 N N . LYS A 1 179 ? -11.131 16.303 8.179 1.00 27.55 179 LYS A N 1
ATOM 1431 C CA . LYS A 1 179 ? -12.159 17.115 7.488 1.00 27.55 179 LYS A CA 1
ATOM 1432 C C . LYS A 1 179 ? -12.146 16.927 5.967 1.00 27.55 179 LYS A C 1
ATOM 1434 O O . LYS A 1 179 ? -11.127 16.549 5.397 1.00 27.55 179 LYS A O 1
ATOM 1439 N N . THR A 1 180 ? -13.284 17.276 5.353 1.00 31.03 180 THR A N 1
ATOM 1440 C CA . THR A 1 180 ? -13.623 17.233 3.909 1.00 31.03 180 THR A CA 1
ATOM 1441 C C . THR A 1 180 ? -13.594 15.840 3.250 1.00 31.03 180 THR A C 1
ATOM 1443 O O . THR A 1 180 ? -12.515 15.294 3.034 1.00 31.03 180 THR A O 1
ATOM 1446 N N . PRO A 1 181 ? -14.756 15.251 2.886 1.00 37.22 181 PRO A N 1
ATOM 1447 C CA . PRO A 1 181 ? -14.791 14.099 1.986 1.00 37.22 181 PRO A CA 1
ATOM 1448 C C . PRO A 1 181 ? -14.416 14.532 0.560 1.00 37.22 181 PRO A C 1
ATOM 1450 O O . PRO A 1 181 ? -14.786 15.622 0.130 1.00 37.22 181 PRO A O 1
ATOM 1453 N N . ALA A 1 182 ? -13.696 13.680 -0.170 1.00 38.69 182 ALA A N 1
ATOM 1454 C CA . ALA A 1 182 ? -13.323 13.944 -1.559 1.00 38.69 182 ALA A CA 1
ATOM 1455 C C . ALA A 1 182 ? -14.503 13.715 -2.520 1.00 38.69 182 ALA A C 1
ATOM 1457 O O . ALA A 1 182 ? -15.240 12.737 -2.371 1.00 38.69 182 ALA A O 1
ATOM 1458 N N . ASP A 1 183 ? -14.626 14.570 -3.536 1.00 44.91 183 ASP A N 1
ATOM 1459 C CA . ASP A 1 183 ? -15.527 14.384 -4.677 1.00 44.91 183 ASP A CA 1
ATOM 1460 C C . ASP A 1 183 ? -14.746 14.345 -6.005 1.00 44.91 183 ASP A C 1
ATOM 1462 O O . ASP A 1 183 ? -13.547 14.621 -6.059 1.00 44.91 183 ASP A O 1
ATOM 1466 N N . SER A 1 184 ? -15.426 13.969 -7.088 1.00 38.66 184 SER A N 1
ATOM 1467 C CA . SER A 1 184 ? -14.846 13.855 -8.433 1.00 38.66 184 SER A CA 1
ATOM 1468 C C . SER A 1 184 ? -14.653 15.194 -9.160 1.00 38.66 184 SER A C 1
ATOM 1470 O O . SER A 1 184 ? -14.115 15.205 -10.265 1.00 38.66 184 SER A O 1
ATOM 1472 N N . THR A 1 185 ? -15.064 16.319 -8.566 1.00 41.06 185 THR A N 1
ATOM 1473 C CA . THR A 1 185 ? -15.044 17.659 -9.184 1.00 41.06 185 THR A CA 1
ATOM 1474 C C . THR A 1 185 ? -13.955 18.577 -8.630 1.00 41.06 185 THR A C 1
ATOM 1476 O O . THR A 1 185 ? -13.522 19.504 -9.309 1.00 41.06 185 THR A O 1
ATOM 1479 N N . THR A 1 186 ? -13.468 18.303 -7.421 1.00 41.12 186 THR A N 1
ATOM 1480 C CA . THR A 1 186 ? -12.489 19.132 -6.698 1.00 41.12 186 THR A CA 1
ATOM 1481 C C . THR A 1 186 ? -11.034 18.922 -7.131 1.00 41.12 186 THR A C 1
ATOM 1483 O O . THR A 1 186 ? -10.188 19.755 -6.822 1.00 41.12 186 THR A O 1
ATOM 1486 N N . GLY A 1 187 ? -10.713 17.844 -7.857 1.00 34.03 187 GLY A N 1
ATOM 1487 C CA . GLY A 1 187 ? -9.412 17.654 -8.525 1.00 34.03 187 GLY A CA 1
ATOM 1488 C C . GLY A 1 187 ? -8.179 17.478 -7.619 1.00 34.03 187 GLY A C 1
ATOM 1489 O O . GLY A 1 187 ? -7.061 17.394 -8.122 1.00 34.03 187 GLY A O 1
ATOM 1490 N N . CYS A 1 188 ? -8.344 17.400 -6.296 1.00 28.05 188 CYS A N 1
ATOM 1491 C CA . CYS A 1 188 ? -7.235 17.467 -5.332 1.00 28.05 188 CYS A CA 1
ATOM 1492 C C . CYS A 1 188 ? -6.359 16.200 -5.208 1.00 28.05 188 CYS A C 1
ATOM 1494 O O . CYS A 1 188 ? -5.375 16.220 -4.461 1.00 28.05 188 CYS A O 1
ATOM 1496 N N . HIS A 1 189 ? -6.689 15.091 -5.879 1.00 38.09 189 HIS A N 1
ATOM 1497 C CA . HIS A 1 189 ? -6.031 13.788 -5.691 1.00 38.09 189 HIS A CA 1
ATOM 1498 C C . HIS A 1 189 ? -5.833 13.028 -7.017 1.00 38.09 189 HIS A C 1
ATOM 1500 O O . HIS A 1 189 ? -6.645 13.194 -7.928 1.00 38.09 189 HIS A O 1
ATOM 1506 N N . PRO A 1 190 ? -4.797 12.167 -7.137 1.00 34.94 190 PRO A N 1
ATOM 1507 C CA . PRO A 1 190 ? -4.684 11.244 -8.265 1.00 34.94 190 PRO A CA 1
ATOM 1508 C C . PRO A 1 190 ? -5.896 10.305 -8.304 1.00 34.94 190 PRO A C 1
ATOM 1510 O O . PRO A 1 190 ? -6.370 9.841 -7.263 1.00 34.94 190 PRO A O 1
ATOM 1513 N N . LEU A 1 191 ? -6.404 10.037 -9.507 1.00 35.81 191 LEU A N 1
ATOM 1514 C CA . LEU A 1 191 ? -7.530 9.131 -9.710 1.00 35.81 191 LEU A CA 1
ATOM 1515 C C . LEU A 1 191 ? -7.076 7.695 -9.402 1.00 35.81 191 LEU A C 1
ATOM 1517 O O . LEU A 1 191 ? -5.998 7.284 -9.819 1.00 35.81 191 LEU A O 1
ATOM 1521 N N . MET A 1 192 ? -7.903 6.902 -8.713 1.00 42.59 192 MET A N 1
ATOM 1522 C CA . MET A 1 192 ? -7.620 5.473 -8.476 1.00 42.59 192 MET A CA 1
ATOM 1523 C C . MET A 1 192 ? -8.682 4.583 -9.153 1.00 42.59 192 MET A C 1
ATOM 1525 O O . MET A 1 192 ? -9.615 4.155 -8.475 1.00 42.59 192 MET A O 1
ATOM 1529 N N . PRO A 1 193 ? -8.601 4.313 -10.478 1.00 41.62 193 PRO A N 1
ATOM 1530 C CA . PRO A 1 193 ? -9.660 3.685 -11.292 1.00 41.62 193 PRO A CA 1
ATOM 1531 C C . PRO A 1 193 ? -10.303 2.392 -10.753 1.00 41.62 193 PRO A C 1
ATOM 1533 O O . PRO A 1 193 ? -11.493 2.170 -10.955 1.00 41.62 193 PRO A O 1
ATOM 1536 N N . TRP A 1 194 ? -9.561 1.551 -10.030 1.00 43.75 194 TRP A N 1
ATOM 1537 C CA . TRP A 1 194 ? -10.076 0.306 -9.427 1.00 43.75 194 TRP A CA 1
ATOM 1538 C C . TRP A 1 194 ? -10.897 0.525 -8.146 1.00 43.75 194 TRP A C 1
ATOM 1540 O O . TRP A 1 194 ? -11.531 -0.409 -7.660 1.00 43.75 194 TRP A O 1
ATOM 1550 N N . LEU A 1 195 ? -10.883 1.736 -7.585 1.00 42.47 195 LEU A N 1
ATOM 1551 C CA . LEU A 1 195 ? -11.711 2.126 -6.448 1.00 42.47 195 LEU A CA 1
ATOM 1552 C C . LEU A 1 195 ? -13.002 2.829 -6.877 1.00 42.47 195 LEU A C 1
ATOM 1554 O O . LEU A 1 195 ? -13.628 3.411 -6.008 1.00 42.47 195 LEU A O 1
ATOM 1558 N N . TRP A 1 196 ? -13.436 2.806 -8.142 1.00 49.25 196 TRP A N 1
ATOM 1559 C CA . TRP A 1 196 ? -14.687 3.462 -8.566 1.00 49.25 196 TRP A CA 1
ATOM 1560 C C . TRP A 1 196 ? -15.852 2.486 -8.727 1.00 49.25 196 TRP A C 1
ATOM 1562 O O . TRP A 1 196 ? -15.686 1.324 -9.101 1.00 49.25 196 TRP A O 1
ATOM 1572 N N . THR A 1 197 ? -17.062 2.965 -8.443 1.00 52.38 197 THR A N 1
ATOM 1573 C CA . THR A 1 197 ? -18.300 2.263 -8.774 1.00 52.38 197 THR A CA 1
ATOM 1574 C C . THR A 1 197 ? -18.445 2.139 -10.292 1.00 52.38 197 THR A C 1
ATOM 1576 O O . THR A 1 197 ? -17.834 2.882 -11.071 1.00 52.38 197 THR A O 1
ATOM 1579 N N . LYS A 1 198 ? -19.306 1.217 -10.744 1.00 62.78 198 LYS A N 1
ATOM 1580 C CA . LYS A 1 198 ? -19.742 1.230 -12.148 1.00 62.78 198 LYS A CA 1
ATOM 1581 C C . LYS A 1 198 ? -20.334 2.613 -12.469 1.00 62.78 198 LYS A C 1
ATOM 1583 O O . LYS A 1 198 ? -21.065 3.129 -11.618 1.00 62.78 198 LYS A O 1
ATOM 1588 N N . PRO A 1 199 ? -20.023 3.202 -13.638 1.00 61.72 199 PRO A N 1
ATOM 1589 C CA . PRO A 1 199 ? -20.585 4.487 -14.028 1.00 61.72 199 PRO A CA 1
ATOM 1590 C C . PRO A 1 199 ? -22.108 4.406 -14.080 1.00 61.72 199 PRO A C 1
ATOM 1592 O O . PRO A 1 199 ? -22.675 3.404 -14.529 1.00 61.72 199 PRO A O 1
ATOM 1595 N N . ASP A 1 200 ? -22.759 5.454 -13.589 1.00 63.06 200 ASP A N 1
ATOM 1596 C CA . ASP A 1 200 ? -24.204 5.594 -13.656 1.00 63.06 200 ASP A CA 1
ATOM 1597 C C . ASP A 1 200 ? -24.675 5.948 -15.082 1.00 63.06 200 ASP A C 1
ATOM 1599 O O . ASP A 1 200 ? -23.897 6.017 -16.038 1.00 63.06 200 ASP A O 1
ATOM 1603 N N . LYS A 1 201 ? -25.983 6.174 -15.244 1.00 56.94 201 LYS A N 1
ATOM 1604 C CA . LYS A 1 201 ? -26.591 6.488 -16.549 1.00 56.94 201 LYS A CA 1
ATOM 1605 C C . LYS A 1 201 ? -26.148 7.834 -17.145 1.00 56.94 201 LYS A C 1
ATOM 1607 O O . LYS A 1 201 ? -26.473 8.097 -18.299 1.00 56.94 201 LYS A O 1
ATOM 1612 N N . VAL A 1 202 ? -25.453 8.670 -16.378 1.00 69.19 202 VAL A N 1
ATOM 1613 C CA . VAL A 1 202 ? -24.934 9.991 -16.766 1.00 69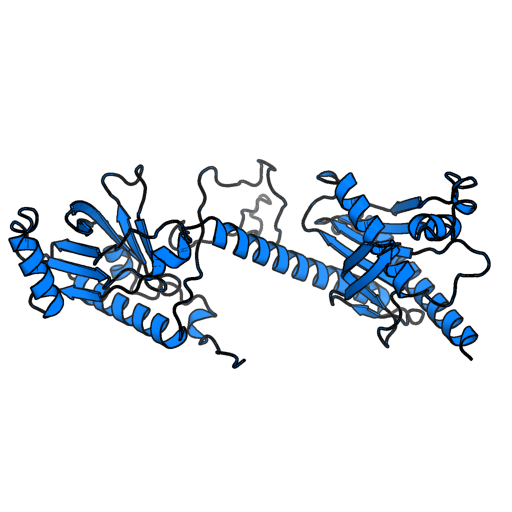.19 202 VAL A CA 1
ATOM 1614 C C . VAL A 1 202 ? -23.398 9.962 -16.888 1.00 69.19 202 VAL A C 1
ATOM 1616 O O . VAL A 1 202 ? -22.774 10.985 -17.152 1.00 69.19 202 VAL A O 1
ATOM 1619 N N . GLY A 1 203 ? -22.771 8.790 -16.719 1.00 61.59 203 GLY A N 1
ATOM 1620 C CA . GLY A 1 203 ? -21.316 8.629 -16.715 1.00 61.59 203 GLY A CA 1
ATOM 1621 C C . GLY A 1 203 ? -20.654 9.036 -15.397 1.00 61.59 203 GLY A C 1
ATOM 1622 O O . GLY A 1 203 ? -19.427 9.063 -15.318 1.00 61.59 203 GLY A O 1
ATOM 1623 N N . HIS A 1 204 ? -21.431 9.336 -14.355 1.00 56.16 204 HIS A N 1
ATOM 1624 C CA . HIS A 1 204 ? -20.891 9.672 -13.048 1.00 56.16 204 HIS A CA 1
ATOM 1625 C C . HIS A 1 204 ? -20.400 8.406 -12.344 1.00 56.16 204 HIS A C 1
ATOM 1627 O O . HIS A 1 204 ? -21.087 7.384 -12.284 1.00 56.16 204 HIS A O 1
ATOM 1633 N N . GLN A 1 205 ? -19.187 8.475 -11.809 1.00 46.47 205 GLN A N 1
ATOM 1634 C CA . GLN A 1 205 ? -18.607 7.445 -10.961 1.00 46.47 205 GLN A CA 1
ATOM 1635 C C . GLN A 1 205 ? -18.400 8.055 -9.578 1.00 46.47 205 GLN A C 1
ATOM 1637 O O . GLN A 1 205 ? -17.886 9.166 -9.462 1.00 46.47 205 GLN A O 1
ATOM 1642 N N . GLU A 1 206 ? -18.769 7.327 -8.528 1.00 44.97 206 GLU A N 1
ATOM 1643 C CA . GLU A 1 206 ? -18.283 7.605 -7.179 1.00 44.97 206 GLU A CA 1
ATOM 1644 C C . GLU A 1 206 ? -17.107 6.674 -6.889 1.00 44.97 206 GLU A C 1
ATOM 1646 O O . GLU A 1 206 ? -17.029 5.572 -7.438 1.00 44.97 206 GLU A O 1
ATOM 1651 N N . TYR A 1 207 ? -16.215 7.054 -5.976 1.00 43.84 207 TYR A N 1
ATOM 1652 C CA . TYR A 1 207 ? -15.388 6.041 -5.331 1.00 43.84 207 TYR A CA 1
ATOM 1653 C C . TYR A 1 207 ? -16.314 4.995 -4.682 1.00 43.84 207 TYR A C 1
ATOM 1655 O O . TYR A 1 207 ? -17.276 5.361 -4.004 1.00 43.84 207 TYR A O 1
ATOM 1663 N N . ILE A 1 208 ? -16.018 3.702 -4.860 1.00 40.53 208 ILE A N 1
ATOM 1664 C CA . ILE A 1 208 ? -16.477 2.608 -4.004 1.00 40.53 208 ILE A CA 1
ATOM 1665 C C . ILE A 1 208 ? -16.226 3.081 -2.585 1.00 40.53 208 ILE A C 1
ATOM 1667 O O . ILE A 1 208 ? -15.094 3.076 -2.094 1.00 40.53 208 ILE A O 1
ATOM 1671 N N . LYS A 1 209 ? -17.305 3.510 -1.935 1.00 36.34 209 LYS A N 1
ATOM 1672 C CA . LYS A 1 209 ? -17.302 3.831 -0.522 1.00 36.34 209 LYS A CA 1
ATOM 1673 C C . LYS A 1 209 ? -16.935 2.537 0.180 1.00 36.34 209 LYS A C 1
ATOM 1675 O O . LYS A 1 209 ? -17.775 1.659 0.369 1.00 36.34 209 LYS A O 1
ATOM 1680 N N . TRP A 1 210 ? -15.660 2.422 0.554 1.00 32.91 210 TRP A N 1
ATOM 1681 C CA . TRP A 1 210 ? -15.273 1.605 1.688 1.00 32.91 210 TRP A CA 1
ATOM 1682 C C . TRP A 1 210 ? -16.243 2.010 2.792 1.00 32.91 210 TRP A C 1
ATOM 1684 O O . TRP A 1 210 ? -16.277 3.171 3.197 1.00 32.91 210 TRP A O 1
ATOM 1694 N N . GLY A 1 211 ? -17.102 1.075 3.182 1.00 35.03 211 GLY A N 1
ATOM 1695 C CA . GLY A 1 211 ? -18.035 1.241 4.280 1.00 35.03 211 GLY A CA 1
ATOM 1696 C C . GLY A 1 211 ? -17.462 0.553 5.507 1.00 35.03 211 GLY A C 1
ATOM 1697 O O . GLY A 1 211 ? -17.996 -0.490 5.881 1.00 35.03 211 GLY A O 1
ATOM 1698 N N . PRO A 1 212 ? -16.373 1.063 6.124 1.00 37.53 212 PRO A N 1
ATOM 1699 C CA . PRO A 1 212 ? -15.966 0.540 7.410 1.00 37.53 212 PRO A CA 1
ATOM 1700 C C . PRO A 1 212 ? -17.118 0.799 8.382 1.00 37.53 212 PRO A C 1
ATOM 1702 O O . PRO A 1 212 ? -17.764 1.849 8.343 1.00 37.53 212 PRO A O 1
ATOM 1705 N N . VAL A 1 213 ? -17.371 -0.138 9.295 1.00 36.16 213 VAL A N 1
ATOM 1706 C CA . VAL A 1 213 ? -18.507 -0.048 10.233 1.00 36.16 213 VAL A CA 1
ATOM 1707 C C . VAL A 1 213 ? -18.348 1.130 11.228 1.00 36.16 213 VAL A C 1
ATOM 1709 O O . VAL A 1 213 ? -19.254 1.440 11.999 1.00 36.16 213 VAL A O 1
ATOM 1712 N N . GLY A 1 214 ? -17.218 1.850 11.177 1.00 38.03 214 GLY A N 1
ATOM 1713 C CA . GLY A 1 214 ? -17.091 3.239 11.626 1.00 38.03 214 GLY A CA 1
ATOM 1714 C C . GLY A 1 214 ? -15.829 3.921 11.063 1.00 38.03 214 GLY A C 1
ATOM 1715 O O . GLY A 1 214 ? -14.939 3.224 10.579 1.00 38.03 214 GLY A O 1
ATOM 1716 N N . PRO A 1 215 ? -15.713 5.259 11.152 1.00 35.69 215 PRO A N 1
ATOM 1717 C CA . PRO A 1 215 ? -14.693 6.070 10.465 1.00 35.69 215 PRO A CA 1
ATOM 1718 C C . PRO A 1 215 ? -13.314 6.056 11.156 1.00 35.69 215 PRO A C 1
ATOM 1720 O O . PRO A 1 215 ? -12.596 7.054 11.133 1.00 35.69 215 PRO A O 1
ATOM 1723 N N . PHE A 1 216 ? -12.980 4.966 11.852 1.00 41.75 216 PHE A N 1
ATOM 1724 C CA . PHE A 1 216 ? -11.974 4.982 12.907 1.00 41.75 216 PHE A CA 1
ATOM 1725 C C . PHE A 1 216 ? -10.798 4.033 12.726 1.00 41.75 216 PHE A C 1
ATOM 1727 O O . PHE A 1 216 ? -10.721 3.183 11.844 1.00 41.75 216 PHE A O 1
ATOM 1734 N N . PHE A 1 217 ? -9.809 4.397 13.531 1.00 42.25 217 PHE A N 1
ATOM 1735 C CA . PHE A 1 217 ? -8.451 4.682 13.129 1.00 42.25 217 PHE A CA 1
ATOM 1736 C C . PHE A 1 217 ? -7.834 5.283 14.480 1.00 42.25 217 PHE A C 1
ATOM 1738 O O . PHE A 1 217 ? -8.583 6.060 15.076 1.00 42.25 217 PHE A O 1
ATOM 1745 N N . ILE A 1 218 ? -6.622 4.984 15.050 1.00 37.66 218 ILE A N 1
ATOM 1746 C CA . ILE A 1 218 ? -5.977 5.877 16.093 1.00 37.66 218 ILE A CA 1
ATOM 1747 C C . ILE A 1 218 ? -4.860 6.787 15.568 1.00 37.66 218 ILE A C 1
ATOM 1749 O O . ILE A 1 218 ? -4.914 7.992 15.818 1.00 37.66 218 ILE A O 1
ATOM 1753 N N . ASP A 1 219 ? -3.793 6.221 14.977 1.00 40.41 219 ASP A N 1
ATOM 1754 C CA . ASP A 1 219 ? -2.508 6.926 14.936 1.00 40.41 219 ASP A CA 1
ATOM 1755 C C . ASP A 1 219 ? -1.955 7.223 13.538 1.00 40.41 219 ASP A C 1
ATOM 1757 O O . ASP A 1 219 ? -2.183 6.544 12.533 1.00 40.41 219 ASP A O 1
ATOM 1761 N N . ASP A 1 220 ? -1.168 8.297 13.479 1.00 45.91 220 ASP A N 1
ATOM 1762 C CA . ASP A 1 220 ? -0.520 8.742 12.251 1.00 45.91 220 ASP A CA 1
ATOM 1763 C C . ASP A 1 220 ? 0.584 7.771 11.772 1.00 45.91 220 ASP A C 1
ATOM 1765 O O . ASP A 1 220 ? 1.060 7.882 10.641 1.00 45.91 220 ASP A O 1
ATOM 1769 N N . ARG A 1 221 ? 0.989 6.788 12.593 1.00 45.28 221 ARG A N 1
ATOM 1770 C CA . ARG A 1 221 ? 1.997 5.785 12.230 1.00 45.28 221 ARG A CA 1
ATOM 1771 C C . ARG A 1 221 ? 1.380 4.708 11.354 1.00 45.28 221 ARG A C 1
ATOM 1773 O O . ARG A 1 221 ? 1.890 4.491 10.250 1.00 45.28 221 ARG A O 1
ATOM 1780 N N . GLU A 1 222 ? 0.273 4.081 11.759 1.00 47.72 222 GLU A N 1
ATOM 1781 C CA . GLU A 1 222 ? -0.437 3.205 10.832 1.00 47.72 222 GLU A CA 1
ATOM 1782 C C . GLU A 1 222 ? -0.972 4.031 9.646 1.00 47.72 222 GLU A C 1
ATOM 1784 O O . GLU A 1 222 ? -0.863 3.526 8.523 1.00 47.72 222 GLU A O 1
ATOM 1789 N N . ARG A 1 223 ? -1.346 5.325 9.842 1.00 50.81 223 ARG A N 1
ATOM 1790 C CA . ARG A 1 223 ? -1.660 6.307 8.759 1.00 50.81 223 ARG A CA 1
ATOM 1791 C C . ARG A 1 223 ? -0.565 6.493 7.714 1.00 50.81 223 ARG A C 1
ATOM 1793 O O . ARG A 1 223 ? -0.825 6.971 6.612 1.00 50.81 223 ARG A O 1
ATOM 1800 N N . ARG A 1 224 ? 0.666 6.096 8.012 1.00 49.97 224 ARG A N 1
ATOM 1801 C CA . ARG A 1 224 ? 1.747 6.047 7.024 1.00 49.97 224 ARG A CA 1
ATOM 1802 C C . ARG A 1 224 ? 1.874 4.635 6.463 1.00 49.97 224 ARG A C 1
ATOM 1804 O O . ARG A 1 224 ? 1.913 4.479 5.246 1.00 49.97 224 ARG A O 1
ATOM 1811 N N . CYS A 1 225 ? 1.839 3.605 7.311 1.00 51.69 225 CYS A N 1
ATOM 1812 C CA . CYS A 1 225 ? 1.991 2.206 6.905 1.00 51.69 225 CYS A CA 1
ATOM 1813 C C . CYS A 1 225 ? 1.002 1.755 5.817 1.00 51.69 225 CYS A C 1
ATOM 1815 O O . CYS A 1 225 ? 1.474 1.353 4.759 1.00 51.69 225 CYS A O 1
ATOM 1817 N N . ARG A 1 226 ? -0.330 1.855 5.988 1.00 51.94 226 ARG A N 1
ATOM 1818 C CA . ARG A 1 226 ? -1.261 1.451 4.898 1.00 51.94 226 ARG A CA 1
ATOM 1819 C C . ARG A 1 226 ? -1.289 2.397 3.689 1.00 51.94 226 ARG A C 1
ATOM 1821 O O . ARG A 1 226 ? -1.616 1.905 2.620 1.00 51.94 226 ARG A O 1
ATOM 1828 N N . LEU A 1 227 ? -0.918 3.685 3.776 1.00 55.16 227 LEU A N 1
ATOM 1829 C CA . LEU A 1 227 ? -0.776 4.543 2.577 1.00 55.16 227 LEU A CA 1
ATOM 1830 C C . LEU A 1 227 ? 0.435 4.079 1.765 1.00 55.16 227 LEU A C 1
ATOM 1832 O O . LEU A 1 227 ? 0.346 3.936 0.550 1.00 55.16 227 LEU A O 1
ATOM 1836 N N . ILE A 1 228 ? 1.534 3.746 2.448 1.00 61.88 228 ILE A N 1
ATOM 1837 C CA . ILE A 1 228 ? 2.699 3.095 1.845 1.00 61.88 228 ILE A CA 1
ATOM 1838 C C . ILE A 1 228 ? 2.302 1.726 1.269 1.00 61.88 228 ILE A C 1
ATOM 1840 O O . ILE A 1 228 ? 2.664 1.436 0.133 1.00 61.88 228 ILE A O 1
ATOM 1844 N N . THR A 1 229 ? 1.527 0.897 1.981 1.00 61.22 229 THR A N 1
ATOM 1845 C CA . THR A 1 229 ? 1.062 -0.411 1.476 1.00 61.22 229 THR A CA 1
ATOM 1846 C C . THR A 1 229 ? 0.135 -0.268 0.270 1.00 61.22 229 THR A C 1
ATOM 1848 O O . THR A 1 229 ? 0.309 -0.991 -0.703 1.00 61.22 229 THR A O 1
ATOM 1851 N N . ALA A 1 230 ? -0.826 0.657 0.305 1.00 57.75 230 ALA A N 1
ATOM 1852 C CA . ALA A 1 230 ? -1.751 0.927 -0.790 1.00 57.75 230 ALA A CA 1
ATOM 1853 C C . ALA A 1 230 ? -0.995 1.437 -2.021 1.00 57.75 230 ALA A C 1
ATOM 1855 O O . ALA A 1 230 ? -1.115 0.831 -3.077 1.00 57.75 230 ALA A O 1
ATOM 1856 N N . SER A 1 231 ? -0.123 2.439 -1.863 1.00 63.88 231 SER A N 1
ATOM 1857 C CA . SER A 1 231 ? 0.731 2.947 -2.947 1.00 63.88 231 SER A CA 1
ATOM 1858 C C . SER A 1 231 ? 1.705 1.884 -3.482 1.00 63.88 231 SER A C 1
ATOM 1860 O O . SER A 1 231 ? 2.003 1.856 -4.674 1.00 63.88 231 SER A O 1
ATOM 1862 N N . SER A 1 232 ? 2.176 0.966 -2.629 1.00 66.00 232 SER A N 1
ATOM 1863 C CA . SER A 1 232 ? 3.013 -0.169 -3.050 1.00 66.00 232 SER A CA 1
ATOM 1864 C C . SER A 1 232 ? 2.216 -1.201 -3.850 1.00 66.00 232 SER A C 1
ATOM 1866 O O . SER A 1 232 ? 2.695 -1.648 -4.887 1.00 66.00 232 SER A O 1
ATOM 1868 N N . ARG A 1 233 ? 0.993 -1.543 -3.414 1.00 70.38 233 ARG A N 1
ATOM 1869 C CA . ARG A 1 233 ? 0.075 -2.450 -4.128 1.00 70.38 233 ARG A CA 1
ATOM 1870 C C . ARG A 1 233 ? -0.417 -1.855 -5.446 1.00 70.38 233 ARG A C 1
ATOM 1872 O O . ARG A 1 233 ? -0.500 -2.567 -6.435 1.00 70.38 233 ARG A O 1
ATOM 1879 N N . GLU A 1 234 ? -0.711 -0.559 -5.467 1.00 70.50 234 GLU A N 1
ATOM 1880 C CA . GLU A 1 234 ? -1.037 0.203 -6.673 1.00 70.50 234 GLU A CA 1
ATOM 1881 C C . GLU A 1 234 ? 0.119 0.159 -7.674 1.00 70.50 234 GLU A C 1
ATOM 1883 O O . GLU A 1 234 ? -0.087 -0.217 -8.826 1.00 70.50 234 GLU A O 1
ATOM 1888 N N . ARG A 1 235 ? 1.344 0.480 -7.232 1.00 74.56 235 ARG A N 1
ATOM 1889 C CA . ARG A 1 235 ? 2.523 0.423 -8.101 1.00 74.56 235 ARG A CA 1
ATOM 1890 C C . ARG A 1 235 ? 2.778 -0.990 -8.609 1.00 74.56 235 ARG A C 1
ATOM 1892 O O . ARG A 1 235 ? 3.083 -1.158 -9.780 1.00 74.56 235 ARG A O 1
ATOM 1899 N N . GLU A 1 236 ? 2.631 -2.001 -7.757 1.00 77.50 236 GLU A N 1
ATOM 1900 C CA . GLU A 1 236 ? 2.716 -3.413 -8.138 1.00 77.50 236 GLU A CA 1
ATOM 1901 C C . GLU A 1 236 ? 1.657 -3.799 -9.180 1.00 77.50 236 GLU A C 1
ATOM 1903 O O . GLU A 1 236 ? 1.994 -4.452 -10.166 1.00 77.50 236 GLU A O 1
ATOM 1908 N N . ALA A 1 237 ? 0.408 -3.357 -9.022 1.00 77.19 237 ALA A N 1
ATOM 1909 C CA . ALA A 1 237 ? -0.646 -3.591 -10.002 1.00 77.19 237 ALA A CA 1
ATOM 1910 C C . ALA A 1 237 ? -0.339 -2.897 -11.341 1.00 77.19 237 ALA A C 1
ATOM 1912 O O . ALA A 1 237 ? -0.359 -3.557 -12.377 1.00 77.19 237 ALA A O 1
ATOM 1913 N N . GLN A 1 238 ? 0.015 -1.606 -11.322 1.00 82.50 238 GLN A N 1
ATOM 1914 C CA . GLN A 1 238 ? 0.400 -0.838 -12.515 1.00 82.50 238 GLN A CA 1
ATOM 1915 C C . GLN A 1 238 ? 1.599 -1.483 -13.231 1.00 82.50 238 GLN A C 1
ATOM 1917 O O . GLN A 1 238 ? 1.518 -1.752 -14.425 1.00 82.50 238 GLN A O 1
ATOM 1922 N N . ARG A 1 239 ? 2.657 -1.837 -12.489 1.00 87.44 239 ARG A N 1
ATOM 1923 C CA . ARG A 1 239 ? 3.845 -2.576 -12.953 1.00 87.44 239 ARG A CA 1
ATOM 1924 C C . ARG A 1 239 ? 3.483 -3.900 -13.618 1.00 87.44 239 ARG A C 1
ATOM 1926 O O . ARG A 1 239 ? 3.938 -4.169 -14.722 1.00 87.44 239 ARG A O 1
ATOM 1933 N N . ASN A 1 240 ? 2.651 -4.718 -12.977 1.00 84.06 240 ASN A N 1
ATOM 1934 C CA . ASN A 1 240 ? 2.241 -6.000 -13.545 1.00 84.06 240 ASN A CA 1
ATOM 1935 C C . ASN A 1 240 ? 1.428 -5.799 -14.840 1.00 84.06 240 ASN A C 1
ATOM 1937 O O . ASN A 1 240 ? 1.656 -6.517 -15.811 1.00 84.06 240 ASN A O 1
ATOM 1941 N N . VAL A 1 241 ? 0.531 -4.805 -14.879 1.00 86.12 241 VAL A N 1
ATOM 1942 C CA . VAL A 1 241 ? -0.278 -4.469 -16.064 1.00 86.12 241 VAL A CA 1
ATOM 1943 C C . VAL A 1 241 ? 0.588 -3.957 -17.216 1.00 86.12 241 VAL A C 1
ATOM 1945 O O . VAL A 1 241 ? 0.477 -4.487 -18.320 1.00 86.12 241 VAL A O 1
ATOM 1948 N N . ILE A 1 242 ? 1.481 -2.984 -16.994 1.00 90.56 242 ILE A N 1
ATOM 1949 C CA . ILE A 1 242 ? 2.339 -2.476 -18.075 1.00 90.56 242 ILE A CA 1
ATOM 1950 C C . ILE A 1 242 ? 3.273 -3.567 -18.596 1.00 90.56 242 ILE A C 1
ATOM 1952 O O . ILE A 1 242 ? 3.384 -3.724 -19.807 1.00 90.56 242 ILE A O 1
ATOM 1956 N N . THR A 1 243 ? 3.863 -4.399 -17.730 1.00 92.56 243 THR A N 1
ATOM 1957 C CA . THR A 1 243 ? 4.673 -5.537 -18.186 1.00 92.56 243 THR A CA 1
ATOM 1958 C C . THR A 1 243 ? 3.851 -6.514 -19.031 1.00 92.56 243 THR A C 1
ATOM 1960 O O . THR A 1 243 ? 4.332 -6.941 -20.073 1.00 92.56 243 THR A O 1
ATOM 1963 N N . GLN A 1 244 ? 2.602 -6.826 -18.660 1.00 91.00 244 GLN A N 1
ATOM 1964 C CA . GLN A 1 244 ? 1.724 -7.671 -19.485 1.00 91.00 244 GLN A CA 1
ATOM 1965 C C . GLN A 1 244 ? 1.429 -7.050 -20.858 1.00 91.00 244 GLN A C 1
ATOM 1967 O O . GLN A 1 244 ? 1.469 -7.762 -21.860 1.00 91.00 244 GLN A O 1
ATOM 1972 N N . VAL A 1 245 ? 1.182 -5.736 -20.926 1.00 90.56 245 VAL A N 1
ATOM 1973 C CA . VAL A 1 245 ? 0.981 -5.013 -22.195 1.00 90.56 245 VAL A CA 1
ATOM 1974 C C . VAL A 1 245 ? 2.245 -5.059 -23.057 1.00 90.56 245 VAL A C 1
ATOM 1976 O O . VAL A 1 245 ? 2.166 -5.401 -24.234 1.00 90.56 245 VAL A O 1
ATOM 1979 N N . LEU A 1 246 ? 3.415 -4.776 -22.478 1.00 94.62 246 LEU A N 1
ATOM 1980 C CA . LEU A 1 246 ? 4.702 -4.824 -23.179 1.00 94.62 246 LEU A CA 1
ATOM 1981 C C . LEU A 1 246 ? 5.007 -6.237 -23.706 1.00 94.62 246 LEU A C 1
ATOM 1983 O O . LEU A 1 246 ? 5.384 -6.378 -24.868 1.00 94.62 246 LEU A O 1
ATOM 1987 N N . THR A 1 247 ? 4.746 -7.280 -22.911 1.00 94.88 247 THR A N 1
ATOM 1988 C CA . THR A 1 247 ? 4.838 -8.681 -23.348 1.00 94.88 247 THR A CA 1
ATOM 1989 C C . THR A 1 247 ? 3.873 -8.983 -24.490 1.00 94.88 247 THR A C 1
ATOM 1991 O O . THR A 1 247 ? 4.291 -9.541 -25.500 1.00 94.88 247 THR A O 1
ATOM 1994 N N . ALA A 1 248 ? 2.600 -8.595 -24.384 1.00 93.25 248 ALA A N 1
ATOM 1995 C CA . ALA A 1 248 ? 1.604 -8.843 -25.428 1.00 93.25 248 ALA A CA 1
ATOM 1996 C C . ALA A 1 248 ? 1.949 -8.147 -26.759 1.00 93.25 248 ALA A C 1
ATOM 1998 O O . ALA A 1 248 ? 1.674 -8.693 -27.826 1.00 93.25 248 ALA A O 1
ATOM 1999 N N . LEU A 1 249 ? 2.596 -6.977 -26.705 1.00 92.50 249 LEU A N 1
ATOM 2000 C CA . LEU A 1 249 ? 3.093 -6.264 -27.885 1.00 92.50 249 LEU A CA 1
ATOM 2001 C C . LEU A 1 249 ? 4.250 -6.995 -28.585 1.00 92.50 249 LEU A C 1
ATOM 2003 O O . LEU A 1 249 ? 4.381 -6.875 -29.802 1.00 92.50 249 LEU A O 1
ATOM 2007 N N . THR A 1 250 ? 5.086 -7.745 -27.856 1.00 94.88 250 THR A N 1
ATOM 2008 C CA . THR A 1 250 ? 6.307 -8.361 -28.409 1.00 94.88 250 THR A CA 1
ATOM 2009 C C . THR A 1 250 ? 6.257 -9.883 -28.567 1.00 94.88 250 THR A C 1
ATOM 2011 O O . THR A 1 250 ? 7.052 -10.415 -29.336 1.00 94.88 250 THR A O 1
ATOM 2014 N N . VAL A 1 251 ? 5.339 -10.593 -27.899 1.00 93.00 251 VAL A N 1
ATOM 2015 C CA . VAL A 1 251 ? 5.320 -12.073 -27.804 1.00 93.00 251 VAL A CA 1
ATOM 2016 C C . VAL A 1 251 ? 5.260 -12.797 -29.154 1.00 93.00 251 VAL A C 1
ATOM 2018 O O . VAL A 1 251 ? 5.863 -13.854 -29.308 1.00 93.00 251 VAL A O 1
ATOM 2021 N N . ASN A 1 252 ? 4.584 -12.215 -30.148 1.00 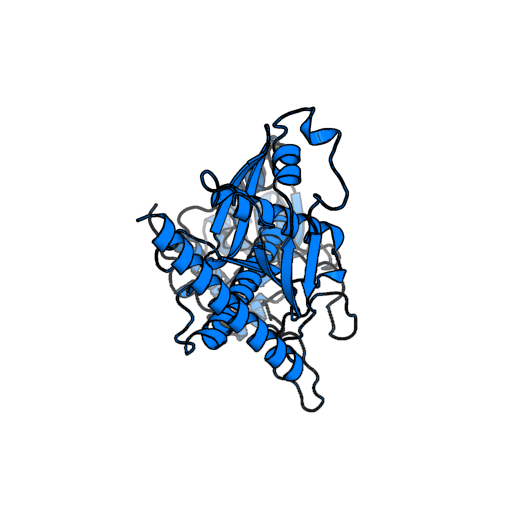91.19 252 ASN A N 1
ATOM 2022 C CA . ASN A 1 252 ? 4.450 -12.790 -31.492 1.00 91.19 252 ASN A CA 1
ATOM 2023 C C . ASN A 1 252 ? 5.505 -12.264 -32.487 1.00 91.19 252 ASN A C 1
ATOM 2025 O O . ASN A 1 252 ? 5.388 -12.496 -33.689 1.00 91.19 252 ASN A O 1
ATOM 2029 N N . CYS A 1 253 ? 6.513 -11.517 -32.027 1.00 92.94 253 CYS A N 1
ATOM 2030 C CA . CYS A 1 253 ? 7.575 -11.004 -32.885 1.00 92.94 253 CYS A CA 1
ATOM 2031 C C . CYS A 1 253 ? 8.791 -11.939 -32.841 1.00 92.94 253 CYS A C 1
ATOM 2033 O O . CYS A 1 253 ? 9.590 -11.875 -31.914 1.00 92.94 253 CYS A O 1
ATOM 2035 N N . GLU A 1 254 ? 8.975 -12.765 -33.874 1.00 92.19 254 GLU A N 1
ATOM 2036 C CA . GLU A 1 254 ? 10.083 -13.739 -33.983 1.00 92.19 254 GLU A CA 1
ATOM 2037 C C . GLU A 1 254 ? 11.488 -13.115 -33.845 1.00 92.19 254 GLU A C 1
ATOM 2039 O O . GLU A 1 254 ? 12.451 -13.781 -33.465 1.00 92.19 254 GLU A O 1
ATOM 2044 N N . ASN A 1 255 ? 11.607 -11.815 -34.134 1.00 92.12 255 ASN A N 1
ATOM 2045 C CA . ASN A 1 255 ? 12.843 -11.046 -34.005 1.00 92.12 255 ASN A CA 1
ATOM 2046 C C . ASN A 1 255 ? 13.129 -10.562 -32.569 1.00 92.12 255 ASN A C 1
ATOM 2048 O O . ASN A 1 255 ? 14.178 -9.957 -32.346 1.00 92.12 255 ASN A O 1
ATOM 2052 N N . VAL A 1 256 ? 12.228 -10.806 -31.609 1.00 92.31 256 VAL A N 1
ATOM 2053 C CA . VAL A 1 256 ? 12.406 -10.473 -30.190 1.00 92.31 256 VAL A CA 1
ATOM 2054 C C . VAL A 1 256 ? 12.861 -11.709 -29.412 1.00 92.31 256 VAL A C 1
ATOM 2056 O O . VAL A 1 256 ? 12.193 -12.740 -29.395 1.00 92.31 256 VAL A O 1
ATOM 2059 N N . ARG A 1 257 ? 14.021 -11.603 -28.755 1.00 90.62 257 ARG A N 1
ATOM 2060 C CA . ARG A 1 257 ? 14.606 -12.655 -27.900 1.00 90.62 257 ARG A CA 1
ATOM 2061 C C . ARG A 1 257 ? 14.586 -12.344 -26.392 1.00 90.62 257 ARG A C 1
ATOM 2063 O O . ARG A 1 257 ? 14.399 -13.302 -25.640 1.00 90.62 257 ARG A O 1
ATOM 2070 N N . PRO A 1 258 ? 14.812 -11.089 -25.943 1.00 91.62 258 PRO A N 1
ATOM 2071 C CA . PRO A 1 258 ? 14.699 -10.687 -24.541 1.00 91.62 258 PRO A CA 1
ATOM 2072 C C . PRO A 1 258 ? 13.257 -10.751 -24.022 1.00 91.62 258 PRO A C 1
ATOM 2074 O O . PRO A 1 258 ? 12.316 -10.530 -24.784 1.00 91.62 258 PRO A O 1
ATOM 2077 N N . ASP A 1 259 ? 13.106 -10.977 -22.719 1.00 94.50 259 ASP A N 1
ATOM 2078 C CA . ASP A 1 259 ? 11.819 -11.098 -22.032 1.00 94.50 259 ASP A CA 1
ATOM 2079 C C . ASP A 1 259 ? 11.555 -9.885 -21.123 1.00 94.50 259 ASP A C 1
ATOM 2081 O O . ASP A 1 259 ? 12.473 -9.316 -20.520 1.00 94.50 259 ASP A O 1
ATOM 2085 N N . TRP A 1 260 ? 10.287 -9.479 -21.012 1.00 95.88 260 TRP A N 1
ATOM 2086 C CA . TRP A 1 260 ? 9.863 -8.432 -20.081 1.00 95.88 260 TRP A CA 1
ATOM 2087 C C . TRP A 1 260 ? 9.602 -9.014 -18.690 1.00 95.88 260 TRP A C 1
ATOM 2089 O O . TRP A 1 260 ? 8.825 -9.956 -18.535 1.00 95.88 260 TRP A O 1
ATOM 2099 N N . GLU A 1 261 ? 10.187 -8.407 -17.658 1.00 93.75 261 GLU A N 1
ATOM 2100 C CA . GLU A 1 261 ? 10.027 -8.836 -16.269 1.00 93.75 261 GLU A CA 1
ATOM 2101 C C . GLU A 1 261 ? 9.414 -7.743 -15.382 1.00 93.75 261 GLU A C 1
ATOM 2103 O O . GLU A 1 261 ? 9.907 -6.609 -15.373 1.00 93.75 261 GLU A O 1
ATOM 2108 N N . PRO A 1 262 ? 8.403 -8.084 -14.557 1.00 91.88 262 PRO A N 1
ATOM 2109 C CA . PRO A 1 262 ? 7.829 -7.185 -13.559 1.00 91.88 262 PRO A CA 1
ATOM 2110 C C . PRO A 1 262 ? 8.585 -7.267 -12.222 1.00 91.88 262 PRO A C 1
ATOM 2112 O O . PRO A 1 262 ? 8.125 -6.737 -11.215 1.00 91.88 262 PRO A O 1
ATOM 2115 N N . THR A 1 263 ? 9.696 -8.006 -12.160 1.00 88.56 263 THR A N 1
ATOM 2116 C CA . THR A 1 263 ? 10.466 -8.192 -10.928 1.00 88.56 263 THR A CA 1
ATOM 2117 C C . THR A 1 263 ? 11.341 -6.960 -10.694 1.00 88.56 263 THR A C 1
ATOM 2119 O O . THR A 1 263 ? 12.203 -6.677 -11.529 1.00 88.56 263 THR A O 1
ATOM 2122 N N . PRO A 1 264 ? 11.193 -6.247 -9.561 1.00 86.94 264 PRO A N 1
ATOM 2123 C CA . PRO A 1 264 ? 12.034 -5.096 -9.260 1.00 86.94 264 PRO A CA 1
ATOM 2124 C C . PRO A 1 264 ? 13.507 -5.498 -9.146 1.00 86.94 264 PRO A C 1
ATOM 2126 O O . PRO A 1 264 ? 13.851 -6.329 -8.301 1.00 86.94 264 PRO A O 1
ATOM 2129 N N . HIS A 1 265 ? 14.380 -4.888 -9.947 1.00 84.50 265 HIS A N 1
ATOM 2130 C CA . HIS A 1 265 ? 15.810 -5.191 -9.939 1.00 84.50 265 HIS A CA 1
ATOM 2131 C C . HIS A 1 265 ? 16.595 -4.080 -9.240 1.00 84.50 265 HIS A C 1
ATOM 2133 O O . HIS A 1 265 ? 16.389 -2.899 -9.524 1.00 84.50 265 HIS A O 1
ATOM 2139 N N . SER A 1 266 ? 17.470 -4.457 -8.307 1.00 82.62 266 SER A N 1
ATOM 2140 C CA . SER A 1 266 ? 18.363 -3.525 -7.617 1.00 82.62 266 SER A CA 1
ATOM 2141 C C . SER A 1 266 ? 19.698 -3.448 -8.349 1.00 82.62 266 SER A C 1
ATOM 2143 O O . SER A 1 266 ? 20.342 -4.471 -8.552 1.00 82.62 266 SER A O 1
ATOM 2145 N N . PHE A 1 267 ? 20.120 -2.232 -8.672 1.00 75.81 267 PHE A N 1
ATOM 2146 C CA . PHE A 1 267 ? 21.419 -1.912 -9.248 1.00 75.81 267 PHE A CA 1
ATOM 2147 C C . PHE A 1 267 ? 22.233 -1.151 -8.201 1.00 75.81 267 PHE A C 1
ATOM 2149 O O . PHE A 1 267 ? 21.702 -0.266 -7.523 1.00 75.81 267 PHE A O 1
ATOM 2156 N N . GLU A 1 268 ? 23.519 -1.453 -8.087 1.00 76.25 268 GLU A N 1
ATOM 2157 C CA . GLU A 1 268 ? 24.425 -0.796 -7.149 1.00 76.25 268 GLU A CA 1
ATOM 2158 C C . GLU A 1 268 ? 25.693 -0.362 -7.878 1.00 76.25 268 GLU A C 1
ATOM 2160 O O . GLU A 1 268 ? 26.255 -1.135 -8.650 1.00 76.25 268 GLU A O 1
ATOM 2165 N N . VAL A 1 269 ? 26.141 0.869 -7.635 1.00 72.38 269 VAL A N 1
ATOM 2166 C CA . VAL A 1 269 ? 27.341 1.417 -8.266 1.00 72.38 269 VAL A CA 1
ATOM 2167 C C . VAL A 1 269 ? 28.159 2.257 -7.290 1.00 72.38 269 VAL A C 1
ATOM 2169 O O . VAL A 1 269 ? 27.619 2.941 -6.417 1.00 72.38 269 VAL A O 1
ATOM 2172 N N . LEU A 1 270 ? 29.480 2.215 -7.456 1.00 71.75 270 LEU A N 1
ATOM 2173 C CA . LEU A 1 270 ? 30.415 3.130 -6.814 1.00 71.75 270 LEU A CA 1
ATOM 2174 C C . LEU A 1 270 ? 30.727 4.274 -7.781 1.00 71.75 270 LEU A C 1
ATOM 2176 O O . LEU A 1 270 ? 31.216 4.040 -8.883 1.00 71.75 270 LEU A O 1
ATOM 2180 N N . LEU A 1 271 ? 30.434 5.503 -7.363 1.00 72.12 271 LEU A N 1
ATOM 2181 C CA . LEU A 1 271 ? 30.707 6.720 -8.117 1.00 72.12 271 LEU A CA 1
ATOM 2182 C C . LEU A 1 271 ? 31.666 7.596 -7.304 1.00 72.12 271 LEU A C 1
ATOM 2184 O O . LEU A 1 271 ? 31.274 8.225 -6.314 1.00 72.12 271 LEU A O 1
ATOM 2188 N N . GLY A 1 272 ? 32.953 7.545 -7.650 1.00 73.75 272 GLY A N 1
ATOM 2189 C CA . GLY A 1 272 ? 34.027 8.055 -6.800 1.00 73.75 272 GLY A CA 1
ATOM 2190 C C . GLY A 1 272 ? 33.988 7.394 -5.414 1.00 73.75 272 GLY A C 1
ATOM 2191 O O . GLY A 1 272 ? 34.194 6.191 -5.275 1.00 73.75 272 GLY A O 1
ATOM 2192 N N . LYS A 1 273 ? 33.680 8.179 -4.373 1.00 76.62 273 LYS A N 1
ATOM 2193 C CA . LYS A 1 273 ? 33.511 7.694 -2.985 1.00 76.62 273 LYS A CA 1
ATOM 2194 C C . LYS A 1 273 ? 32.053 7.403 -2.594 1.00 76.62 273 LYS A C 1
ATOM 2196 O O . LYS A 1 273 ? 31.809 6.936 -1.483 1.00 76.62 273 LYS A O 1
ATOM 2201 N N . ALA A 1 274 ? 31.080 7.701 -3.456 1.00 76.12 274 ALA A N 1
ATOM 2202 C CA . ALA A 1 274 ? 29.662 7.516 -3.163 1.00 76.12 274 ALA A CA 1
ATOM 2203 C C . ALA A 1 274 ? 29.178 6.126 -3.601 1.00 76.12 274 ALA A C 1
ATOM 2205 O O . ALA A 1 274 ? 29.355 5.731 -4.750 1.00 76.12 274 ALA A O 1
ATOM 2206 N N . ARG A 1 275 ? 28.508 5.403 -2.700 1.00 78.81 275 ARG A N 1
ATOM 2207 C CA . ARG A 1 275 ? 27.773 4.174 -3.024 1.00 78.81 275 ARG A CA 1
ATOM 2208 C C . ARG A 1 275 ? 26.332 4.544 -3.350 1.00 78.81 275 ARG A C 1
ATOM 2210 O O . ARG A 1 275 ? 25.594 4.976 -2.464 1.00 78.81 275 ARG A O 1
ATOM 2217 N N . LEU A 1 276 ? 25.943 4.397 -4.610 1.00 75.88 276 LEU A N 1
ATOM 2218 C CA . LEU A 1 276 ? 24.599 4.695 -5.088 1.00 75.88 276 LEU A CA 1
ATOM 2219 C C . LEU A 1 276 ? 23.838 3.384 -5.328 1.00 75.88 276 LEU A C 1
ATOM 2221 O O . LEU A 1 276 ? 24.397 2.401 -5.814 1.00 75.88 276 LEU A O 1
ATOM 2225 N N . MET A 1 277 ? 22.558 3.368 -4.953 1.00 78.06 277 MET A N 1
AT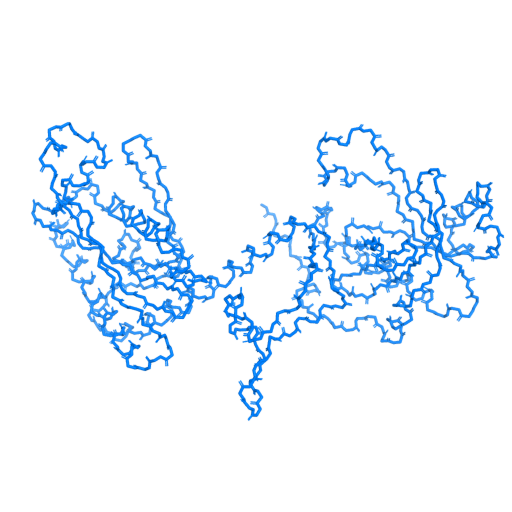OM 2226 C CA . MET A 1 277 ? 21.673 2.218 -5.130 1.00 78.06 277 MET A CA 1
ATOM 2227 C C . MET A 1 277 ? 20.372 2.662 -5.797 1.00 78.06 277 MET A C 1
ATOM 2229 O O . MET A 1 277 ? 19.643 3.517 -5.287 1.00 78.06 277 MET A O 1
ATOM 2233 N N . ALA A 1 278 ? 20.058 2.021 -6.915 1.00 79.75 278 ALA A N 1
ATOM 2234 C CA . ALA A 1 278 ? 18.835 2.193 -7.677 1.00 79.75 278 ALA A CA 1
ATOM 2235 C C . ALA A 1 278 ? 18.013 0.903 -7.633 1.00 79.75 278 ALA A C 1
ATOM 2237 O O . ALA A 1 278 ? 18.552 -0.192 -7.520 1.00 79.75 278 ALA A O 1
ATOM 2238 N N . LYS A 1 279 ? 16.691 1.019 -7.761 1.00 84.50 279 LYS A N 1
ATOM 2239 C CA . LYS A 1 279 ? 15.799 -0.135 -7.903 1.00 84.50 279 LYS A CA 1
ATOM 2240 C C . LYS A 1 279 ? 14.748 0.156 -8.961 1.00 84.50 279 LYS A C 1
ATOM 2242 O O . LYS A 1 279 ? 13.974 1.090 -8.751 1.00 84.50 279 LYS A O 1
ATOM 2247 N N . SER A 1 280 ? 14.751 -0.565 -10.080 1.00 88.88 280 SER A N 1
ATOM 2248 C CA . SER A 1 280 ? 13.703 -0.447 -11.103 1.00 88.88 280 SER A CA 1
ATOM 2249 C C . SER A 1 280 ? 12.400 -1.083 -10.632 1.00 88.88 280 SER A C 1
ATOM 2251 O O . SER A 1 280 ? 12.406 -1.915 -9.722 1.00 88.88 280 SER A O 1
ATOM 2253 N N . ASP A 1 281 ? 11.287 -0.708 -11.262 1.00 90.50 281 ASP A N 1
ATOM 2254 C CA . ASP A 1 281 ? 10.021 -1.411 -11.067 1.00 90.50 281 ASP A CA 1
ATOM 2255 C C . ASP A 1 281 ? 9.920 -2.624 -12.014 1.00 90.50 281 ASP A C 1
ATOM 2257 O O . ASP A 1 281 ? 9.418 -3.661 -11.603 1.00 90.50 281 ASP A O 1
ATOM 2261 N N . GLY A 1 282 ? 10.484 -2.565 -13.224 1.00 92.25 282 GLY A N 1
ATOM 2262 C CA . GLY A 1 282 ? 10.606 -3.722 -14.126 1.00 92.25 282 GLY A CA 1
ATOM 2263 C C . GLY A 1 282 ? 11.726 -3.556 -15.155 1.00 92.25 282 GLY A C 1
ATOM 2264 O O . GLY A 1 282 ? 12.543 -2.634 -15.040 1.00 92.25 282 GLY A O 1
ATOM 2265 N N . ARG A 1 283 ? 11.796 -4.449 -16.151 1.00 92.81 283 ARG A N 1
ATOM 2266 C CA . ARG A 1 283 ? 12.853 -4.442 -17.183 1.00 92.81 283 ARG A CA 1
ATOM 2267 C C . ARG A 1 283 ? 12.525 -5.249 -18.446 1.00 92.81 283 ARG A C 1
ATOM 2269 O O . ARG A 1 283 ? 11.680 -6.133 -18.394 1.00 92.81 283 ARG A O 1
ATOM 2276 N N . LEU A 1 284 ? 13.250 -4.985 -19.537 1.00 93.81 284 LEU A N 1
ATOM 2277 C CA . LEU A 1 284 ? 13.510 -5.938 -20.627 1.00 93.81 284 LEU A CA 1
ATOM 2278 C C . LEU A 1 284 ? 14.904 -6.528 -20.402 1.00 93.81 284 LEU A C 1
ATOM 2280 O O . LEU A 1 284 ? 15.868 -5.763 -20.351 1.00 93.81 284 LEU A O 1
ATOM 2284 N N . CYS A 1 285 ? 15.035 -7.847 -20.288 1.00 91.06 285 CYS A N 1
ATOM 2285 C CA . CYS A 1 285 ? 16.329 -8.495 -20.062 1.00 91.06 285 CYS A CA 1
ATOM 2286 C C . CYS A 1 285 ? 16.540 -9.734 -20.933 1.00 91.06 285 CYS A C 1
ATOM 2288 O O . CYS A 1 285 ? 15.591 -10.321 -21.452 1.00 91.06 285 CYS A O 1
ATOM 2290 N N . SER A 1 286 ? 17.797 -10.142 -21.100 1.00 88.81 286 SER A N 1
ATOM 2291 C CA . SER A 1 286 ? 18.135 -11.432 -21.707 1.00 88.81 286 SER A CA 1
ATOM 2292 C C . SER A 1 286 ? 17.489 -12.595 -20.934 1.00 88.81 286 SER A C 1
ATOM 2294 O O . SER A 1 286 ? 17.145 -12.466 -19.758 1.00 88.81 286 SER A O 1
ATOM 2296 N N . ARG A 1 287 ? 17.318 -13.757 -21.580 1.00 85.94 287 ARG A N 1
ATOM 2297 C CA . ARG A 1 287 ? 16.623 -14.918 -20.979 1.00 85.94 287 ARG A CA 1
ATOM 2298 C C . ARG A 1 287 ? 17.343 -15.520 -19.770 1.00 85.94 287 ARG A C 1
ATOM 2300 O O . ARG A 1 287 ? 16.714 -16.107 -18.898 1.00 85.94 287 ARG A O 1
ATOM 2307 N N . ASP A 1 288 ? 18.661 -15.361 -19.717 1.00 84.56 288 ASP A N 1
ATOM 2308 C CA . ASP A 1 288 ? 19.509 -15.700 -18.570 1.00 84.56 288 ASP A CA 1
ATOM 2309 C C . ASP A 1 288 ? 19.521 -14.604 -17.482 1.00 84.56 288 ASP A C 1
ATOM 2311 O O . ASP A 1 288 ? 20.115 -14.802 -16.426 1.00 84.56 288 ASP A O 1
ATOM 2315 N N . ARG A 1 289 ? 18.819 -13.482 -17.713 1.00 81.31 289 ARG A N 1
ATOM 2316 C CA . ARG A 1 289 ? 18.615 -12.338 -16.805 1.00 81.31 289 ARG A CA 1
ATOM 2317 C C . ARG A 1 289 ? 19.867 -11.519 -16.482 1.00 81.31 289 ARG A C 1
ATOM 2319 O O . ARG A 1 289 ? 19.817 -10.704 -15.556 1.00 81.31 289 ARG A O 1
ATOM 2326 N N . ASN A 1 290 ? 20.944 -11.721 -17.242 1.00 80.31 290 ASN A N 1
ATOM 2327 C CA . ASN A 1 290 ? 22.248 -11.093 -17.028 1.00 80.31 290 ASN A CA 1
ATOM 2328 C C . ASN A 1 290 ? 22.380 -9.706 -17.690 1.00 80.31 290 ASN A C 1
ATOM 2330 O O . ASN A 1 290 ? 22.987 -8.822 -17.094 1.00 80.31 290 ASN A O 1
ATOM 2334 N N . ASP A 1 291 ? 21.782 -9.490 -18.869 1.00 82.25 291 ASP A N 1
ATOM 2335 C CA . ASP A 1 291 ? 21.737 -8.190 -19.560 1.00 82.25 291 ASP A CA 1
ATOM 2336 C C . ASP A 1 291 ? 20.363 -7.509 -19.369 1.00 82.25 291 ASP A C 1
ATOM 2338 O O . ASP A 1 291 ? 19.330 -8.173 -19.482 1.00 82.25 291 ASP A O 1
ATOM 2342 N N . VAL A 1 292 ? 20.315 -6.184 -19.186 1.00 85.31 292 VAL A N 1
ATOM 2343 C CA . VAL A 1 292 ? 19.103 -5.350 -19.077 1.00 85.31 292 VAL A CA 1
ATOM 2344 C C . VAL A 1 292 ? 19.081 -4.251 -20.154 1.00 85.31 292 VAL A C 1
ATOM 2346 O O . VAL A 1 292 ? 19.698 -3.196 -20.054 1.00 85.31 292 VAL A O 1
ATOM 2349 N N . TYR A 1 293 ? 18.264 -4.439 -21.187 1.00 87.06 293 TYR A N 1
ATOM 2350 C CA . TYR A 1 293 ? 18.219 -3.523 -22.335 1.00 87.06 293 TYR A CA 1
ATOM 2351 C C . TYR A 1 293 ? 17.294 -2.314 -22.148 1.00 87.06 293 TYR A C 1
ATOM 2353 O O . TYR A 1 293 ? 17.481 -1.282 -22.795 1.00 87.06 293 TYR A O 1
ATOM 2361 N N . VAL A 1 294 ? 16.270 -2.444 -21.299 1.00 90.81 294 VAL A N 1
ATOM 2362 C CA . VAL A 1 294 ? 15.282 -1.389 -21.019 1.00 90.81 294 VAL A CA 1
ATOM 2363 C C . VAL A 1 294 ? 14.888 -1.455 -19.548 1.00 90.81 294 VAL A C 1
ATOM 2365 O O . VAL A 1 294 ? 14.628 -2.540 -19.030 1.00 90.81 294 VAL A O 1
ATOM 2368 N N . ILE A 1 295 ? 14.781 -0.307 -18.882 1.00 91.56 295 ILE A N 1
ATOM 2369 C CA . ILE A 1 295 ? 14.252 -0.202 -17.513 1.00 91.56 295 ILE A CA 1
ATOM 2370 C C . ILE A 1 295 ? 12.776 0.223 -17.553 1.00 91.56 295 ILE A C 1
ATOM 2372 O O . ILE A 1 295 ? 12.419 1.141 -18.284 1.00 91.56 295 ILE A O 1
ATOM 2376 N N . ILE A 1 296 ? 11.913 -0.394 -16.744 1.00 92.88 296 ILE A N 1
ATOM 2377 C CA . ILE A 1 296 ? 10.544 0.095 -16.503 1.00 92.88 296 ILE A CA 1
ATOM 2378 C C . ILE A 1 296 ? 10.520 0.821 -15.156 1.00 92.88 296 ILE A C 1
ATOM 2380 O O . ILE A 1 296 ? 11.011 0.297 -14.149 1.00 92.88 296 ILE A O 1
ATOM 2384 N N . GLU A 1 297 ? 9.922 2.009 -15.139 1.00 91.81 297 GLU A N 1
ATOM 2385 C CA . GLU A 1 297 ? 9.712 2.824 -13.942 1.00 91.81 297 GLU A CA 1
ATOM 2386 C C . GLU A 1 297 ? 8.225 3.159 -13.812 1.00 91.81 297 GLU A C 1
ATOM 2388 O O . GLU A 1 297 ? 7.630 3.646 -14.767 1.00 91.81 297 GLU A O 1
ATOM 2393 N N . VAL A 1 298 ? 7.611 2.928 -12.651 1.00 89.75 298 VAL A N 1
ATOM 2394 C CA . VAL A 1 298 ? 6.161 3.104 -12.477 1.00 89.75 298 VAL A CA 1
ATOM 2395 C C . VAL A 1 298 ? 5.869 4.047 -11.321 1.00 89.75 298 VAL A C 1
ATOM 2397 O O . VAL A 1 298 ? 6.177 3.775 -10.157 1.00 89.75 298 VAL A O 1
ATOM 2400 N N . LYS A 1 299 ? 5.247 5.184 -11.637 1.00 85.19 299 LYS A N 1
ATOM 2401 C CA . LYS A 1 299 ? 4.850 6.207 -10.672 1.00 85.19 299 LYS A CA 1
ATOM 2402 C C . LYS A 1 299 ? 3.325 6.365 -10.643 1.00 85.19 299 LYS A C 1
ATOM 2404 O O . LYS A 1 299 ? 2.740 6.702 -11.672 1.00 85.19 299 LYS A O 1
ATOM 2409 N N . PRO A 1 300 ? 2.682 6.278 -9.464 1.00 72.62 300 PRO A N 1
ATOM 2410 C CA . PRO A 1 300 ? 1.245 6.525 -9.305 1.00 72.62 300 PRO A CA 1
ATOM 2411 C C . PRO A 1 300 ? 0.891 8.030 -9.317 1.00 72.62 300 PRO A C 1
ATOM 2413 O O . PRO A 1 300 ? -0.022 8.479 -8.631 1.00 72.62 300 PRO A O 1
ATOM 2416 N N . PHE A 1 301 ? 1.667 8.858 -10.024 1.00 77.38 301 PHE A N 1
ATOM 2417 C CA . PHE A 1 301 ? 1.496 10.310 -10.058 1.00 77.38 301 PHE A CA 1
ATOM 2418 C C . PHE A 1 301 ? 1.942 10.906 -11.395 1.00 77.38 301 PHE A C 1
ATOM 2420 O O . PHE A 1 301 ? 2.917 10.452 -12.001 1.00 77.38 301 PHE A O 1
ATOM 2427 N N . ASN A 1 302 ? 1.258 11.975 -11.806 1.00 76.56 302 ASN A N 1
ATOM 2428 C CA . ASN A 1 302 ? 1.544 12.722 -13.029 1.00 76.56 302 ASN A CA 1
ATOM 2429 C C . ASN A 1 302 ? 2.940 13.361 -12.969 1.00 76.56 302 ASN A C 1
ATOM 2431 O O . ASN A 1 302 ? 3.275 14.037 -11.993 1.00 76.56 302 ASN A O 1
ATOM 2435 N N . LEU A 1 303 ? 3.732 13.193 -14.034 1.00 77.56 303 LEU A N 1
ATOM 2436 C CA . LEU A 1 303 ? 5.114 13.684 -14.128 1.00 77.56 303 LEU A CA 1
ATOM 2437 C C . LEU A 1 303 ? 5.231 15.195 -13.859 1.00 77.56 303 LEU A C 1
ATOM 2439 O O . LEU A 1 303 ? 6.163 15.639 -13.185 1.00 77.56 303 LEU A O 1
ATOM 2443 N N . LEU A 1 304 ? 4.265 15.980 -14.346 1.00 76.44 304 LEU A N 1
ATOM 2444 C CA . LEU A 1 304 ? 4.259 17.445 -14.249 1.00 76.44 304 LEU A CA 1
ATOM 2445 C C . LEU A 1 304 ? 4.275 17.958 -12.798 1.00 76.44 304 LEU A C 1
ATOM 2447 O O . LEU A 1 304 ? 4.867 18.999 -12.531 1.00 76.44 304 LEU A O 1
ATOM 2451 N N . ASN A 1 305 ? 3.723 17.198 -11.846 1.00 73.12 305 ASN A N 1
ATOM 2452 C CA . ASN A 1 305 ? 3.632 17.596 -10.434 1.00 73.12 305 ASN A CA 1
ATOM 2453 C C . ASN A 1 305 ? 4.971 17.479 -9.672 1.00 73.12 305 ASN A C 1
ATOM 2455 O O . ASN A 1 305 ? 5.034 17.762 -8.476 1.00 73.12 305 ASN A O 1
ATOM 2459 N N . GLY A 1 306 ? 6.043 17.028 -10.331 1.00 71.88 306 GLY A N 1
ATOM 2460 C CA . GLY A 1 306 ? 7.357 16.835 -9.714 1.00 71.88 306 GLY A CA 1
ATOM 2461 C C . GLY A 1 306 ? 8.465 16.565 -10.728 1.00 71.88 306 GLY A C 1
ATOM 2462 O O . GLY A 1 306 ? 9.333 15.726 -10.469 1.00 71.88 306 GLY A O 1
ATOM 2463 N N . MET A 1 307 ? 8.410 17.230 -11.888 1.00 77.56 307 MET A N 1
ATOM 2464 C CA . MET A 1 307 ? 9.213 16.895 -13.069 1.00 77.56 307 MET A CA 1
ATOM 2465 C C . MET A 1 307 ? 10.717 16.872 -12.772 1.00 77.56 307 MET A C 1
ATOM 2467 O O . MET A 1 307 ? 11.345 15.840 -12.970 1.00 77.56 307 MET A O 1
ATOM 2471 N N . GLU A 1 308 ? 11.284 17.949 -12.221 1.00 75.44 308 GLU A N 1
ATOM 2472 C CA . GLU A 1 308 ? 12.726 18.067 -11.935 1.00 75.44 308 GLU A CA 1
ATOM 2473 C C . GLU A 1 308 ? 13.248 16.919 -11.050 1.00 75.44 308 GLU A C 1
ATOM 2475 O O . GLU A 1 308 ? 14.238 16.262 -11.375 1.00 75.44 308 GLU A O 1
ATOM 2480 N N . LYS A 1 309 ? 12.547 16.627 -9.947 1.00 76.19 309 LYS A N 1
ATOM 2481 C CA . LYS A 1 309 ? 12.908 15.548 -9.015 1.00 76.19 309 LYS A CA 1
ATOM 2482 C C . LYS A 1 309 ? 12.786 14.167 -9.663 1.00 76.19 309 LYS A C 1
ATOM 2484 O O . LYS A 1 309 ? 13.599 13.285 -9.390 1.00 76.19 309 LYS A O 1
ATOM 2489 N N . THR A 1 310 ? 11.776 13.981 -10.507 1.00 75.94 310 THR A N 1
ATOM 2490 C CA . THR A 1 310 ? 11.530 12.718 -11.210 1.00 75.94 310 THR A CA 1
ATOM 2491 C C . THR A 1 310 ? 12.576 12.481 -12.293 1.00 75.94 310 THR A C 1
ATOM 2493 O O . THR A 1 310 ? 13.179 11.413 -12.320 1.00 75.94 310 THR A O 1
ATOM 2496 N N . VAL A 1 311 ? 12.866 13.496 -13.108 1.00 76.56 311 VAL A N 1
ATOM 2497 C CA . VAL A 1 311 ? 13.921 13.481 -14.127 1.00 76.56 311 VAL A CA 1
ATOM 2498 C C . VAL A 1 311 ? 15.276 13.181 -13.488 1.00 76.56 311 VAL A C 1
ATOM 2500 O O . VAL A 1 311 ? 15.939 12.241 -13.912 1.00 76.56 311 VAL A O 1
ATOM 2503 N N . ARG A 1 312 ? 15.643 13.859 -12.388 1.00 76.69 312 ARG A N 1
ATOM 2504 C CA . ARG A 1 312 ? 16.863 13.532 -11.623 1.00 76.69 312 ARG A CA 1
ATOM 2505 C C . ARG A 1 312 ? 16.891 12.075 -11.148 1.00 76.69 312 ARG A C 1
ATOM 2507 O O . ARG A 1 312 ? 17.934 11.431 -11.223 1.00 76.69 312 ARG A O 1
ATOM 2514 N N . GLN A 1 313 ? 15.761 11.527 -10.690 1.00 75.19 313 GLN A N 1
ATOM 2515 C CA . GLN A 1 313 ? 15.682 10.115 -10.304 1.00 75.19 313 GLN A CA 1
ATOM 2516 C C . GLN A 1 313 ? 15.848 9.165 -11.504 1.00 75.19 313 GLN A C 1
ATOM 2518 O O . GLN A 1 313 ? 16.533 8.152 -11.368 1.00 75.19 313 GLN A O 1
ATOM 2523 N N . MET A 1 314 ? 15.254 9.472 -12.660 1.00 75.69 314 MET A N 1
ATOM 2524 C CA . MET A 1 314 ? 15.398 8.682 -13.890 1.00 75.69 314 MET A CA 1
ATOM 2525 C C . MET A 1 314 ? 16.845 8.704 -14.403 1.00 75.69 314 MET A C 1
ATOM 2527 O O . MET A 1 314 ? 17.419 7.643 -14.639 1.00 75.69 314 MET A O 1
ATOM 2531 N N . THR A 1 315 ? 17.459 9.891 -14.466 1.00 73.75 315 THR A N 1
ATOM 2532 C CA . THR A 1 315 ? 18.880 10.103 -14.782 1.00 73.75 315 THR A CA 1
ATOM 2533 C C . THR A 1 315 ? 19.788 9.231 -13.919 1.00 73.75 315 THR A C 1
ATOM 2535 O O . THR A 1 315 ? 20.601 8.478 -14.452 1.00 73.75 315 THR A O 1
ATOM 2538 N N . LEU A 1 316 ? 19.610 9.263 -12.591 1.00 71.88 316 LEU A N 1
ATOM 2539 C CA . LEU A 1 316 ? 20.394 8.423 -11.685 1.00 71.88 316 LEU A CA 1
ATOM 2540 C C . LEU A 1 316 ? 20.216 6.936 -12.014 1.00 71.88 316 LEU A C 1
ATOM 2542 O O . LEU A 1 316 ? 21.209 6.222 -12.135 1.00 71.88 316 LEU A O 1
ATOM 2546 N N . LYS A 1 317 ? 18.978 6.462 -12.208 1.00 71.31 317 LYS A N 1
ATOM 2547 C CA . LYS A 1 317 ? 18.697 5.050 -12.530 1.00 71.31 317 LYS A CA 1
ATOM 2548 C C . LYS A 1 317 ? 19.379 4.575 -13.816 1.00 71.31 317 LYS A C 1
ATOM 2550 O O . LYS A 1 317 ? 19.813 3.427 -13.868 1.00 71.31 317 LYS A O 1
ATOM 2555 N N . TRP A 1 318 ? 19.531 5.443 -14.813 1.00 71.25 318 TRP A N 1
ATOM 2556 C CA . TRP A 1 318 ? 20.263 5.117 -16.038 1.00 71.25 318 TRP A CA 1
ATOM 2557 C C . TRP A 1 318 ? 21.767 4.980 -15.855 1.00 71.25 318 TRP A C 1
ATOM 2559 O O . TRP A 1 318 ? 22.340 4.031 -16.384 1.00 71.25 318 TRP A O 1
ATOM 2569 N N . TRP A 1 319 ? 22.406 5.856 -15.074 1.00 65.88 319 TRP A N 1
ATOM 2570 C CA . TRP A 1 319 ? 23.834 5.701 -14.771 1.00 65.88 319 TRP A CA 1
ATOM 2571 C C . TRP A 1 319 ? 24.120 4.374 -14.071 1.00 65.88 319 TRP A C 1
ATOM 2573 O O . TRP A 1 319 ? 25.136 3.745 -14.345 1.00 65.88 319 TRP A O 1
ATOM 2583 N N . HIS A 1 320 ? 23.204 3.911 -13.215 1.00 61.09 320 HIS A N 1
ATOM 2584 C CA . HIS A 1 320 ? 23.357 2.612 -12.564 1.00 61.09 320 HIS A CA 1
ATOM 2585 C C . HIS A 1 320 ? 23.302 1.472 -13.586 1.00 61.09 320 HIS A C 1
ATOM 2587 O O . HIS A 1 320 ? 24.213 0.656 -13.592 1.00 61.09 320 HIS A O 1
ATOM 2593 N N . GLY A 1 321 ? 22.309 1.457 -14.487 1.00 60.69 321 GLY A N 1
ATOM 2594 C CA . GLY A 1 321 ? 22.221 0.451 -15.555 1.00 60.69 321 GLY A CA 1
ATOM 2595 C C . GLY A 1 321 ? 23.454 0.425 -16.471 1.00 60.69 321 GLY A C 1
ATOM 2596 O O . GLY A 1 321 ? 23.961 -0.650 -16.776 1.00 60.69 321 GLY A O 1
ATOM 2597 N N . TYR A 1 322 ? 23.992 1.598 -16.834 1.00 63.72 322 TYR A N 1
ATOM 2598 C CA . TYR A 1 322 ? 25.241 1.712 -17.601 1.00 63.72 322 TYR A CA 1
ATOM 2599 C C . TYR A 1 322 ? 26.426 1.051 -16.890 1.00 63.72 322 TYR A C 1
ATOM 2601 O O . TYR A 1 322 ? 27.108 0.182 -17.440 1.00 63.72 322 TYR A O 1
ATOM 2609 N N . LEU A 1 323 ? 26.667 1.487 -15.651 1.00 58.62 323 LEU A N 1
ATOM 2610 C CA . LEU A 1 323 ? 27.882 1.179 -14.905 1.00 58.62 323 LEU A CA 1
ATOM 2611 C C . LEU A 1 323 ? 27.884 -0.253 -14.350 1.00 58.62 323 LEU A C 1
ATOM 2613 O O . LEU A 1 323 ? 28.959 -0.823 -14.181 1.00 58.62 323 LEU A O 1
ATOM 2617 N N . THR A 1 324 ? 26.717 -0.869 -14.116 1.00 57.84 324 THR A N 1
ATOM 2618 C CA . THR A 1 324 ? 26.647 -2.288 -13.723 1.00 57.84 324 THR A CA 1
ATOM 2619 C C . THR A 1 324 ? 26.861 -3.255 -14.886 1.00 57.84 324 THR A C 1
ATOM 2621 O O . THR A 1 324 ? 27.381 -4.344 -14.663 1.00 57.84 324 THR A O 1
ATOM 2624 N N . GLU A 1 325 ? 26.489 -2.888 -16.118 1.00 56.47 325 GLU A N 1
ATOM 2625 C CA . GLU A 1 325 ? 26.625 -3.782 -17.283 1.00 56.47 325 GLU A CA 1
ATOM 2626 C C . GLU A 1 325 ? 27.958 -3.685 -18.016 1.00 56.47 325 GLU A C 1
ATOM 2628 O O . GLU A 1 325 ? 28.383 -4.654 -18.646 1.00 56.47 325 GLU A O 1
ATOM 2633 N N . SER A 1 326 ? 28.619 -2.525 -17.967 1.00 52.28 326 SER A N 1
ATOM 2634 C CA . SER A 1 326 ? 29.802 -2.255 -18.794 1.00 52.28 326 SER A CA 1
ATOM 2635 C C . SER A 1 326 ? 31.143 -2.140 -18.042 1.00 52.28 326 SER A C 1
ATOM 2637 O O . SER A 1 326 ? 31.987 -1.368 -18.493 1.00 52.28 326 SER A O 1
ATOM 2639 N N . PRO A 1 327 ? 31.463 -2.924 -16.983 1.00 45.34 327 PRO A N 1
ATOM 2640 C CA . PRO A 1 327 ? 32.775 -2.833 -16.328 1.00 45.34 327 PRO A CA 1
ATOM 2641 C C . PRO A 1 327 ? 33.948 -3.351 -17.189 1.00 45.34 327 PRO A C 1
ATOM 2643 O O . PRO A 1 327 ? 35.085 -3.354 -16.722 1.00 45.34 327 PRO A O 1
ATOM 2646 N N . LYS A 1 328 ? 33.702 -3.859 -18.411 1.00 44.53 328 LYS A N 1
ATOM 2647 C CA . LYS A 1 328 ? 34.730 -4.484 -19.275 1.00 44.53 328 LYS A CA 1
ATOM 2648 C C . LYS A 1 328 ? 34.664 -4.144 -20.769 1.00 44.53 328 LYS A C 1
ATOM 2650 O O . LYS A 1 328 ? 35.505 -4.626 -21.520 1.00 44.53 328 LYS A O 1
ATOM 2655 N N . ALA A 1 329 ? 33.692 -3.353 -21.219 1.00 43.50 329 ALA A N 1
ATOM 2656 C CA . ALA A 1 329 ? 33.530 -3.040 -22.639 1.00 43.50 329 ALA A CA 1
ATOM 2657 C C . ALA A 1 329 ? 32.966 -1.631 -22.840 1.00 43.50 329 ALA A C 1
ATOM 2659 O O . ALA A 1 329 ? 31.832 -1.461 -23.285 1.00 43.50 329 ALA A O 1
ATOM 2660 N N . ILE A 1 330 ? 33.794 -0.623 -22.551 1.00 47.06 330 ILE A N 1
ATOM 2661 C CA . ILE A 1 330 ? 33.614 0.712 -23.128 1.00 47.06 330 ILE A CA 1
ATOM 2662 C C . ILE A 1 330 ? 33.552 0.520 -24.655 1.00 47.06 330 ILE A C 1
ATOM 2664 O O . ILE A 1 330 ? 34.505 -0.033 -25.218 1.00 47.06 330 ILE A O 1
ATOM 2668 N N . PRO A 1 331 ? 32.459 0.891 -25.351 1.00 45.66 331 PRO A N 1
ATOM 2669 C CA . PRO A 1 331 ? 32.433 0.800 -26.804 1.00 45.66 331 PRO A CA 1
ATOM 2670 C C . PRO A 1 331 ? 33.525 1.733 -27.346 1.00 45.66 331 PRO A C 1
ATOM 2672 O O . PRO A 1 331 ? 33.496 2.921 -27.022 1.00 45.66 331 PRO A O 1
ATOM 2675 N N . PRO A 1 332 ? 34.501 1.224 -28.128 1.00 40.38 332 PRO A N 1
ATOM 2676 C CA . PRO A 1 332 ? 35.765 1.928 -28.349 1.00 40.38 332 PRO A CA 1
ATOM 2677 C C . PRO A 1 332 ? 35.577 3.313 -28.969 1.00 40.38 332 PRO A C 1
ATOM 2679 O O . PRO A 1 332 ? 36.302 4.230 -28.609 1.00 40.38 332 PRO A O 1
ATOM 2682 N N . PHE A 1 333 ? 34.561 3.474 -29.824 1.00 42.00 333 PHE A N 1
ATOM 2683 C CA . PHE A 1 333 ? 34.000 4.767 -30.209 1.00 42.00 333 PHE A CA 1
ATOM 2684 C C . PHE A 1 333 ? 32.491 4.605 -30.440 1.00 42.00 333 PHE A C 1
ATOM 2686 O O . PHE A 1 333 ? 32.082 3.777 -31.258 1.00 42.00 333 PHE A O 1
ATOM 2693 N N . GLY A 1 334 ? 31.657 5.374 -29.735 1.00 50.84 334 GLY A N 1
ATOM 2694 C CA . GLY A 1 334 ? 30.210 5.408 -29.967 1.00 50.84 334 GLY A CA 1
ATOM 2695 C C . GLY A 1 334 ? 29.391 5.834 -28.749 1.00 50.84 334 GLY A C 1
ATOM 2696 O O . GLY A 1 334 ? 29.609 5.345 -27.643 1.00 50.84 334 GLY A O 1
ATOM 2697 N N . ARG A 1 335 ? 28.400 6.708 -28.971 1.00 55.28 335 ARG A N 1
ATOM 2698 C CA . ARG A 1 335 ? 27.434 7.107 -27.940 1.00 55.28 335 ARG A CA 1
ATOM 2699 C C . ARG A 1 335 ? 26.580 5.912 -27.540 1.00 55.28 335 ARG A C 1
ATOM 2701 O O . ARG A 1 335 ? 25.972 5.265 -28.395 1.00 55.28 335 ARG A O 1
ATOM 2708 N N . SER A 1 336 ? 26.511 5.628 -26.246 1.00 63.62 336 SER A N 1
ATOM 2709 C CA . SER A 1 336 ? 25.743 4.488 -25.754 1.00 63.62 336 SER A CA 1
ATOM 2710 C C . SER A 1 336 ? 24.308 4.904 -25.436 1.00 63.62 336 SER A C 1
ATOM 2712 O O . SER A 1 336 ? 24.085 5.785 -24.611 1.00 63.62 336 SER A O 1
ATOM 2714 N N . GLN A 1 337 ? 23.333 4.262 -26.081 1.00 72.00 337 GLN A N 1
ATOM 2715 C CA . GLN A 1 337 ? 21.912 4.584 -25.917 1.00 72.00 337 GLN A CA 1
ATOM 2716 C C . GLN A 1 337 ? 21.237 3.656 -24.907 1.00 72.00 337 GLN A C 1
ATOM 2718 O O . GLN A 1 337 ? 21.220 2.442 -25.120 1.00 72.00 337 GLN A O 1
ATOM 2723 N N . TYR A 1 338 ? 20.635 4.215 -23.856 1.00 79.69 338 TYR A N 1
ATOM 2724 C CA . TYR A 1 338 ? 19.909 3.453 -22.828 1.00 79.69 338 TYR A CA 1
ATOM 2725 C C . TYR A 1 338 ? 18.446 3.850 -22.795 1.00 79.69 338 TYR A C 1
ATOM 2727 O O . TYR A 1 338 ? 18.129 5.034 -22.836 1.00 79.69 338 TYR A O 1
ATOM 2735 N N . TYR A 1 339 ? 17.554 2.869 -22.688 1.00 88.12 339 TYR A N 1
ATOM 2736 C CA . TYR A 1 339 ? 16.119 3.111 -22.759 1.00 88.12 339 TYR A CA 1
ATOM 2737 C C . TYR A 1 339 ? 15.434 2.918 -21.407 1.00 88.12 339 TYR A C 1
ATOM 2739 O O . TYR A 1 339 ? 15.779 2.035 -20.617 1.00 88.12 339 TYR A O 1
ATOM 2747 N N . MET A 1 340 ? 14.417 3.733 -21.145 1.00 90.56 340 MET A N 1
ATOM 2748 C CA . MET A 1 340 ? 13.470 3.518 -20.055 1.00 90.56 340 MET A CA 1
ATOM 2749 C C . MET A 1 340 ? 12.048 3.778 -20.529 1.00 90.56 340 MET A C 1
ATOM 2751 O O . MET A 1 340 ? 11.803 4.645 -21.364 1.00 90.56 340 MET A O 1
ATOM 2755 N N . ILE A 1 341 ? 11.111 3.036 -19.955 1.00 93.44 341 ILE A N 1
ATOM 2756 C CA . ILE A 1 341 ? 9.675 3.238 -20.110 1.00 93.44 341 ILE A CA 1
ATOM 2757 C C . ILE A 1 341 ? 9.156 3.732 -18.757 1.00 93.44 341 ILE A C 1
ATOM 2759 O O . ILE A 1 341 ? 8.858 2.910 -17.883 1.00 93.44 341 ILE A O 1
ATOM 2763 N N . PRO A 1 342 ? 9.122 5.055 -18.516 1.00 92.00 342 PRO A N 1
ATOM 2764 C CA . PRO A 1 342 ? 8.441 5.601 -17.358 1.00 92.00 342 PRO A CA 1
ATOM 2765 C C . PRO A 1 342 ? 6.927 5.635 -17.616 1.00 92.00 342 PRO A C 1
ATOM 2767 O O . PRO A 1 342 ? 6.453 6.196 -18.606 1.00 92.00 342 PRO A O 1
ATOM 2770 N N . GLN A 1 343 ? 6.165 5.061 -16.691 1.00 91.44 343 GLN A N 1
ATOM 2771 C CA . GLN A 1 343 ? 4.724 5.236 -16.579 1.00 91.44 343 GLN A CA 1
ATOM 2772 C C . GLN A 1 343 ? 4.421 6.212 -15.442 1.00 91.44 343 GLN A C 1
ATOM 2774 O O . GLN A 1 343 ? 4.876 6.032 -14.311 1.00 91.44 343 GLN A O 1
ATOM 2779 N N . HIS A 1 344 ? 3.601 7.211 -15.740 1.00 88.19 344 HIS A N 1
ATOM 2780 C CA . HIS A 1 344 ? 3.096 8.207 -14.809 1.00 88.19 344 HIS A CA 1
ATOM 2781 C C . HIS A 1 344 ? 1.575 8.181 -14.833 1.00 88.19 344 HIS A C 1
ATOM 2783 O O . HIS A 1 344 ? 0.964 8.748 -15.734 1.00 88.19 344 HIS A O 1
ATOM 2789 N N . HIS A 1 345 ? 0.962 7.520 -13.847 1.00 83.12 345 HIS A N 1
ATOM 2790 C CA . HIS A 1 345 ? -0.484 7.294 -13.812 1.00 83.12 345 HIS A CA 1
ATOM 2791 C C . HIS A 1 345 ? -0.967 6.579 -15.098 1.00 83.12 345 HIS A C 1
ATOM 2793 O O . HIS A 1 345 ? -0.763 5.371 -15.248 1.00 83.12 345 HIS A O 1
ATOM 2799 N N . THR A 1 346 ? -1.564 7.319 -16.031 1.00 83.00 346 THR A N 1
ATOM 2800 C CA . THR A 1 346 ? -2.118 6.856 -17.318 1.00 83.00 346 THR A CA 1
ATOM 2801 C C . THR A 1 346 ? -1.231 7.194 -18.515 1.00 83.00 346 THR A C 1
ATOM 2803 O O . THR A 1 346 ? -1.469 6.685 -19.606 1.00 83.00 346 THR A O 1
ATOM 2806 N N . ASP A 1 347 ? -0.202 8.015 -18.315 1.00 89.81 347 ASP A N 1
ATOM 2807 C CA . ASP A 1 347 ? 0.731 8.420 -19.359 1.00 89.81 347 ASP A CA 1
ATOM 2808 C C . ASP A 1 347 ? 1.941 7.488 -19.378 1.00 89.81 347 ASP A C 1
ATOM 2810 O O . ASP A 1 347 ? 2.628 7.310 -18.368 1.00 89.81 347 ASP A O 1
ATOM 2814 N N . ILE A 1 348 ? 2.244 6.921 -20.542 1.00 92.19 348 ILE A N 1
ATOM 2815 C CA . ILE A 1 348 ? 3.503 6.217 -20.794 1.00 92.19 348 ILE A CA 1
ATOM 2816 C C . ILE A 1 348 ? 4.404 7.129 -21.626 1.00 92.19 348 ILE A C 1
ATOM 2818 O O . ILE A 1 348 ? 3.945 7.793 -22.553 1.00 92.19 348 ILE A O 1
ATOM 2822 N N . TYR A 1 349 ? 5.698 7.150 -21.325 1.00 93.00 349 TYR A N 1
ATOM 2823 C CA . TYR A 1 349 ? 6.700 7.747 -22.204 1.00 93.00 349 TYR A CA 1
ATOM 2824 C C . TYR A 1 349 ? 7.703 6.675 -22.633 1.00 93.00 349 TYR A C 1
ATOM 2826 O O . TYR A 1 349 ? 7.858 5.637 -21.988 1.00 93.00 349 TYR A O 1
ATOM 2834 N N . VAL A 1 350 ? 8.429 6.957 -23.707 1.00 93.00 350 VAL A N 1
ATOM 2835 C CA . VAL A 1 350 ? 9.676 6.271 -24.045 1.00 93.00 350 VAL A CA 1
ATOM 2836 C C . VAL A 1 350 ? 10.798 7.276 -23.838 1.00 93.00 350 VAL A C 1
ATOM 2838 O O . VAL A 1 350 ? 10.782 8.348 -24.437 1.00 93.00 350 VAL A O 1
ATOM 2841 N N . ALA A 1 351 ? 11.756 6.955 -22.980 1.00 90.25 351 ALA A N 1
ATOM 2842 C CA . ALA A 1 351 ? 12.898 7.806 -22.683 1.00 90.25 351 ALA A CA 1
ATOM 2843 C C . ALA A 1 351 ? 14.195 7.153 -23.185 1.00 90.25 351 ALA A C 1
ATOM 2845 O O . ALA A 1 351 ? 14.371 5.941 -23.043 1.00 90.25 351 ALA A O 1
ATOM 2846 N N . MET A 1 352 ? 15.101 7.951 -23.751 1.00 87.69 352 MET A N 1
ATOM 2847 C CA . MET A 1 352 ? 16.434 7.540 -24.197 1.00 87.69 352 MET A CA 1
ATOM 2848 C C . MET A 1 352 ? 17.512 8.436 -23.577 1.00 87.69 352 MET A C 1
ATOM 2850 O O . MET A 1 352 ? 17.432 9.663 -23.657 1.00 87.69 352 MET A O 1
ATOM 2854 N N . ALA A 1 353 ? 18.517 7.805 -22.977 1.00 84.12 353 ALA A N 1
ATOM 2855 C CA . ALA A 1 353 ? 19.741 8.428 -22.499 1.00 84.12 353 ALA A CA 1
ATOM 2856 C C . ALA A 1 353 ? 20.784 8.425 -23.613 1.00 84.12 353 ALA A C 1
ATOM 2858 O O . ALA A 1 353 ? 20.987 7.390 -24.251 1.00 84.12 353 ALA A O 1
ATOM 2859 N N . GLU A 1 354 ? 21.486 9.538 -23.781 1.00 83.31 354 GLU A N 1
ATOM 2860 C CA . GLU A 1 354 ? 22.663 9.643 -24.634 1.00 83.31 354 GLU A CA 1
ATOM 2861 C C . GLU A 1 354 ? 23.753 10.416 -23.879 1.00 83.31 354 GLU A C 1
ATOM 2863 O O . GLU A 1 354 ? 23.497 11.497 -23.357 1.00 83.31 354 GLU A O 1
ATOM 2868 N N . PHE A 1 355 ? 24.951 9.847 -23.762 1.00 77.38 355 PHE A N 1
ATOM 2869 C CA . PHE A 1 355 ? 26.101 10.459 -23.089 1.00 77.38 355 PHE A CA 1
ATOM 2870 C C . PHE A 1 355 ? 27.405 9.864 -23.626 1.00 77.38 355 PHE A C 1
ATOM 2872 O O . PHE A 1 355 ? 27.405 8.765 -24.195 1.00 77.38 355 PHE A O 1
ATOM 2879 N N . ASP A 1 356 ? 28.502 10.601 -23.451 1.00 78.44 356 ASP A N 1
ATOM 2880 C CA . ASP A 1 356 ? 29.843 10.171 -23.845 1.00 78.44 356 ASP A CA 1
ATOM 2881 C C . ASP A 1 356 ? 30.624 9.539 -22.672 1.00 78.44 356 ASP A C 1
ATOM 2883 O O . ASP A 1 356 ? 30.272 9.687 -21.497 1.00 78.44 356 ASP A O 1
ATOM 2887 N N . ASN A 1 357 ? 31.718 8.846 -22.988 1.00 75.38 357 ASN A N 1
ATOM 2888 C CA . ASN A 1 357 ? 32.657 8.298 -22.011 1.00 75.38 357 ASN A CA 1
ATOM 2889 C C . ASN A 1 357 ? 33.322 9.403 -21.173 1.00 75.38 357 ASN A C 1
ATOM 2891 O O . ASN A 1 357 ? 33.566 9.189 -19.986 1.00 75.38 357 ASN A O 1
ATOM 2895 N N . HIS A 1 358 ? 33.547 10.592 -21.747 1.00 78.00 358 HIS A N 1
ATOM 2896 C CA . HIS A 1 358 ? 34.081 11.755 -21.022 1.00 78.00 358 HIS A CA 1
ATOM 2897 C C . HIS A 1 358 ? 33.201 12.139 -19.821 1.00 78.00 358 HIS A C 1
ATOM 2899 O O . HIS A 1 358 ? 33.707 12.410 -18.732 1.00 78.00 358 HIS A O 1
ATOM 2905 N N . TYR A 1 359 ? 31.874 12.068 -19.970 1.00 78.50 359 TYR A N 1
ATOM 2906 C CA . TYR A 1 359 ? 30.941 12.350 -18.878 1.00 78.50 359 TYR A CA 1
ATOM 2907 C C . TYR A 1 359 ? 30.975 11.292 -17.771 1.00 78.50 359 TYR A C 1
ATOM 2909 O O . TYR A 1 359 ? 30.844 11.616 -16.592 1.00 78.50 359 TYR A O 1
ATOM 2917 N N . ILE A 1 360 ? 31.196 10.029 -18.133 1.00 75.75 360 ILE A N 1
ATOM 2918 C CA . ILE A 1 360 ? 31.356 8.939 -17.167 1.00 75.75 360 ILE A CA 1
ATOM 2919 C C . ILE A 1 360 ? 32.664 9.097 -16.377 1.00 75.75 360 ILE A C 1
ATOM 2921 O O . ILE A 1 360 ? 32.626 9.064 -15.147 1.00 75.75 360 ILE A O 1
ATOM 2925 N N . ALA A 1 361 ? 33.779 9.387 -17.052 1.00 77.19 361 ALA A N 1
ATOM 2926 C CA . ALA A 1 361 ? 35.068 9.653 -16.410 1.00 77.19 361 ALA A CA 1
ATOM 2927 C C . ALA A 1 361 ? 35.020 10.875 -15.465 1.00 77.19 361 ALA A C 1
ATOM 2929 O O . ALA A 1 361 ? 35.547 10.814 -14.351 1.00 77.19 361 ALA A O 1
ATOM 2930 N N . TYR A 1 362 ? 34.314 11.944 -15.859 1.00 79.19 362 TYR A N 1
ATOM 2931 C CA . TYR A 1 362 ? 34.009 13.091 -14.995 1.00 79.19 362 TYR A CA 1
ATOM 2932 C C . TYR A 1 362 ? 33.233 12.683 -13.737 1.00 79.19 362 TYR A C 1
ATOM 2934 O O . TYR A 1 362 ? 33.629 13.032 -12.626 1.00 79.19 362 TYR A O 1
ATOM 2942 N N . LEU A 1 363 ? 32.154 11.906 -13.886 1.00 75.56 363 LEU A N 1
ATOM 2943 C CA . LEU A 1 363 ? 31.343 11.463 -12.750 1.00 75.56 363 LEU A CA 1
ATOM 2944 C C . LEU A 1 363 ? 32.115 10.527 -11.803 1.00 75.56 363 LEU A C 1
ATOM 2946 O O . LEU A 1 363 ? 31.890 10.568 -10.594 1.00 75.56 363 LEU A O 1
ATOM 2950 N N . GLN A 1 364 ? 33.022 9.697 -12.323 1.00 75.19 364 GLN A N 1
ATOM 2951 C CA . GLN A 1 364 ? 33.888 8.833 -11.512 1.00 75.19 364 GLN A CA 1
ATOM 2952 C C . GLN A 1 364 ? 35.044 9.599 -10.840 1.00 75.19 364 GLN A C 1
ATOM 2954 O O . GLN A 1 364 ? 35.579 9.120 -9.837 1.00 75.19 364 GLN A O 1
ATOM 2959 N N . GLY A 1 365 ? 35.390 10.791 -11.342 1.00 72.94 365 GLY A N 1
ATOM 2960 C CA . GLY A 1 365 ? 36.496 11.619 -10.856 1.00 72.94 365 GLY A CA 1
ATOM 2961 C C . GLY A 1 365 ? 37.873 11.084 -11.258 1.00 72.94 365 GLY A C 1
ATOM 2962 O O . GLY A 1 365 ? 38.811 11.171 -10.469 1.00 72.94 365 GLY A O 1
ATOM 2963 N N . GLU A 1 366 ? 37.992 10.469 -12.441 1.00 64.81 366 GLU A N 1
ATOM 2964 C CA . GLU A 1 366 ? 39.165 9.650 -12.795 1.00 64.81 366 GLU A CA 1
ATOM 2965 C C . GLU A 1 366 ? 40.412 10.424 -13.271 1.00 64.81 366 GLU A C 1
ATOM 2967 O O . GLU A 1 366 ? 41.476 9.811 -13.353 1.00 64.81 366 GLU A O 1
ATOM 2972 N N . ARG A 1 367 ? 40.327 11.746 -13.504 1.00 58.75 367 ARG A N 1
ATOM 2973 C CA . ARG A 1 367 ? 41.448 12.719 -13.568 1.00 58.75 367 ARG A CA 1
ATOM 2974 C C . ARG A 1 367 ? 40.926 14.163 -13.522 1.00 58.75 367 ARG A C 1
ATOM 2976 O O . ARG A 1 367 ? 39.747 14.386 -13.767 1.00 58.75 367 ARG A O 1
ATOM 2983 N N . GLU A 1 368 ? 41.821 15.129 -13.292 1.00 57.22 368 GLU A N 1
ATOM 2984 C CA . GLU A 1 368 ? 41.573 16.566 -13.517 1.00 57.22 368 GLU A CA 1
ATOM 2985 C C . GLU A 1 368 ? 41.653 16.963 -15.010 1.00 57.22 368 GLU A C 1
ATOM 2987 O O . GLU A 1 368 ? 40.864 17.798 -15.440 1.00 57.22 368 GLU A O 1
ATOM 2992 N N . ASP A 1 369 ? 42.514 16.324 -15.822 1.00 59.84 369 ASP A N 1
ATOM 2993 C CA . ASP A 1 369 ? 42.694 16.644 -17.257 1.00 59.84 369 ASP A CA 1
ATOM 2994 C C . ASP A 1 369 ? 41.405 16.458 -18.088 1.00 59.84 369 ASP A C 1
ATOM 2996 O O . ASP A 1 369 ? 41.053 17.311 -18.897 1.00 59.84 369 ASP A O 1
ATOM 3000 N N . VAL A 1 370 ? 40.629 15.404 -17.818 1.00 59.91 370 VAL A N 1
ATOM 3001 C CA . VAL A 1 370 ? 39.319 15.142 -18.454 1.00 59.91 370 VAL A CA 1
ATOM 3002 C C . VAL A 1 370 ? 38.245 16.185 -18.088 1.00 59.91 370 VAL A C 1
ATOM 3004 O O . VAL A 1 370 ? 37.229 16.288 -18.774 1.00 59.91 370 VAL A O 1
ATOM 3007 N N . ILE A 1 371 ? 38.428 16.953 -17.009 1.00 62.19 371 ILE A N 1
ATOM 3008 C CA . ILE A 1 371 ? 37.430 17.924 -16.527 1.00 62.19 371 ILE A CA 1
ATOM 3009 C C . ILE A 1 371 ? 37.561 19.267 -17.259 1.00 62.19 371 ILE A C 1
ATOM 3011 O O . ILE A 1 371 ? 36.551 19.946 -17.447 1.00 62.19 371 ILE A O 1
ATOM 3015 N N . GLU A 1 372 ? 38.768 19.645 -17.693 1.00 64.69 372 GLU A N 1
ATOM 3016 C CA . GLU A 1 372 ? 39.022 20.942 -18.341 1.00 64.69 372 GLU A CA 1
ATOM 3017 C C . GLU A 1 372 ? 38.445 21.029 -19.769 1.00 64.69 372 GLU A C 1
ATOM 3019 O O . GLU A 1 372 ? 37.978 22.095 -20.169 1.00 64.69 372 GLU A O 1
ATOM 3024 N N . ASP A 1 373 ? 38.390 19.908 -20.500 1.00 73.50 373 ASP A N 1
ATOM 3025 C CA . ASP A 1 373 ? 37.909 19.834 -21.893 1.00 73.50 373 ASP A CA 1
ATOM 3026 C C . ASP A 1 373 ? 36.403 19.501 -22.036 1.00 73.50 373 ASP A C 1
ATOM 3028 O O . ASP A 1 373 ? 35.903 19.292 -23.144 1.00 73.50 373 ASP A O 1
ATOM 3032 N N . LEU A 1 374 ? 35.646 19.426 -20.935 1.00 77.38 374 LEU A N 1
ATOM 3033 C CA . LEU A 1 374 ? 34.293 18.859 -20.948 1.00 77.38 374 LEU A CA 1
ATOM 3034 C C . LEU A 1 374 ? 33.238 19.825 -21.520 1.00 77.38 374 LEU A C 1
ATOM 3036 O O . LEU A 1 374 ? 32.941 20.871 -20.939 1.00 77.38 374 LEU A O 1
ATOM 3040 N N . THR A 1 375 ? 32.613 19.456 -22.642 1.00 81.31 375 THR A N 1
ATOM 3041 C CA . THR A 1 375 ? 31.641 20.304 -23.350 1.00 81.31 375 THR A CA 1
ATOM 3042 C C . THR A 1 375 ? 30.187 19.902 -23.080 1.00 81.31 375 THR A C 1
ATOM 3044 O O . THR A 1 375 ? 29.880 18.789 -22.651 1.00 81.31 375 THR A O 1
ATOM 3047 N N . GLU A 1 376 ? 29.237 20.781 -23.426 1.00 79.19 376 GLU A N 1
ATOM 3048 C CA . GLU A 1 376 ? 27.797 20.462 -23.410 1.00 79.19 376 GLU A CA 1
ATOM 3049 C C . GLU A 1 376 ? 27.446 19.242 -24.289 1.00 79.19 376 GLU A C 1
ATOM 3051 O O . GLU A 1 376 ? 26.424 18.584 -24.083 1.00 79.19 376 GLU A O 1
ATOM 3056 N N . ASN A 1 377 ? 28.292 18.899 -25.269 1.00 76.88 377 ASN A N 1
ATOM 3057 C CA . ASN A 1 377 ? 28.056 17.737 -26.115 1.00 76.88 377 ASN A CA 1
ATOM 3058 C C . ASN A 1 377 ? 28.365 16.397 -25.455 1.00 76.88 377 ASN A C 1
ATOM 3060 O O . ASN A 1 377 ? 27.789 15.400 -25.898 1.00 76.88 377 ASN A O 1
ATOM 3064 N N . ASP A 1 378 ? 29.205 16.401 -24.423 1.00 75.31 378 ASP A N 1
ATOM 3065 C CA . ASP A 1 378 ? 29.639 15.214 -23.690 1.00 75.31 378 ASP A CA 1
ATOM 3066 C C . ASP A 1 378 ? 28.650 14.857 -22.571 1.00 75.31 378 ASP A C 1
ATOM 3068 O O . ASP A 1 378 ? 28.427 13.677 -22.284 1.00 75.31 378 ASP A O 1
ATOM 3072 N N . LEU A 1 379 ? 28.015 15.884 -21.988 1.00 81.19 379 LEU A N 1
ATOM 3073 C CA . LEU A 1 379 ? 26.990 15.778 -20.947 1.00 81.19 379 LEU A CA 1
ATOM 3074 C C . LEU A 1 379 ? 25.799 14.894 -21.354 1.00 81.19 379 LEU A C 1
ATOM 3076 O O . LEU A 1 379 ? 25.421 14.792 -22.523 1.00 81.19 379 LEU A O 1
ATOM 3080 N N . LEU A 1 380 ? 25.137 14.321 -20.342 1.00 81.50 380 LEU A N 1
ATOM 3081 C CA . LEU A 1 380 ? 23.902 13.558 -20.515 1.00 81.50 380 LEU A CA 1
ATOM 3082 C C . LEU A 1 380 ? 22.802 14.365 -21.215 1.00 81.50 380 LEU A C 1
ATOM 3084 O O . LEU A 1 380 ? 22.256 15.324 -20.667 1.00 81.50 380 LEU A O 1
ATOM 3088 N N . LYS A 1 381 ? 22.369 13.843 -22.360 1.00 84.62 381 LYS A N 1
ATOM 3089 C CA . LYS A 1 381 ? 21.176 14.251 -23.093 1.00 84.62 381 LYS A CA 1
ATOM 3090 C C . LYS A 1 381 ? 20.052 13.253 -22.815 1.00 84.62 381 LYS A C 1
ATOM 3092 O O . LYS A 1 381 ? 20.195 12.042 -22.986 1.00 84.62 381 LYS A O 1
ATOM 3097 N N . LEU A 1 382 ? 18.929 13.781 -22.335 1.00 82.62 382 LEU A N 1
ATOM 3098 C CA . LEU A 1 382 ? 17.703 13.042 -22.036 1.00 82.62 382 LEU A CA 1
ATOM 3099 C C . LEU A 1 382 ? 16.672 13.339 -23.126 1.00 82.62 382 LEU A C 1
ATOM 3101 O O . LEU A 1 382 ? 16.170 14.456 -23.224 1.00 82.62 382 LEU A O 1
ATOM 3105 N N . HIS A 1 383 ? 16.322 12.325 -23.910 1.00 87.50 383 HIS A N 1
ATOM 3106 C CA . HIS A 1 383 ? 15.244 12.398 -24.890 1.00 87.50 383 HIS A CA 1
ATOM 3107 C C . HIS A 1 383 ? 13.998 11.726 -24.310 1.00 87.50 383 HIS A C 1
ATOM 3109 O O . HIS A 1 383 ? 14.060 10.561 -23.926 1.00 87.50 383 HIS A O 1
ATOM 3115 N N . CYS A 1 384 ? 12.868 12.432 -24.260 1.00 87.75 384 CYS A N 1
ATOM 3116 C CA . CYS A 1 384 ? 11.583 11.896 -23.799 1.00 87.75 384 CYS A CA 1
ATOM 3117 C C . CYS A 1 384 ? 10.534 12.010 -24.907 1.00 87.75 384 CYS A C 1
ATOM 3119 O O . CYS A 1 384 ? 10.251 13.107 -25.384 1.00 87.75 384 CYS A O 1
ATOM 3121 N N . TYR A 1 385 ? 9.920 10.887 -25.269 1.00 91.50 385 TYR A N 1
ATOM 3122 C CA . TYR A 1 385 ? 8.843 10.794 -26.250 1.00 91.50 385 TYR A CA 1
ATOM 3123 C C . TYR A 1 385 ? 7.533 10.446 -25.533 1.00 91.50 385 TYR A C 1
ATOM 3125 O O . TYR A 1 385 ? 7.413 9.368 -24.953 1.00 91.50 385 TYR A O 1
ATOM 3133 N N . GLY A 1 386 ? 6.559 11.356 -25.557 1.00 89.88 386 GLY A N 1
ATOM 3134 C CA . GLY A 1 386 ? 5.264 11.224 -24.880 1.00 89.88 386 GLY A CA 1
ATOM 3135 C C . GLY A 1 386 ? 4.717 12.590 -24.426 1.00 89.88 386 GLY A C 1
ATOM 3136 O O . GLY A 1 386 ? 5.278 13.614 -24.823 1.00 89.88 386 GLY A O 1
ATOM 3137 N N . PRO A 1 387 ? 3.664 12.635 -23.590 1.00 91.50 387 PRO A N 1
ATOM 3138 C CA . PRO A 1 387 ? 2.949 11.489 -23.022 1.00 91.50 387 PRO A CA 1
ATOM 3139 C C . PRO A 1 387 ? 2.183 10.680 -24.075 1.00 91.50 387 PRO A C 1
ATOM 3141 O O . PRO A 1 387 ? 1.717 11.214 -25.080 1.00 91.50 387 PRO A O 1
ATOM 3144 N N . MET A 1 388 ? 2.050 9.380 -23.832 1.00 92.12 388 MET A N 1
ATOM 3145 C CA . MET A 1 388 ? 1.194 8.466 -24.583 1.00 92.12 388 MET A CA 1
ATOM 3146 C C . MET A 1 388 ? 0.119 7.945 -23.630 1.00 92.12 388 MET A C 1
ATOM 3148 O O . MET A 1 388 ? 0.374 7.034 -22.842 1.00 92.12 388 MET A O 1
ATOM 3152 N N . ASP A 1 389 ? -1.063 8.556 -23.689 1.00 87.38 389 ASP A N 1
ATOM 3153 C CA . ASP A 1 389 ? -2.234 8.142 -22.913 1.00 87.38 389 ASP A CA 1
ATOM 3154 C C . ASP A 1 389 ? -2.679 6.732 -23.336 1.00 87.38 389 ASP A C 1
ATOM 3156 O O . ASP A 1 389 ? -2.983 6.487 -24.510 1.00 87.38 389 ASP A O 1
ATOM 3160 N N . ILE A 1 390 ? -2.742 5.814 -22.367 1.00 81.62 390 ILE A N 1
ATOM 3161 C CA . ILE A 1 390 ? -3.175 4.423 -22.557 1.00 81.62 390 ILE A CA 1
ATOM 3162 C C . ILE A 1 390 ? -4.621 4.276 -23.053 1.00 81.62 390 ILE A C 1
ATOM 3164 O O . ILE A 1 390 ? -4.978 3.211 -23.559 1.00 81.62 390 ILE A O 1
ATOM 3168 N N . PHE A 1 391 ? -5.458 5.310 -22.935 1.00 84.25 391 PHE A N 1
ATOM 3169 C CA . PHE A 1 391 ? -6.831 5.298 -23.447 1.00 84.25 391 PHE A CA 1
ATOM 3170 C C . PHE A 1 391 ? -6.948 5.780 -24.901 1.00 84.25 391 PHE A C 1
ATOM 3172 O O . PHE A 1 391 ? -7.995 5.606 -25.527 1.00 84.25 391 PHE A O 1
ATOM 3179 N N . SER A 1 392 ? -5.879 6.333 -25.481 1.00 90.44 392 SER A N 1
ATOM 3180 C CA . SER A 1 392 ? -5.869 6.830 -26.858 1.00 90.44 392 SER A CA 1
ATOM 3181 C C . SER A 1 392 ? -5.348 5.777 -27.839 1.00 90.44 392 SER A C 1
ATOM 3183 O O . SER A 1 392 ? -4.150 5.502 -27.908 1.00 90.44 392 SER A O 1
ATOM 3185 N N . THR A 1 393 ? -6.230 5.206 -28.668 1.00 91.19 393 THR A N 1
ATOM 3186 C CA . THR A 1 393 ? -5.873 4.149 -29.637 1.00 91.19 393 THR A CA 1
ATOM 3187 C C . THR A 1 393 ? -4.729 4.546 -30.580 1.00 91.19 393 THR A C 1
ATOM 3189 O O . THR A 1 393 ? -3.891 3.708 -30.919 1.00 91.19 393 THR A O 1
ATOM 3192 N N . SER A 1 394 ? -4.651 5.813 -31.001 1.00 94.94 394 SER A N 1
ATOM 3193 C CA . SER A 1 394 ? -3.588 6.305 -31.891 1.00 94.94 394 SER A CA 1
ATOM 3194 C C . SER A 1 394 ? -2.237 6.430 -31.178 1.00 94.94 394 SER A C 1
ATOM 3196 O O . SER A 1 394 ? -1.207 6.041 -31.741 1.00 94.94 394 SER A O 1
ATOM 3198 N N . LEU A 1 395 ? -2.229 6.898 -29.925 1.00 91.94 395 LEU A N 1
ATOM 3199 C CA . LEU A 1 395 ? -1.018 6.976 -29.107 1.00 91.94 395 LEU A CA 1
ATOM 3200 C C . LEU A 1 395 ? -0.544 5.579 -28.697 1.00 91.94 395 LEU A C 1
ATOM 3202 O O . LEU A 1 395 ? 0.634 5.282 -28.861 1.00 91.94 395 LEU A O 1
ATOM 3206 N N . VAL A 1 396 ? -1.448 4.677 -28.301 1.00 88.88 396 VAL A N 1
ATOM 3207 C CA . VAL A 1 396 ? -1.130 3.268 -27.999 1.00 88.88 396 VAL A CA 1
ATOM 3208 C C . VAL A 1 396 ? -0.597 2.524 -29.228 1.00 88.88 396 VAL A C 1
ATOM 3210 O O . VAL A 1 396 ? 0.351 1.750 -29.112 1.00 88.88 396 VAL A O 1
ATOM 3213 N N . THR A 1 397 ? -1.125 2.791 -30.428 1.00 93.19 397 THR A N 1
ATOM 3214 C CA . THR A 1 397 ? -0.572 2.231 -31.680 1.00 93.19 397 THR A CA 1
ATOM 3215 C C . THR A 1 397 ? 0.853 2.733 -31.941 1.00 93.19 397 THR A C 1
ATOM 3217 O O . THR A 1 397 ? 1.709 1.978 -32.405 1.00 93.19 397 THR A O 1
ATOM 3220 N N . THR A 1 398 ? 1.126 4.001 -31.624 1.00 95.44 398 THR A N 1
ATOM 3221 C CA . THR A 1 398 ? 2.459 4.608 -31.763 1.00 95.44 398 THR A CA 1
ATOM 3222 C C . THR A 1 398 ? 3.433 4.028 -30.735 1.00 95.44 398 THR A C 1
ATOM 3224 O O . THR A 1 398 ? 4.506 3.561 -31.117 1.00 95.44 398 THR A O 1
ATOM 3227 N N . LEU A 1 399 ? 3.016 3.947 -29.466 1.00 93.81 399 LEU A N 1
ATOM 3228 C CA . LEU A 1 399 ? 3.735 3.272 -28.387 1.00 93.81 399 LEU A CA 1
ATOM 3229 C C . LEU A 1 399 ? 4.089 1.839 -28.789 1.00 93.81 399 LEU A C 1
ATOM 3231 O O . LEU A 1 399 ? 5.258 1.473 -28.765 1.00 93.81 399 LEU A O 1
ATOM 3235 N N . GLY A 1 400 ? 3.110 1.050 -29.240 1.00 94.56 400 GLY A N 1
ATOM 3236 C CA . GLY A 1 400 ? 3.308 -0.341 -29.645 1.00 94.56 400 GLY A CA 1
ATOM 3237 C C . GLY A 1 400 ? 4.405 -0.516 -30.697 1.00 94.56 400 GLY A C 1
ATOM 3238 O O . GLY A 1 400 ? 5.268 -1.380 -30.551 1.00 94.56 400 GLY A O 1
ATOM 3239 N N . ARG A 1 401 ? 4.447 0.361 -31.710 1.00 95.31 401 ARG A N 1
ATOM 3240 C CA . ARG A 1 401 ? 5.520 0.370 -32.722 1.00 95.31 401 ARG A CA 1
ATOM 3241 C C . ARG A 1 401 ? 6.890 0.681 -32.117 1.00 95.31 401 ARG A C 1
ATOM 3243 O O . ARG A 1 401 ? 7.863 0.022 -32.475 1.00 95.31 401 ARG A O 1
ATOM 3250 N N . MET A 1 402 ? 6.970 1.646 -31.199 1.00 95.56 402 MET A N 1
ATOM 3251 C CA . MET A 1 402 ? 8.221 1.998 -30.517 1.00 95.56 402 MET A CA 1
ATOM 3252 C C . MET A 1 402 ? 8.709 0.866 -29.603 1.00 95.56 402 MET A C 1
ATOM 3254 O O . MET A 1 402 ? 9.883 0.517 -29.652 1.00 95.56 402 MET A O 1
ATOM 3258 N N . ILE A 1 403 ? 7.814 0.234 -28.839 1.00 95.69 403 ILE A N 1
ATOM 3259 C CA . ILE A 1 403 ? 8.127 -0.912 -27.970 1.00 95.69 403 ILE A CA 1
ATOM 3260 C C . ILE A 1 403 ? 8.639 -2.113 -28.776 1.00 95.69 403 ILE A C 1
ATOM 3262 O O . ILE A 1 403 ? 9.661 -2.698 -28.417 1.00 95.69 403 ILE A O 1
ATOM 3266 N N . VAL A 1 404 ? 7.984 -2.456 -29.890 1.00 95.62 404 VAL A N 1
ATOM 3267 C CA . VAL A 1 404 ? 8.443 -3.541 -30.774 1.00 95.62 404 VAL A CA 1
ATOM 3268 C C . VAL A 1 404 ? 9.805 -3.212 -31.390 1.00 95.62 404 VAL A C 1
ATOM 3270 O O . VAL A 1 404 ? 10.688 -4.068 -31.401 1.00 95.62 404 VAL A O 1
ATOM 3273 N N . TRP A 1 405 ? 10.023 -1.972 -31.843 1.00 94.94 405 TRP A N 1
ATOM 3274 C CA . TRP A 1 405 ? 11.325 -1.542 -32.364 1.00 94.94 405 TRP A CA 1
ATOM 3275 C C . TRP A 1 405 ? 12.440 -1.656 -31.311 1.00 94.94 405 TRP A C 1
ATOM 3277 O O . TRP A 1 405 ? 13.488 -2.232 -31.605 1.00 94.94 405 TRP A O 1
ATOM 3287 N N . LEU A 1 406 ? 12.193 -1.198 -30.077 1.00 93.12 406 LEU A N 1
ATOM 3288 C CA . LEU A 1 406 ? 13.132 -1.307 -28.954 1.00 93.12 406 LEU A CA 1
ATOM 3289 C C . LEU A 1 406 ? 13.498 -2.763 -28.641 1.00 93.12 406 LEU A C 1
ATOM 3291 O O . LEU A 1 406 ? 14.670 -3.081 -28.448 1.00 93.12 406 LEU A O 1
ATOM 3295 N N . ALA A 1 407 ? 12.512 -3.661 -28.621 1.00 93.50 407 ALA A N 1
ATOM 3296 C CA . ALA A 1 407 ? 12.736 -5.075 -28.328 1.00 93.50 407 ALA A CA 1
ATOM 3297 C C . ALA A 1 407 ? 13.510 -5.801 -29.451 1.00 93.50 407 ALA A C 1
ATOM 3299 O O . ALA A 1 407 ? 14.340 -6.677 -29.181 1.00 93.50 407 ALA A O 1
ATOM 3300 N N . ILE A 1 408 ? 13.305 -5.403 -30.711 1.00 93.38 408 ILE A N 1
ATOM 3301 C CA . ILE A 1 408 ? 14.108 -5.874 -31.850 1.00 93.38 408 ILE A CA 1
ATOM 3302 C C . ILE A 1 408 ? 15.546 -5.341 -31.755 1.00 93.38 408 ILE A C 1
ATOM 3304 O O . ILE A 1 408 ? 16.493 -6.096 -31.982 1.00 93.38 408 ILE A O 1
ATOM 3308 N N . ASP A 1 409 ? 15.743 -4.068 -31.403 1.00 89.31 409 ASP A N 1
ATOM 3309 C CA . ASP A 1 409 ? 17.084 -3.490 -31.257 1.00 89.31 409 ASP A CA 1
ATOM 3310 C C . ASP A 1 409 ? 17.869 -4.142 -30.106 1.00 89.31 409 ASP A C 1
ATOM 3312 O O . ASP A 1 409 ? 19.005 -4.581 -30.294 1.00 89.31 409 ASP A O 1
ATOM 3316 N N . ALA A 1 410 ? 17.223 -4.351 -28.956 1.00 87.94 410 ALA A N 1
ATOM 3317 C CA . ALA A 1 410 ? 17.758 -5.138 -27.844 1.00 87.94 410 ALA A CA 1
ATOM 3318 C C . ALA A 1 410 ? 18.218 -6.543 -28.288 1.00 87.94 410 ALA A C 1
ATOM 3320 O O . ALA A 1 410 ? 19.312 -6.991 -27.940 1.00 87.94 410 ALA A O 1
ATOM 3321 N N . SER A 1 411 ? 17.435 -7.214 -29.138 1.00 88.38 411 SER A N 1
ATOM 3322 C CA . SER A 1 411 ? 17.766 -8.542 -29.680 1.00 88.38 411 SER A CA 1
ATOM 3323 C C . SER A 1 411 ? 18.993 -8.532 -30.604 1.00 88.38 411 SER A C 1
ATOM 3325 O O . SER A 1 411 ? 19.785 -9.483 -30.603 1.00 88.38 411 SER A O 1
ATOM 3327 N N . LYS A 1 412 ? 19.196 -7.446 -31.363 1.00 87.44 412 LYS A N 1
ATOM 3328 C CA . LYS A 1 412 ? 20.406 -7.232 -32.177 1.00 87.44 412 LYS A CA 1
ATOM 3329 C C . LYS A 1 412 ? 21.634 -6.991 -31.299 1.00 87.44 412 LYS A C 1
ATOM 3331 O O . LYS A 1 412 ? 22.673 -7.597 -31.553 1.00 87.44 412 LYS A O 1
ATOM 3336 N N . ARG A 1 413 ? 21.508 -6.170 -30.247 1.00 79.75 413 ARG A N 1
ATOM 3337 C CA . ARG A 1 413 ? 22.585 -5.898 -29.272 1.00 79.75 413 ARG A CA 1
ATOM 3338 C C . ARG A 1 413 ? 23.014 -7.154 -28.513 1.00 79.75 413 ARG A C 1
ATOM 3340 O O . ARG A 1 413 ? 24.208 -7.403 -28.386 1.00 79.75 413 ARG A O 1
ATOM 3347 N N . HIS A 1 414 ? 22.063 -7.981 -28.078 1.00 78.50 414 HIS A N 1
ATOM 3348 C CA . HIS A 1 414 ? 22.356 -9.283 -27.469 1.00 78.50 414 HIS A CA 1
ATOM 3349 C C . HIS A 1 414 ? 23.168 -10.178 -28.422 1.00 78.50 414 HIS A C 1
ATOM 3351 O O . HIS A 1 414 ? 24.212 -10.719 -28.063 1.00 78.50 414 HIS A O 1
ATOM 3357 N N . SER A 1 415 ? 22.726 -10.271 -29.680 1.00 78.44 415 SER A N 1
ATOM 3358 C CA . SER A 1 415 ? 23.380 -11.106 -30.693 1.00 78.44 415 SER A CA 1
ATOM 3359 C C . SER A 1 415 ? 24.803 -10.629 -31.021 1.00 78.44 415 SER A C 1
ATOM 3361 O O . SER A 1 415 ? 25.694 -11.456 -31.204 1.00 78.44 415 SER A O 1
ATOM 3363 N N . SER A 1 416 ? 25.053 -9.313 -31.053 1.00 74.25 416 SER A N 1
ATOM 3364 C CA . SER A 1 416 ? 26.397 -8.768 -31.291 1.00 74.25 416 SER A CA 1
ATOM 3365 C C . SER A 1 416 ? 27.327 -8.855 -30.074 1.00 74.25 416 SER A C 1
ATOM 3367 O O . SER A 1 416 ? 28.539 -8.953 -30.271 1.00 74.25 416 SER A O 1
ATOM 3369 N N . ARG A 1 417 ? 26.798 -8.885 -28.837 1.00 67.19 417 ARG A N 1
ATOM 3370 C CA . ARG A 1 417 ? 27.578 -9.219 -27.626 1.00 67.19 417 ARG A CA 1
ATOM 3371 C C . ARG A 1 417 ? 28.080 -10.670 -27.681 1.00 67.19 417 ARG A C 1
ATOM 3373 O O . ARG A 1 417 ? 29.280 -10.879 -27.529 1.00 67.19 417 ARG A O 1
ATOM 3380 N N . ILE A 1 418 ? 27.215 -11.644 -27.995 1.00 61.78 418 ILE A N 1
ATOM 3381 C CA . ILE A 1 418 ? 27.596 -13.073 -28.081 1.00 61.78 418 ILE A CA 1
ATOM 3382 C C . ILE A 1 418 ? 28.737 -13.290 -29.088 1.00 61.78 418 ILE A C 1
ATOM 3384 O O . ILE A 1 418 ? 29.744 -13.906 -28.749 1.00 61.78 418 ILE A O 1
ATOM 3388 N N . VAL A 1 419 ? 28.626 -12.722 -30.294 1.00 58.69 419 VAL A N 1
ATOM 3389 C CA . VAL A 1 419 ? 29.641 -12.858 -31.362 1.00 58.69 419 VAL A CA 1
ATOM 3390 C C . VAL A 1 419 ? 30.996 -12.225 -30.998 1.00 58.69 419 VAL A C 1
ATOM 3392 O O . VAL A 1 419 ? 32.000 -12.574 -31.602 1.00 58.69 419 VAL A O 1
ATOM 3395 N N . ARG A 1 420 ? 31.054 -11.318 -30.013 1.00 53.62 420 ARG A N 1
ATOM 3396 C CA . ARG A 1 420 ? 32.310 -10.730 -29.501 1.00 53.62 420 ARG A CA 1
ATOM 3397 C C . ARG A 1 420 ? 32.905 -11.474 -28.300 1.00 53.62 420 ARG A C 1
ATOM 3399 O O . ARG A 1 420 ? 33.976 -11.095 -27.836 1.00 53.62 420 ARG A O 1
ATOM 3406 N N . SER A 1 421 ? 32.190 -12.460 -27.759 1.00 49.03 421 SER A N 1
ATOM 3407 C CA . SER A 1 421 ? 32.602 -13.255 -26.590 1.00 49.03 421 SER A CA 1
ATOM 3408 C C . SER A 1 421 ? 33.127 -14.653 -26.944 1.00 49.03 421 SER A C 1
ATOM 3410 O O . SER A 1 421 ? 33.546 -15.388 -26.051 1.00 49.03 421 SER A O 1
ATOM 3412 N N . ILE A 1 422 ? 33.091 -14.989 -28.238 1.00 41.03 422 ILE A N 1
ATOM 3413 C CA . ILE A 1 422 ? 33.632 -16.195 -28.879 1.00 41.03 422 ILE A CA 1
ATOM 3414 C C . ILE A 1 422 ? 34.858 -15.770 -29.692 1.00 41.03 422 ILE A C 1
ATOM 3416 O O . ILE A 1 422 ? 35.874 -16.491 -29.617 1.00 41.03 422 ILE A O 1
#

Secondary structure (DSSP, 8-state):
-------GGGTS---S-S-HHHHHHHTS-EEEEEEETTEEEEEEEEEE--SSS-EEEEESSSGGG--EEEETTTS--EEEETTTSHHHHHHHHHHHHH-GGGTT-SSEEEEEE---HHHHHHH-TT-SS-----EEEEEE--TT-TTHHHHHHHHHHHHHHHHHHHSS----------S----SSS--S---GGGBPPP-TTS---B-----SSS----TTHHHHHHHHHHHHHHHHHHHHHHHHHHHHHTT-TT--SEEE-S--EEEEEETTEEEEEE-SEEEE-TTS--EEEEEEEESS-GGGGHHHHHHHHHHHHHHHHHHH-SS---SS-PEEEEEEEEETTEEEEEEEEE-HHHHHHHHT--SHHHHT--TTTSPEEEEEEEEETT-HHHHHHHHHHHHHHHHHHHHHHHHHHHT--

Organism: Aspergillus tamarii (NCBI:txid41984)

Foldseek 3Di:
DDPLPQDVLQVDQPDPPPPPVLQVLQQDWAWKWKDWPLDIAIWTWGWGLGLNWTWIKTDRPDCVNDIDIAGCLLFPWQKFWAPGDPVQVVVLVVCVVRDVVSVPAPIKIKTKGAFDPPVDVVVDDPPPPDRTGMMMMIGRDDPPSPSRVVVSVSSVVSSVSSCVSPVDNPPDDFAADDDDDDDPPPPPDQDDVVQWDDQDPVRDIDGVPPPDVDRTGDHCVVVVVVVVVVQVVSQLVVLVVVLVLLCVLAVPPPLFQWHKFQDWDKFWDDFAPDIDIDIARIFTAHPVRLATQETEHEASADCVVPVVVVVVNVVSNVLRNVRRNPPPPDPPDDWDKGWYWYDHNQFTKIKIKTAAVLQSCVRSCVDPVSVVPDDPRRDIDMDIGDRQGPVDPVSSVVVSVVSNVSSSVVSVVVVVVVVVVD

Sequence (422 aa):
MANIEISDWYKHAQGLDAPSALQKQCKAWRPCKITINAEFISGKAQVLLDSQQPRLTICLGSKEHGQIIFPMADCPINPGIEGENEHASEYASMARQKYDGLKEWAKVYCYQRPAWNFLMSVLGDKATSWNCPELTIFLEYKPGYRDVVPSLSWISMLQGLTIQNHGDFSGKSFWWYEKTPADSTTGCHPLMPWLWTKPDKVGHQEYIKWGPVGPFFIDDRERRCRLITASSREREAQRNVITQVLTALTVNCENVRPDWEPTPHSFEVLLGKARLMAKSDGRLCSRDRNDVYVIIEVKPFNLLNGMEKTVRQMTLKWWHGYLTESPKAIPPFGRSQYYMIPQHHTDIYVAMAEFDNHYIAYLQGEREDVIEDLTENDLLKLHCYGPMDIFSTSLVTTLGRMIVWLAIDASKRHSSRIVRSI